Protein AF-A0A519KTY3-F1 (afdb_monomer)

Foldseek 3Di:
DLQADDCVVVVDDKDKDKDKDAAPAAVAFAEEEEAEDDADPLAPCLVFPVLSVVLLVVLVVVLVVVPGFHHMYMYMHFGCQVNPLVRLCVCCVDPPSVVRHQEYEAEGEQAQDDAKAQQEWAALCPQVCVLLQVQQLQADVFHFYFLVSHVLVVPDPDDGSVVSVSVVQRTYTYIYDLPRNLNGSHNCSDNVSHDPSRSSRSSRSSNSSNRSQRHPPDHDGRRHDWGWGDASRNGIDIDRLVCLVVLLVLLVVLLVLLQVLLCVAVVDDPLLLQLLLLLLLLLLLLLQLQLLLLLLVQDLAQEDCPDPVSVSSLSSSLVVSLVSSVVVLVVSLCCLLVQVLVDDLCVQLVVLLVSLVVSCVSNVHDDPSSNVSSVSSSVSSNCSVSHNPDLSSNLSNLLVNLSVVLVVCSVPPSNCSCLSSVLSSLSSNLSSQLSVPPSPLPDPVSCVSLVVSLVSVVVVLVVVLVVVCSSCCSPRVSVVSVSSSSSSSSCSSVRDD

Nearest PDB structures (foldseek):
  8acg-assembly5_B  TM=7.356E-01  e=1.856E-04  Pseudomonas aeruginosa
  4z3p-assembly1_A  TM=2.933E-01  e=1.903E+00  Escherichia coli
  4kjr-assembly2_B  TM=2.280E-01  e=2.174E+00  Bacillus subtilis subsp. subtilis str. 168

Solvent-accessible surface area (backbone atoms only — not comparable to full-atom values): 24641 Å² total; per-residue (Å²): 129,87,82,54,76,64,48,83,82,69,74,62,81,73,68,62,48,77,47,77,50,83,19,81,39,72,86,48,60,20,36,33,44,36,20,36,70,46,62,54,86,73,21,71,18,29,35,40,16,46,38,27,44,52,25,50,55,50,28,53,54,52,46,60,74,73,43,90,37,45,22,21,41,34,37,39,36,28,14,38,48,95,58,74,27,47,20,37,49,51,43,69,66,70,42,79,65,50,84,42,46,44,33,39,41,33,38,48,43,50,12,29,18,49,75,33,23,48,36,42,63,24,73,18,30,39,48,47,52,51,54,40,42,68,23,22,50,73,14,56,88,35,31,42,44,35,26,46,47,33,55,53,50,73,70,43,97,70,81,57,58,59,50,58,48,34,77,71,70,33,28,40,43,30,34,33,20,48,30,55,33,52,24,39,83,19,68,64,14,34,72,88,63,39,37,65,68,21,50,51,24,42,25,28,39,49,36,34,38,50,52,48,57,30,60,40,96,66,73,51,58,74,64,51,60,44,24,37,36,44,52,93,24,57,47,58,52,71,47,55,51,75,53,52,60,54,52,46,52,52,23,52,50,31,39,52,50,18,52,53,41,25,29,78,65,53,68,54,52,77,66,29,29,54,11,6,28,45,45,46,52,35,50,41,20,43,25,38,30,53,24,44,38,46,51,37,74,64,46,100,44,42,65,74,82,83,45,71,68,57,46,50,53,46,35,55,40,41,69,61,44,50,53,50,36,52,51,52,40,48,51,51,44,49,39,56,52,72,37,57,66,77,48,61,37,67,58,54,17,50,49,40,43,51,46,36,54,48,38,35,64,36,38,73,43,88,54,68,67,49,48,52,24,19,53,48,24,21,53,53,33,68,40,45,90,47,44,44,86,44,54,66,19,29,28,54,6,26,40,53,46,41,49,50,52,20,50,51,29,48,72,77,42,39,42,47,15,60,75,33,42,55,60,33,32,54,48,18,49,43,41,32,52,24,30,72,76,35,43,79,70,77,53,71,77,48,45,45,64,42,51,51,48,29,51,56,53,38,52,53,49,53,68,47,46,56,60,50,38,68,72,43,26,90,86,43,44,34,59,56,25,56,55,42,50,58,45,41,42,43,47,38,75,74,43,75,133

Structure (mmCIF, N/CA/C/O backbone):
data_AF-A0A519KTY3-F1
#
_entry.id   AF-A0A519KTY3-F1
#
loop_
_atom_site.group_PDB
_atom_site.id
_atom_site.type_symbol
_atom_site.label_atom_id
_atom_site.label_alt_id
_atom_site.label_comp_id
_atom_site.label_asym_id
_atom_site.label_entity_id
_atom_site.label_seq_id
_atom_site.pdbx_PDB_ins_code
_atom_site.Cartn_x
_atom_site.Cartn_y
_atom_site.Cartn_z
_atom_site.occupancy
_atom_site.B_iso_or_equiv
_atom_site.auth_seq_id
_atom_site.auth_comp_id
_atom_site.auth_asym_id
_atom_site.auth_atom_id
_atom_site.pdbx_PDB_model_num
ATOM 1 N N . THR A 1 1 ? 5.328 -22.840 12.704 1.00 29.16 1 THR A N 1
ATOM 2 C CA . THR A 1 1 ? 5.026 -23.672 13.890 1.00 29.16 1 THR A CA 1
ATOM 3 C C . THR A 1 1 ? 3.842 -23.039 14.592 1.00 29.16 1 THR A C 1
ATOM 5 O O . THR A 1 1 ? 3.764 -21.822 14.596 1.00 29.16 1 THR A O 1
ATOM 8 N N . ARG A 1 2 ? 2.864 -23.815 15.084 1.00 28.02 2 ARG A N 1
ATOM 9 C CA . ARG A 1 2 ? 1.867 -23.273 16.022 1.00 28.02 2 ARG A CA 1
ATOM 10 C C . ARG A 1 2 ? 2.601 -23.091 17.343 1.00 28.02 2 ARG A C 1
ATOM 12 O O . ARG A 1 2 ? 2.722 -24.054 18.095 1.00 28.02 2 ARG A O 1
ATOM 19 N N . GLU A 1 3 ? 3.192 -21.925 17.558 1.00 33.50 3 GLU A N 1
ATOM 20 C CA . GLU A 1 3 ? 3.782 -21.576 18.851 1.00 33.50 3 GLU A CA 1
ATOM 21 C C . GLU A 1 3 ? 2.673 -21.111 19.789 1.00 33.50 3 GLU A C 1
ATOM 23 O O . GLU A 1 3 ? 2.571 -19.955 20.154 1.00 33.50 3 GLU A O 1
ATOM 28 N N . GLY A 1 4 ? 1.805 -22.054 20.134 1.00 41.19 4 GLY A N 1
ATOM 29 C CA . GLY A 1 4 ? 0.869 -21.943 21.236 1.00 41.19 4 GLY A CA 1
ATOM 30 C C . GLY A 1 4 ? 1.016 -23.230 22.025 1.00 41.19 4 GLY A C 1
ATOM 31 O O . GLY A 1 4 ? 0.541 -24.287 21.600 1.00 41.19 4 GLY A O 1
ATOM 32 N N . GLY A 1 5 ? 1.765 -23.184 23.128 1.00 46.47 5 GLY A N 1
ATOM 33 C CA . GLY A 1 5 ? 1.743 -24.273 24.100 1.00 46.47 5 GLY A CA 1
ATOM 34 C C . GLY A 1 5 ? 0.306 -24.492 24.576 1.00 46.47 5 GLY A C 1
ATOM 35 O O . GLY A 1 5 ? -0.495 -23.565 24.565 1.00 46.47 5 GLY A O 1
ATOM 36 N N . ALA A 1 6 ? -0.054 -25.712 24.982 1.00 47.16 6 ALA A N 1
ATOM 37 C CA . ALA A 1 6 ? -1.385 -25.959 25.533 1.00 47.16 6 ALA A CA 1
ATOM 38 C C . ALA A 1 6 ? -1.608 -25.030 26.751 1.00 47.16 6 ALA A C 1
ATOM 40 O O . ALA A 1 6 ? -0.907 -25.212 27.749 1.00 47.16 6 ALA A O 1
ATOM 41 N N . PRO A 1 7 ? -2.568 -24.083 26.732 1.00 48.97 7 PRO A N 1
ATOM 42 C CA . PRO A 1 7 ? -2.744 -23.105 27.816 1.00 48.97 7 PRO A CA 1
ATOM 43 C C . PRO A 1 7 ? -2.979 -23.774 29.179 1.00 48.97 7 PRO A C 1
ATOM 45 O O . PRO A 1 7 ? -2.496 -23.317 30.215 1.00 48.97 7 PRO A O 1
ATOM 48 N N . ALA A 1 8 ? -3.629 -24.944 29.159 1.00 52.34 8 ALA A N 1
ATOM 49 C CA . ALA A 1 8 ? -3.848 -25.799 30.324 1.00 52.34 8 ALA A CA 1
ATOM 50 C C . ALA A 1 8 ? -2.552 -26.373 30.934 1.00 52.34 8 ALA A C 1
ATOM 52 O O . ALA A 1 8 ? -2.520 -26.656 32.127 1.00 52.34 8 ALA A O 1
ATOM 53 N N . ALA A 1 9 ? -1.486 -26.539 30.145 1.00 50.41 9 ALA A N 1
ATOM 54 C CA . ALA A 1 9 ? -0.180 -26.991 30.629 1.00 50.41 9 ALA A CA 1
ATOM 55 C C . ALA A 1 9 ? 0.637 -25.857 31.279 1.00 50.41 9 ALA A C 1
ATOM 57 O O . ALA A 1 9 ? 1.538 -26.142 32.064 1.00 50.41 9 ALA A O 1
ATOM 58 N N . ALA A 1 10 ? 0.313 -24.592 30.980 1.00 55.00 10 ALA A N 1
ATOM 59 C CA . ALA A 1 10 ? 0.990 -23.404 31.508 1.00 55.00 10 ALA A CA 1
ATOM 60 C C . ALA A 1 10 ? 0.197 -22.668 32.608 1.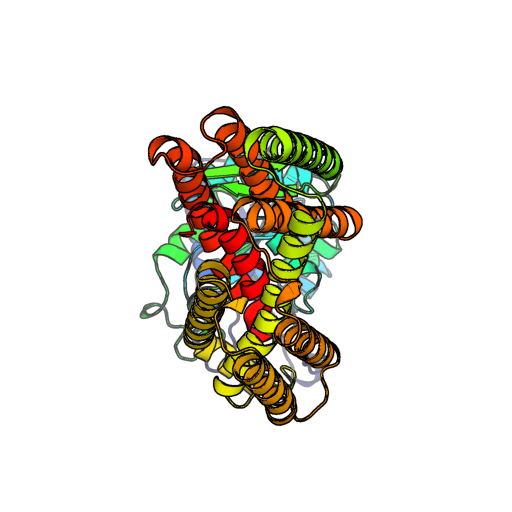00 55.00 10 ALA A C 1
ATOM 62 O O . ALA A 1 10 ? 0.696 -21.695 33.166 1.00 55.00 10 ALA A O 1
ATOM 63 N N . ASN A 1 11 ? -1.022 -23.124 32.933 1.00 61.09 11 ASN A N 1
ATOM 64 C CA . ASN A 1 11 ? -1.945 -22.439 33.850 1.00 61.09 11 ASN A CA 1
ATOM 65 C C . ASN A 1 11 ? -2.225 -20.977 33.429 1.00 61.09 11 ASN A C 1
ATOM 67 O O . ASN A 1 11 ? -2.399 -20.093 34.268 1.00 61.09 11 ASN A O 1
ATOM 71 N N . PHE A 1 12 ? -2.224 -20.728 32.116 1.00 67.31 12 PHE A N 1
ATOM 72 C CA . PHE A 1 12 ? -2.426 -19.412 31.519 1.00 67.31 12 PHE A CA 1
ATOM 73 C C . PHE A 1 12 ? -3.916 -19.031 31.550 1.00 67.31 12 PHE A C 1
ATOM 75 O O . PHE A 1 12 ? -4.776 -19.860 31.247 1.00 67.31 12 PHE A O 1
ATOM 82 N N . SER A 1 13 ? -4.228 -17.787 31.924 1.00 78.06 13 SER A N 1
ATOM 83 C CA . SER A 1 13 ? -5.593 -17.248 31.974 1.00 78.06 13 SER A CA 1
ATOM 84 C C . SER A 1 13 ? -5.614 -15.860 31.345 1.00 78.06 13 SER A C 1
ATOM 86 O O . SER A 1 13 ? -5.057 -14.935 31.926 1.00 78.06 13 SER A O 1
ATOM 88 N N . ALA A 1 14 ? -6.304 -15.715 30.214 1.00 83.75 14 ALA A N 1
ATOM 89 C CA . ALA A 1 14 ? -6.537 -14.429 29.561 1.00 83.75 14 ALA A CA 1
ATOM 90 C C . ALA A 1 14 ? -7.758 -13.716 30.171 1.00 83.75 14 ALA A C 1
ATOM 92 O O . ALA A 1 14 ? -8.807 -14.338 30.378 1.00 83.75 14 ALA A O 1
ATOM 93 N N . THR A 1 15 ? -7.648 -12.414 30.442 1.00 93.12 15 THR A N 1
ATOM 94 C CA . THR A 1 15 ? -8.738 -11.586 30.985 1.00 93.12 15 THR A CA 1
ATOM 95 C C . THR A 1 15 ? -9.033 -10.400 30.077 1.00 93.12 15 THR A C 1
ATOM 97 O O . THR A 1 15 ? -8.370 -9.372 30.150 1.00 93.12 15 THR A O 1
ATOM 100 N N . ASN A 1 16 ? -10.089 -10.503 29.272 1.00 96.62 16 ASN A N 1
ATOM 101 C CA . ASN A 1 16 ? -10.550 -9.376 28.462 1.00 96.62 16 ASN A CA 1
ATOM 102 C C . ASN A 1 16 ? -11.262 -8.321 29.322 1.00 96.62 16 ASN A C 1
ATOM 104 O O . ASN A 1 16 ? -12.070 -8.658 30.194 1.00 96.62 16 ASN A O 1
ATOM 108 N N . LEU A 1 17 ? -11.043 -7.042 29.018 1.00 98.31 17 LEU A N 1
ATOM 109 C CA . LEU A 1 17 ? -11.736 -5.915 29.640 1.00 98.31 17 LEU A CA 1
ATOM 110 C C . LEU A 1 17 ? -12.809 -5.387 28.690 1.00 98.31 17 LEU A C 1
ATOM 112 O O . LEU A 1 17 ? -12.535 -5.058 27.538 1.00 98.31 17 LEU A O 1
ATOM 116 N N . ILE A 1 18 ? -14.047 -5.295 29.174 1.00 98.50 18 ILE A N 1
ATOM 117 C CA . ILE A 1 18 ? -15.193 -4.907 28.348 1.00 98.50 18 ILE A CA 1
ATOM 118 C C . ILE A 1 18 ? -15.877 -3.689 28.963 1.00 98.50 18 ILE A C 1
ATOM 120 O O . ILE A 1 18 ? -16.378 -3.739 30.086 1.00 98.50 18 ILE A O 1
ATOM 124 N N . GLY A 1 19 ? -15.938 -2.604 28.197 1.00 98.06 19 GLY A N 1
ATOM 125 C CA . GLY A 1 19 ? -16.724 -1.413 28.500 1.00 98.06 19 GLY A CA 1
ATOM 126 C C . GLY A 1 19 ? -17.949 -1.323 27.594 1.00 98.06 19 GLY A C 1
ATOM 127 O O . GLY A 1 19 ? -17.893 -1.674 26.419 1.00 98.06 19 GLY A O 1
ATOM 128 N N . VAL A 1 20 ? -19.070 -0.823 28.113 1.00 98.19 20 VAL A N 1
ATOM 129 C CA . VAL A 1 20 ? -20.279 -0.588 27.311 1.00 98.19 20 VAL A CA 1
ATOM 130 C C . VAL A 1 20 ? -20.747 0.842 27.524 1.00 98.19 20 VAL A C 1
ATOM 132 O O . VAL A 1 20 ? -21.075 1.233 28.643 1.00 98.19 20 VAL A O 1
ATOM 135 N N . LEU A 1 21 ? -20.807 1.613 26.440 1.00 97.31 21 LEU A N 1
ATOM 136 C CA . LEU A 1 21 ? -21.422 2.935 26.402 1.00 97.31 21 LEU A CA 1
ATOM 137 C C . LEU A 1 21 ? -22.761 2.821 25.650 1.00 97.31 21 LEU A C 1
ATOM 139 O O . LEU A 1 21 ? -22.756 2.667 24.424 1.00 97.31 21 LEU A O 1
ATOM 143 N N . PRO A 1 22 ? -23.909 2.851 26.356 1.00 96.62 22 PRO A N 1
ATOM 144 C CA . PRO A 1 22 ? -25.219 2.688 25.734 1.00 96.62 22 PRO A CA 1
ATOM 145 C C . PRO A 1 22 ? -25.521 3.779 24.703 1.00 96.62 22 PRO A C 1
ATOM 147 O O . PRO A 1 22 ? -25.303 4.962 24.965 1.00 96.62 22 PRO A O 1
ATOM 150 N N . GLY A 1 23 ? -26.060 3.371 23.554 1.00 96.75 23 GLY A N 1
ATOM 151 C CA . GLY A 1 23 ? -26.639 4.289 22.574 1.00 96.75 23 GLY A CA 1
ATOM 152 C C . GLY A 1 23 ? -28.076 4.674 22.922 1.00 96.75 23 GLY A C 1
ATOM 153 O O . GLY A 1 23 ? -28.702 4.071 23.796 1.00 96.75 23 GLY A O 1
ATOM 154 N N . ALA A 1 24 ? -28.622 5.649 22.197 1.00 97.06 24 ALA A N 1
ATOM 155 C CA . ALA A 1 24 ? -30.015 6.078 22.325 1.00 97.06 24 ALA A CA 1
ATOM 156 C C . ALA A 1 24 ? -31.014 4.956 21.985 1.00 97.06 24 ALA A C 1
ATOM 158 O O . ALA A 1 24 ? -32.099 4.901 22.565 1.00 97.06 24 ALA A O 1
ATOM 159 N N . ASN A 1 25 ? -30.638 4.031 21.095 1.00 96.69 25 ASN A N 1
ATOM 160 C CA . ASN A 1 25 ? -31.424 2.849 20.766 1.00 96.69 25 ASN A CA 1
ATOM 161 C C . ASN A 1 25 ? -30.597 1.561 20.951 1.00 96.69 25 ASN A C 1
ATOM 163 O O . ASN A 1 25 ? -29.999 1.046 19.998 1.00 96.69 25 ASN A O 1
ATOM 167 N N . PRO A 1 26 ? -30.609 0.976 22.165 1.00 91.88 26 PRO A N 1
ATOM 168 C CA . PRO A 1 26 ? -29.882 -0.253 22.467 1.00 91.88 26 PRO A CA 1
ATOM 169 C C . PRO A 1 26 ? -30.373 -1.497 21.721 1.00 91.88 26 PRO A C 1
ATOM 171 O O . PRO A 1 26 ? -29.776 -2.550 21.916 1.00 91.88 26 PRO A O 1
ATOM 174 N N . ALA A 1 27 ? -31.449 -1.436 20.924 1.00 95.81 27 ALA A N 1
ATOM 175 C CA . ALA A 1 27 ? -31.897 -2.558 20.094 1.00 95.81 27 ALA A CA 1
ATOM 176 C C . ALA A 1 27 ? -31.104 -2.674 18.781 1.00 95.81 27 ALA A C 1
ATOM 178 O O . ALA A 1 27 ? -31.076 -3.744 18.173 1.00 95.81 27 ALA A O 1
ATOM 179 N N . LEU A 1 28 ? -30.439 -1.598 18.350 1.00 98.12 28 LEU A N 1
ATOM 180 C CA . LEU A 1 28 ? -29.609 -1.607 17.147 1.00 98.12 28 LEU A CA 1
ATOM 181 C C . LEU A 1 28 ? -28.334 -2.445 17.370 1.00 98.12 28 LEU A C 1
ATOM 183 O O . LEU A 1 28 ? -27.888 -2.603 18.515 1.00 98.12 28 LEU A O 1
ATOM 187 N N . PRO A 1 29 ? -27.732 -2.998 16.300 1.00 98.25 29 PRO A N 1
ATOM 188 C CA . PRO A 1 29 ? -26.432 -3.649 16.399 1.00 98.25 29 PRO A CA 1
ATOM 189 C C . PRO A 1 29 ? -25.377 -2.680 16.942 1.00 98.25 29 PRO A C 1
ATOM 191 O O . PRO A 1 29 ? -25.314 -1.519 16.528 1.00 98.25 29 PRO A O 1
ATOM 194 N N . ALA A 1 30 ? -24.562 -3.160 17.875 1.00 98.56 30 ALA A N 1
ATOM 195 C CA . ALA A 1 30 ? -23.491 -2.397 18.491 1.00 98.56 30 ALA A CA 1
ATOM 196 C C . ALA A 1 30 ? -22.286 -2.259 17.549 1.00 98.56 30 ALA A C 1
ATOM 198 O O . ALA A 1 30 ? -22.092 -3.066 16.636 1.00 98.56 30 ALA A O 1
ATOM 199 N N . VAL A 1 31 ? -21.460 -1.252 17.812 1.00 98.75 31 VAL A N 1
ATOM 200 C CA . VAL A 1 31 ? -20.134 -1.097 17.202 1.00 98.75 31 VAL A CA 1
ATOM 201 C C . VAL A 1 31 ? -19.100 -1.441 18.263 1.00 98.75 31 VAL A C 1
ATOM 203 O O . VAL A 1 31 ? -19.214 -0.954 19.387 1.00 98.75 31 VAL A O 1
ATOM 206 N N . ALA A 1 32 ? -18.120 -2.275 17.930 1.00 98.75 32 ALA A N 1
ATOM 207 C CA . ALA A 1 32 ? -16.990 -2.547 18.804 1.00 98.75 32 ALA A CA 1
ATOM 208 C C . ALA A 1 32 ? -15.789 -1.671 18.435 1.00 98.75 32 ALA A C 1
ATOM 210 O O . ALA A 1 32 ? -15.487 -1.502 17.255 1.00 98.75 32 ALA A O 1
ATOM 211 N N . LEU A 1 33 ? -15.113 -1.142 19.447 1.00 98.81 33 LEU A N 1
ATOM 212 C CA . LEU A 1 33 ? -13.820 -0.482 19.342 1.00 98.81 33 LEU A CA 1
ATOM 213 C C . LEU A 1 33 ? -12.809 -1.308 20.144 1.00 98.81 33 LEU A C 1
ATOM 215 O O . LEU A 1 33 ? -13.024 -1.547 21.336 1.00 98.81 33 LEU A O 1
ATOM 219 N N . MET A 1 34 ? -11.779 -1.793 19.459 1.00 98.56 34 MET A N 1
ATOM 220 C CA . MET A 1 34 ? -10.882 -2.855 19.910 1.00 98.56 34 MET A CA 1
ATOM 221 C C . MET A 1 34 ? -9.411 -2.434 19.839 1.00 98.56 34 MET A C 1
ATOM 223 O O . MET A 1 34 ? -9.035 -1.656 18.961 1.00 98.56 34 MET A O 1
ATOM 227 N N . ALA A 1 35 ? -8.638 -2.953 20.786 1.00 98.75 35 ALA A N 1
ATOM 228 C CA . ALA A 1 35 ? -7.183 -2.876 20.926 1.00 98.75 35 ALA A CA 1
ATOM 229 C C . ALA A 1 35 ? -6.767 -3.996 21.896 1.00 98.75 35 ALA A C 1
ATOM 231 O O . ALA A 1 35 ? -7.586 -4.367 22.749 1.00 98.75 35 ALA A O 1
ATOM 232 N N . HIS A 1 36 ? -5.541 -4.498 21.829 1.00 98.50 36 HIS A N 1
ATOM 233 C CA . HIS A 1 36 ? -5.046 -5.456 22.823 1.00 98.50 36 HIS A CA 1
ATOM 234 C C . HIS A 1 36 ? -4.217 -4.744 23.902 1.00 98.50 36 HIS A C 1
ATOM 236 O O . HIS A 1 36 ? -3.684 -3.660 23.676 1.00 98.50 36 HIS A O 1
ATOM 242 N N . TYR A 1 37 ? -4.195 -5.273 25.131 1.00 97.31 37 TYR A N 1
ATOM 243 C CA . TYR A 1 37 ? -3.476 -4.634 26.250 1.00 97.31 37 TYR A CA 1
ATOM 244 C C . TYR A 1 37 ? -2.320 -5.469 26.805 1.00 97.31 37 TYR A C 1
ATOM 246 O O . TYR A 1 37 ? -1.595 -4.993 27.686 1.00 97.31 37 TYR A O 1
ATOM 254 N N . ASP A 1 38 ? -2.160 -6.704 26.334 1.00 95.88 38 ASP A N 1
ATOM 255 C CA . ASP A 1 38 ? -0.976 -7.504 26.612 1.00 95.88 38 ASP A CA 1
ATOM 256 C C . ASP A 1 38 ? 0.257 -6.962 25.871 1.00 95.88 38 ASP A C 1
ATOM 258 O O . ASP A 1 38 ? 0.174 -6.056 25.048 1.00 95.88 38 ASP A O 1
ATOM 262 N N . THR A 1 39 ? 1.430 -7.480 26.227 1.00 93.81 39 THR A N 1
ATOM 263 C CA . THR A 1 39 ? 2.710 -7.119 25.607 1.00 93.81 39 THR A CA 1
ATOM 264 C C . THR A 1 39 ? 3.598 -8.351 25.516 1.00 93.81 39 THR A C 1
ATOM 266 O O . THR A 1 39 ? 3.439 -9.316 26.274 1.00 93.81 39 THR A O 1
ATOM 269 N N . THR A 1 40 ? 4.605 -8.293 24.652 1.00 90.19 40 THR A N 1
ATOM 270 C CA . THR A 1 40 ? 5.611 -9.346 24.524 1.00 90.19 40 THR A CA 1
ATOM 271 C C . THR A 1 40 ? 6.725 -9.244 25.574 1.00 90.19 40 THR A C 1
ATOM 273 O O . THR A 1 40 ? 7.059 -8.157 26.067 1.00 90.19 40 THR A O 1
ATOM 276 N N . PRO A 1 41 ? 7.371 -10.373 25.933 1.00 86.94 41 PRO A N 1
ATOM 277 C CA . PRO A 1 41 ? 8.529 -10.356 26.818 1.00 86.94 41 PRO A CA 1
ATOM 278 C C . PRO A 1 41 ? 9.636 -9.429 26.303 1.00 86.94 41 PRO A C 1
ATOM 280 O O . PRO A 1 41 ? 10.028 -9.491 25.142 1.00 86.94 41 PRO A O 1
ATOM 283 N N . ASN A 1 42 ? 10.210 -8.629 27.204 1.00 86.56 42 ASN A N 1
ATOM 284 C CA . ASN A 1 42 ? 11.280 -7.663 26.915 1.00 86.56 42 ASN A CA 1
ATOM 285 C C . ASN A 1 42 ? 10.876 -6.465 26.036 1.00 86.56 42 ASN A C 1
ATOM 287 O O . ASN A 1 42 ? 11.757 -5.689 25.660 1.00 86.56 42 ASN A O 1
ATOM 291 N N . SER A 1 43 ? 9.584 -6.263 25.762 1.00 93.31 43 SER A N 1
ATOM 292 C CA . SER A 1 43 ? 9.073 -5.024 25.176 1.00 93.31 43 SER A CA 1
ATOM 293 C C . SER A 1 43 ? 8.202 -4.261 26.181 1.00 93.31 43 SER A C 1
ATOM 295 O O . SER A 1 43 ? 7.333 -4.862 26.816 1.00 93.31 43 SER A O 1
ATOM 297 N N . PRO A 1 44 ? 8.389 -2.936 26.340 1.00 94.50 44 PRO A N 1
ATOM 298 C CA . PRO A 1 44 ? 7.457 -2.112 27.105 1.00 94.50 44 PRO A CA 1
ATOM 299 C C . PRO A 1 44 ? 6.085 -1.934 26.429 1.00 94.50 44 PRO A C 1
ATOM 301 O O . PRO A 1 44 ? 5.190 -1.396 27.074 1.00 94.50 44 PRO A O 1
ATOM 304 N N . GLY A 1 45 ? 5.920 -2.344 25.162 1.00 95.25 45 GLY A N 1
ATOM 305 C CA . GLY A 1 45 ? 4.622 -2.363 24.473 1.00 95.25 45 GLY A CA 1
ATOM 306 C C . GLY A 1 45 ? 4.007 -0.982 24.221 1.00 95.25 45 GLY A C 1
ATOM 307 O O . GLY A 1 45 ? 2.788 -0.852 24.129 1.00 95.25 45 GLY A O 1
ATOM 308 N N . ALA A 1 46 ? 4.817 0.087 24.162 1.00 97.31 46 ALA A N 1
ATOM 309 C CA . ALA A 1 46 ? 4.280 1.445 24.049 1.00 97.31 46 ALA A CA 1
ATOM 310 C C . ALA A 1 46 ? 3.553 1.680 22.721 1.00 97.31 46 ALA A C 1
ATOM 312 O O . ALA A 1 46 ? 2.515 2.339 22.699 1.00 97.31 46 ALA A O 1
ATOM 313 N N . ALA A 1 47 ? 4.115 1.165 21.627 1.00 96.44 47 ALA A N 1
ATOM 314 C CA . ALA A 1 47 ? 3.471 1.200 20.322 1.00 96.44 47 ALA A CA 1
ATOM 315 C C . ALA A 1 47 ? 2.394 0.120 20.182 1.00 96.44 47 ALA A C 1
ATOM 317 O O . ALA A 1 47 ? 1.316 0.432 19.695 1.00 96.44 47 ALA A O 1
ATOM 318 N N . ASP A 1 48 ? 2.705 -1.098 20.626 1.00 96.75 48 ASP A N 1
ATOM 319 C CA . ASP A 1 48 ? 1.951 -2.323 20.369 1.00 96.75 48 ASP A CA 1
ATOM 320 C C . ASP A 1 48 ? 1.557 -2.988 21.699 1.00 96.75 48 ASP A C 1
ATOM 322 O O . ASP A 1 48 ? 2.413 -3.549 22.385 1.00 96.75 48 ASP A O 1
ATOM 326 N N . ASP A 1 49 ? 0.331 -2.804 22.188 1.00 97.69 49 ASP A N 1
ATOM 327 C CA . ASP A 1 49 ? -0.690 -1.870 21.668 1.00 97.69 49 ASP A CA 1
ATOM 328 C C . ASP A 1 49 ? -1.196 -0.887 22.736 1.00 97.69 49 ASP A C 1
ATOM 330 O O . ASP A 1 49 ? -2.343 -0.431 22.759 1.00 97.69 49 ASP A O 1
ATOM 334 N N . SER A 1 50 ? -0.291 -0.438 23.618 1.00 97.94 50 SER A N 1
ATOM 335 C CA . SER A 1 50 ? -0.609 0.650 24.560 1.00 97.94 50 SER A CA 1
ATOM 336 C C . SER A 1 50 ? -1.076 1.924 23.838 1.00 97.94 50 SER A C 1
ATOM 338 O O . SER A 1 50 ? -1.897 2.678 24.375 1.00 97.94 50 SER A O 1
ATOM 340 N N . ALA A 1 51 ? -0.580 2.176 22.619 1.00 98.31 51 ALA A N 1
ATOM 341 C CA . ALA A 1 51 ? -1.023 3.282 21.777 1.00 98.31 51 ALA A CA 1
ATOM 342 C C . ALA A 1 51 ? -2.482 3.111 21.324 1.00 98.31 51 ALA A C 1
ATOM 344 O O . ALA A 1 51 ? -3.248 4.079 21.412 1.00 98.31 51 ALA A O 1
ATOM 345 N N . GLY A 1 52 ? -2.886 1.913 20.888 1.00 98.44 52 GLY A N 1
ATOM 346 C CA . GLY A 1 52 ? -4.272 1.583 20.571 1.00 98.44 52 GLY A CA 1
ATOM 347 C C . GLY A 1 52 ? -5.175 1.716 21.788 1.00 98.44 52 GLY A C 1
ATOM 348 O O . GLY A 1 52 ? -6.173 2.436 21.723 1.00 98.44 52 GLY A O 1
ATOM 349 N N . VAL A 1 53 ? -4.791 1.166 22.945 1.00 98.75 53 VAL A N 1
ATOM 350 C CA . VAL A 1 53 ? -5.551 1.321 24.203 1.00 98.75 53 VAL A CA 1
ATOM 351 C C . VAL A 1 53 ? -5.764 2.799 24.549 1.00 98.75 53 VAL A C 1
ATOM 353 O O . VAL A 1 53 ? -6.895 3.225 24.816 1.00 98.75 53 VAL A O 1
ATOM 356 N N . ALA A 1 54 ? -4.708 3.617 24.496 1.00 98.50 54 ALA A N 1
ATOM 357 C CA . ALA A 1 54 ? -4.805 5.055 24.745 1.00 98.50 54 ALA A CA 1
ATOM 358 C C . ALA A 1 54 ? -5.722 5.760 23.727 1.00 98.50 54 ALA A C 1
ATOM 360 O O . ALA A 1 54 ? -6.569 6.575 24.110 1.00 98.50 54 ALA A O 1
ATOM 361 N N . ALA A 1 55 ? -5.601 5.416 22.442 1.00 98.62 55 ALA A N 1
ATOM 362 C CA . ALA A 1 55 ? -6.435 5.948 21.368 1.00 98.62 55 ALA A CA 1
ATOM 363 C C . ALA A 1 55 ? -7.917 5.568 21.528 1.00 98.62 55 ALA A C 1
ATOM 365 O O . ALA A 1 55 ? -8.795 6.403 21.285 1.00 98.62 55 ALA A O 1
ATOM 366 N N . VAL A 1 56 ? -8.217 4.349 21.982 1.00 98.88 56 VAL A N 1
ATOM 367 C CA . VAL A 1 56 ? -9.582 3.899 22.286 1.00 98.88 56 VAL A CA 1
ATOM 368 C C . VAL A 1 56 ? -10.174 4.696 23.445 1.00 98.88 56 VAL A C 1
ATOM 370 O O . VAL A 1 56 ? -11.289 5.211 23.326 1.00 98.88 56 VAL A O 1
ATOM 373 N N . LEU A 1 57 ? -9.440 4.853 24.551 1.00 98.75 57 LEU A N 1
ATOM 374 C CA . LEU A 1 57 ? -9.909 5.621 25.712 1.00 98.75 57 LEU A CA 1
ATOM 375 C C . LEU A 1 57 ? -10.188 7.088 25.352 1.00 98.75 57 LEU A C 1
ATOM 377 O O . LEU A 1 57 ? -11.233 7.636 25.722 1.00 98.75 57 LEU A O 1
ATOM 381 N N . GLU A 1 58 ? -9.296 7.710 24.582 1.00 98.69 58 GLU A N 1
ATOM 382 C CA . GLU A 1 58 ? -9.480 9.079 24.097 1.00 98.69 58 GLU A CA 1
ATOM 383 C C . GLU A 1 58 ? -10.656 9.186 23.115 1.00 98.69 58 GLU A C 1
ATOM 385 O O . GLU A 1 58 ? -11.465 10.113 23.209 1.00 98.69 58 GLU A O 1
ATOM 390 N N . THR A 1 59 ? -10.826 8.199 22.232 1.00 98.62 59 THR A N 1
ATOM 391 C CA . THR A 1 59 ? -11.980 8.116 21.327 1.00 98.62 59 THR A CA 1
ATOM 392 C C . THR A 1 59 ? -13.290 8.068 22.110 1.00 98.62 59 THR A C 1
ATOM 394 O O . THR A 1 59 ? -14.213 8.825 21.810 1.00 98.62 59 THR A O 1
ATOM 397 N N . VAL A 1 60 ? -13.376 7.253 23.166 1.00 98.56 60 VAL A N 1
ATOM 398 C CA . VAL A 1 60 ? -14.561 7.190 24.039 1.00 98.56 60 VAL A CA 1
ATOM 399 C C . VAL A 1 60 ? -14.839 8.549 24.687 1.00 98.56 60 VAL A C 1
ATOM 401 O O . VAL A 1 60 ? -15.987 9.006 24.694 1.00 98.56 60 VAL A O 1
ATOM 404 N N . ARG A 1 61 ? -13.808 9.231 25.205 1.00 98.56 61 ARG A N 1
ATOM 405 C CA . ARG A 1 61 ? -13.945 10.576 25.790 1.00 98.56 61 ARG A CA 1
ATOM 406 C C . ARG A 1 61 ? -14.472 11.582 24.762 1.00 98.56 61 ARG A C 1
ATOM 408 O O . ARG A 1 61 ? -15.410 12.325 25.065 1.00 98.56 61 ARG A O 1
ATOM 415 N N . ALA A 1 62 ? -13.904 11.590 23.557 1.00 98.38 62 ALA A N 1
ATOM 416 C CA . ALA A 1 62 ? -14.287 12.490 22.473 1.00 98.38 62 ALA A CA 1
ATOM 417 C C . ALA A 1 62 ? -15.709 12.216 21.955 1.00 98.38 62 ALA A C 1
ATOM 419 O O . ALA A 1 62 ? -16.483 13.157 21.781 1.00 98.38 62 ALA A O 1
ATOM 420 N N . LEU A 1 63 ? -16.100 10.948 21.788 1.00 98.25 63 LEU A N 1
ATOM 421 C CA . LEU A 1 63 ? -17.464 10.558 21.412 1.00 98.25 63 LEU A CA 1
ATOM 422 C C . LEU A 1 63 ? -18.490 11.025 22.448 1.00 98.25 63 LEU A C 1
ATOM 424 O O . LEU A 1 63 ? -19.508 11.609 22.083 1.00 98.25 63 LEU A O 1
ATOM 428 N N . ARG A 1 64 ? -18.203 10.856 23.747 1.00 97.38 64 ARG A N 1
ATOM 429 C CA . ARG A 1 64 ? -19.077 11.374 24.814 1.00 97.38 64 ARG A CA 1
ATOM 430 C C . ARG A 1 64 ? -19.217 12.894 24.755 1.00 97.38 64 ARG A C 1
ATOM 432 O O . ARG A 1 64 ? -20.310 13.404 24.986 1.00 97.38 64 ARG A O 1
ATOM 439 N N . ALA A 1 65 ? -18.142 13.608 24.419 1.00 98.06 65 ALA A N 1
ATOM 440 C CA . ALA A 1 65 ? -18.175 15.059 24.245 1.00 98.06 65 ALA A CA 1
ATOM 441 C C . ALA A 1 65 ? -18.985 15.502 23.009 1.00 98.06 65 ALA A C 1
ATOM 443 O O . ALA A 1 65 ? -19.589 16.572 23.043 1.00 98.06 65 ALA A O 1
ATOM 444 N N . ARG A 1 66 ? -19.060 14.679 21.949 1.00 97.19 66 ARG A N 1
ATOM 445 C CA . ARG A 1 66 ? -19.930 14.908 20.773 1.00 97.19 66 ARG A CA 1
ATOM 446 C C . ARG A 1 66 ? -21.423 14.689 21.062 1.00 97.19 66 ARG A C 1
ATOM 448 O O . ARG A 1 66 ? -22.257 15.015 20.221 1.00 97.19 66 ARG A O 1
ATOM 455 N N . GLY A 1 67 ? -21.770 14.157 22.233 1.00 95.44 67 GLY A N 1
ATOM 456 C CA . GLY A 1 67 ? -23.144 13.834 22.612 1.00 95.44 67 GLY A CA 1
ATOM 457 C C . GLY A 1 67 ? -23.571 12.424 22.184 1.00 95.44 67 GLY A C 1
ATOM 458 O O . GLY A 1 67 ? -22.808 11.710 21.530 1.00 95.44 67 GLY A O 1
ATOM 459 N N . PRO A 1 68 ? -24.788 11.995 22.564 1.00 92.00 68 PRO A N 1
ATOM 460 C CA . PRO A 1 68 ? -25.235 10.617 22.390 1.00 92.00 68 PRO A CA 1
ATOM 461 C C . P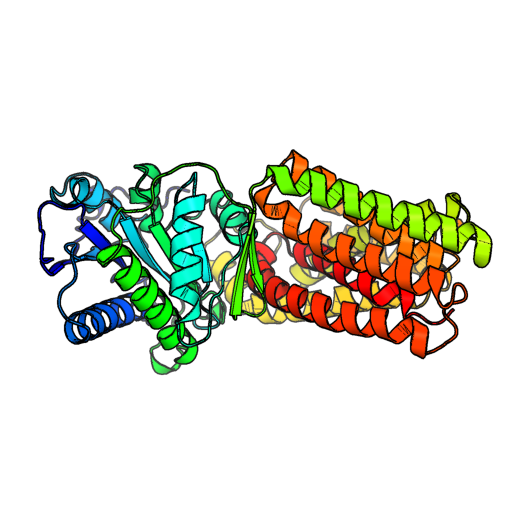RO A 1 68 ? -25.210 10.171 20.920 1.00 92.00 68 PRO A C 1
ATOM 463 O O . PRO A 1 68 ? -25.473 10.955 20.001 1.00 92.00 68 PRO A O 1
ATOM 466 N N . SER A 1 69 ? -24.889 8.895 20.716 1.00 95.50 69 SER A N 1
ATOM 467 C CA . SER A 1 69 ? -24.991 8.181 19.444 1.00 95.50 69 SER A CA 1
ATOM 468 C C . SER A 1 69 ? -26.216 7.267 19.422 1.00 95.50 69 SER A C 1
ATOM 470 O O . SER A 1 69 ? -26.745 6.895 20.468 1.00 95.50 69 SER A O 1
ATOM 472 N N . GLU A 1 70 ? -26.647 6.855 18.230 1.00 96.81 70 GLU A N 1
ATOM 473 C CA . GLU A 1 70 ? -27.788 5.943 18.072 1.00 96.81 70 GLU A CA 1
ATOM 474 C C . GLU A 1 70 ? -27.475 4.541 18.604 1.00 96.81 70 GLU A C 1
ATOM 476 O O . GLU A 1 70 ? -28.268 3.950 19.339 1.00 96.81 70 GLU A O 1
ATOM 481 N N . ARG A 1 71 ? -26.301 4.009 18.247 1.00 98.38 71 ARG A N 1
ATOM 482 C CA . ARG A 1 71 ? -25.869 2.647 18.592 1.00 98.38 71 ARG A CA 1
ATOM 483 C C . ARG A 1 71 ? -25.043 2.625 19.864 1.00 98.38 71 ARG A C 1
ATOM 485 O O . ARG A 1 71 ? -24.361 3.594 20.196 1.00 98.38 71 ARG A O 1
ATOM 492 N N . THR A 1 72 ? -25.089 1.481 20.536 1.00 98.62 72 THR A N 1
ATOM 493 C CA . THR A 1 72 ? -24.200 1.158 21.652 1.00 98.62 72 THR A CA 1
ATOM 494 C C . THR A 1 72 ? -22.772 0.970 21.148 1.00 98.62 72 THR A C 1
ATOM 496 O O . THR A 1 72 ? -22.550 0.253 20.170 1.00 98.62 72 THR A O 1
ATOM 499 N N . LEU A 1 73 ? -21.816 1.580 21.846 1.00 98.69 73 LEU A N 1
ATOM 500 C CA . LEU A 1 73 ? -20.390 1.321 21.680 1.00 98.69 73 LEU A CA 1
ATOM 501 C C . LEU A 1 73 ? -19.957 0.258 22.695 1.00 98.69 73 LEU A C 1
ATOM 503 O O . LEU A 1 73 ? -20.166 0.419 23.900 1.00 98.69 73 LEU A O 1
ATOM 507 N N . VAL A 1 74 ? -19.346 -0.815 22.204 1.00 98.81 74 VAL A N 1
ATOM 508 C CA . VAL A 1 74 ? -18.645 -1.813 23.014 1.00 98.81 74 VAL A CA 1
ATOM 509 C C . VAL A 1 74 ? -17.154 -1.524 22.905 1.00 98.81 74 VAL A C 1
ATOM 511 O O . VAL A 1 74 ? -16.601 -1.521 21.815 1.00 98.81 74 VAL A O 1
ATOM 514 N N . VAL A 1 75 ? -16.505 -1.266 24.028 1.00 98.81 75 VAL A N 1
ATOM 515 C CA . VAL A 1 75 ? -15.047 -1.195 24.115 1.00 98.81 75 VAL A CA 1
ATOM 516 C C . VAL A 1 75 ? -14.563 -2.568 24.540 1.00 98.81 75 VAL A C 1
ATOM 518 O O . VAL A 1 75 ? -15.056 -3.094 25.538 1.00 98.81 75 VAL A 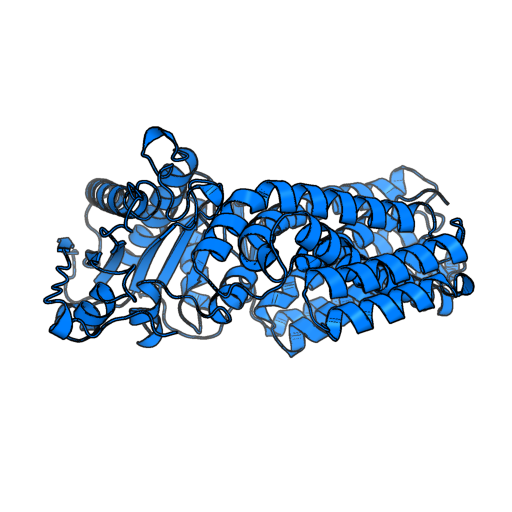O 1
ATOM 521 N N . LEU A 1 76 ? -13.640 -3.150 23.789 1.00 98.69 76 LEU A N 1
ATOM 522 C CA . LEU A 1 76 ? -13.074 -4.457 24.093 1.00 98.69 76 LEU A CA 1
ATOM 523 C C . LEU A 1 76 ? -11.552 -4.344 24.071 1.00 98.69 76 LEU A C 1
ATOM 525 O O . LEU A 1 76 ? -10.975 -4.156 23.007 1.00 98.69 76 LEU A O 1
ATOM 529 N N . PHE A 1 77 ? -10.940 -4.478 25.246 1.00 98.75 77 PHE A N 1
ATOM 530 C CA . PHE A 1 77 ? -9.509 -4.710 25.369 1.00 98.75 77 PHE A CA 1
ATOM 531 C C . PHE A 1 77 ? -9.254 -6.193 25.573 1.00 98.75 77 PHE A C 1
ATOM 533 O O . PHE A 1 77 ? -9.760 -6.799 26.523 1.00 98.75 77 PHE A O 1
ATOM 540 N N . THR A 1 78 ? -8.522 -6.778 24.647 1.00 98.12 78 THR A N 1
ATOM 541 C CA . THR A 1 78 ? -8.186 -8.201 24.590 1.00 98.12 78 THR A CA 1
ATOM 542 C C . THR A 1 78 ? -6.864 -8.479 25.292 1.00 98.12 78 THR A C 1
ATOM 544 O O . THR A 1 78 ? -5.982 -7.627 25.339 1.00 98.12 78 THR A O 1
ATOM 547 N N . ASP A 1 79 ? -6.769 -9.665 25.887 1.00 96.06 79 ASP A N 1
ATOM 548 C CA . ASP A 1 79 ? -5.554 -10.187 26.521 1.00 96.06 79 ASP A CA 1
ATOM 549 C C . ASP A 1 79 ? -5.009 -11.369 25.711 1.00 96.06 79 ASP A C 1
ATOM 551 O O . ASP A 1 79 ? -5.792 -12.167 25.192 1.00 96.06 79 ASP A O 1
ATOM 555 N N . GLY A 1 80 ? -3.693 -11.531 25.650 1.00 93.38 80 GLY A N 1
ATOM 556 C CA . GLY A 1 80 ? -3.039 -12.616 24.918 1.00 93.38 80 GLY A CA 1
ATOM 557 C C . GLY A 1 80 ? -3.237 -12.567 23.400 1.00 93.38 80 GLY A C 1
ATOM 558 O O . GLY A 1 80 ? -3.407 -13.628 22.791 1.00 93.38 80 GLY A O 1
ATOM 559 N N . GLU A 1 81 ? -3.249 -11.380 22.790 1.00 95.25 81 GLU A N 1
ATOM 560 C CA . GLU A 1 81 ? -3.155 -11.239 21.327 1.00 95.25 81 GLU A CA 1
ATOM 561 C C . GLU A 1 81 ? -1.858 -11.893 20.832 1.00 95.25 81 GLU A C 1
ATOM 563 O O . GLU A 1 81 ? -1.880 -12.805 19.996 1.00 95.25 81 GLU A O 1
ATOM 568 N N . GLU A 1 82 ? -0.760 -11.578 21.518 1.00 91.94 82 GLU A N 1
ATOM 569 C CA . GLU A 1 82 ? 0.607 -11.970 21.162 1.00 91.94 82 GLU A CA 1
ATOM 570 C C . GLU A 1 82 ? 0.871 -13.475 21.318 1.00 91.94 82 GLU A C 1
ATOM 572 O O . GLU A 1 82 ? 1.907 -14.012 20.916 1.00 91.94 82 GLU A O 1
ATOM 577 N N . LEU A 1 83 ? -0.074 -14.178 21.946 1.00 85.62 83 LEU A N 1
ATOM 578 C CA . LEU A 1 83 ? -0.039 -15.611 22.225 1.00 85.62 83 LEU A CA 1
ATOM 579 C C . LEU A 1 83 ? -0.938 -16.424 21.286 1.00 85.62 83 LEU A C 1
ATOM 581 O O . LEU A 1 83 ? -1.228 -17.575 21.606 1.00 85.62 83 LEU A O 1
ATOM 585 N N . ASP A 1 84 ? -1.318 -15.856 20.132 1.00 87.62 84 ASP A N 1
ATOM 586 C CA . ASP A 1 84 ? -2.234 -16.406 19.113 1.00 87.62 84 ASP A CA 1
ATOM 587 C C . ASP A 1 84 ? -3.697 -15.945 19.267 1.00 87.62 84 ASP A C 1
ATOM 589 O O . ASP A 1 84 ? -4.626 -16.730 19.056 1.00 87.62 84 ASP A O 1
ATOM 593 N N . LEU A 1 85 ? -3.935 -14.656 19.536 1.00 93.69 85 LEU A N 1
ATOM 594 C CA . LEU A 1 85 ? -5.262 -14.011 19.515 1.00 93.69 85 LEU A CA 1
ATOM 595 C C . LEU A 1 85 ? -6.240 -14.585 20.552 1.00 93.69 85 LEU A C 1
ATOM 597 O O . LEU A 1 85 ? -7.458 -14.655 20.321 1.00 93.69 85 LEU A O 1
ATOM 601 N N . ASP A 1 86 ? -5.719 -15.087 21.671 1.00 92.12 86 ASP A N 1
ATOM 602 C CA . ASP A 1 86 ? -6.476 -15.907 22.619 1.00 92.12 86 ASP A CA 1
ATOM 603 C C . ASP A 1 86 ? -7.638 -15.123 23.240 1.00 92.12 86 ASP A C 1
ATOM 605 O O . ASP A 1 86 ? -8.767 -15.627 23.312 1.00 92.12 86 ASP A O 1
ATOM 609 N N . GLY A 1 87 ? -7.419 -13.855 23.591 1.00 94.19 87 GLY A N 1
ATOM 610 C CA . GLY A 1 87 ? -8.450 -12.955 24.104 1.00 94.19 87 GLY A CA 1
ATOM 611 C C . GLY A 1 87 ? -9.615 -12.791 23.138 1.00 94.19 87 GLY A C 1
ATOM 612 O O . GLY A 1 87 ? -10.775 -13.027 23.513 1.00 94.19 87 GLY A O 1
ATOM 613 N N . ALA A 1 88 ? -9.343 -12.469 21.870 1.00 96.12 88 ALA A N 1
ATOM 614 C CA . ALA A 1 88 ? -10.392 -12.383 20.861 1.00 96.12 88 ALA A CA 1
ATOM 615 C C . ALA A 1 88 ? -11.087 -13.733 20.639 1.00 96.12 88 ALA A C 1
ATOM 617 O O . ALA A 1 88 ? -12.322 -13.778 20.552 1.00 96.12 88 ALA A O 1
ATOM 618 N N . ARG A 1 89 ? -10.353 -14.855 20.590 1.00 95.19 89 ARG A N 1
ATOM 619 C CA . ARG A 1 89 ? -10.963 -16.192 20.456 1.00 95.19 89 ARG A CA 1
ATOM 620 C C . ARG A 1 89 ? -11.921 -16.493 21.599 1.00 95.19 89 ARG A C 1
ATOM 622 O O . ARG A 1 89 ? -13.011 -16.999 21.328 1.00 95.19 89 ARG A O 1
ATOM 629 N N . VAL A 1 90 ? -11.565 -16.155 22.837 1.00 93.38 90 VAL A N 1
ATOM 630 C CA . VAL A 1 90 ? -12.424 -16.348 24.015 1.00 93.38 90 VAL A CA 1
ATOM 631 C C . VAL A 1 90 ? -13.668 -15.462 23.937 1.00 93.38 90 VAL A C 1
ATOM 633 O O . VAL A 1 90 ? -14.789 -15.973 24.041 1.00 93.38 90 VAL A O 1
ATOM 636 N N . PHE A 1 91 ? -13.512 -14.156 23.685 1.00 96.12 91 PHE A N 1
ATOM 637 C CA . PHE A 1 91 ? -14.648 -13.228 23.607 1.00 96.12 91 PHE A CA 1
ATOM 638 C C . PHE A 1 91 ? -15.625 -13.641 22.504 1.00 96.12 91 PHE A C 1
ATOM 640 O O . PHE A 1 91 ? -16.803 -13.911 22.754 1.00 96.12 91 PHE A O 1
ATOM 647 N N . TRP A 1 92 ? -15.131 -13.771 21.276 1.00 96.19 92 TRP A N 1
ATOM 648 C CA . TRP A 1 92 ? -15.973 -14.132 20.145 1.00 96.19 92 TRP A CA 1
ATOM 649 C C . TRP A 1 92 ? -16.395 -15.609 20.189 1.00 96.19 92 TRP A C 1
ATOM 651 O O . TRP A 1 92 ? -17.345 -16.006 19.514 1.00 96.19 92 TRP A O 1
ATOM 661 N N . GLY A 1 93 ? -15.728 -16.453 20.974 1.00 93.38 93 GLY A N 1
ATOM 662 C CA . GLY A 1 93 ? -16.038 -17.872 21.168 1.00 93.38 93 GLY A CA 1
ATOM 663 C C . GLY A 1 93 ? -17.256 -18.133 22.050 1.00 93.38 93 GLY A C 1
ATOM 664 O O . GLY A 1 93 ? -17.985 -19.091 21.781 1.00 93.38 93 GLY A O 1
ATOM 665 N N . GLY A 1 94 ? -17.549 -17.257 23.019 1.00 87.88 94 GLY A N 1
ATOM 666 C CA . GLY A 1 94 ? -18.643 -17.510 23.965 1.00 87.88 94 GLY A CA 1
ATOM 667 C C . GLY A 1 94 ? -19.273 -16.308 24.669 1.00 87.88 94 GLY A C 1
ATOM 668 O O . GLY A 1 94 ? -20.274 -16.498 25.356 1.00 87.88 94 GLY A O 1
ATOM 669 N N . HIS A 1 95 ? -18.758 -15.084 24.520 1.00 95.62 95 HIS A N 1
ATOM 670 C CA . HIS A 1 95 ? -19.311 -13.938 25.243 1.00 95.62 95 HIS A CA 1
ATOM 671 C C . HIS A 1 95 ? -20.643 -13.457 24.624 1.00 95.62 95 HIS A C 1
ATOM 673 O O . HIS A 1 95 ? -20.672 -13.186 23.425 1.00 95.62 95 HIS A O 1
ATOM 679 N N . PRO A 1 96 ? -21.732 -13.242 25.394 1.00 95.44 96 PRO A N 1
ATOM 680 C CA . PRO A 1 96 ? -23.046 -12.878 24.840 1.00 95.44 96 PRO A CA 1
ATOM 681 C C . PRO A 1 96 ? -23.082 -11.587 24.006 1.00 95.44 96 PRO A C 1
ATOM 683 O O . PRO A 1 96 ? -23.892 -11.459 23.091 1.00 95.44 96 PRO A O 1
ATOM 686 N N . LEU A 1 97 ? -22.207 -10.614 24.296 1.00 95.94 97 LEU A N 1
ATOM 687 C CA . LEU A 1 97 ? -22.131 -9.374 23.505 1.00 95.94 97 LEU A CA 1
ATOM 688 C C . LEU A 1 97 ? -21.629 -9.593 22.075 1.00 95.94 97 LEU A C 1
ATOM 690 O O . LEU A 1 97 ? -21.899 -8.747 21.225 1.00 95.94 97 LEU A O 1
ATOM 694 N N . ARG A 1 98 ? -20.947 -10.707 21.786 1.00 96.00 98 ARG A N 1
ATOM 695 C CA . ARG A 1 98 ? -20.422 -10.990 20.444 1.00 96.00 98 ARG A CA 1
ATOM 696 C C . ARG A 1 98 ? -21.521 -10.950 19.376 1.00 96.00 98 ARG A C 1
ATOM 698 O O . ARG A 1 98 ? -21.306 -10.419 18.297 1.00 96.00 98 ARG A O 1
ATOM 705 N N . ASP A 1 99 ? -22.714 -11.447 19.713 1.00 96.25 99 ASP A N 1
ATOM 706 C CA . ASP A 1 99 ? -23.842 -11.599 18.784 1.00 96.25 99 ASP A CA 1
ATOM 707 C C . ASP A 1 99 ? -24.610 -10.277 18.606 1.00 96.25 99 ASP A C 1
ATOM 709 O O . ASP A 1 99 ? -25.520 -10.163 17.786 1.00 96.25 99 ASP A O 1
ATOM 713 N N . ARG A 1 100 ? -24.248 -9.252 19.389 1.00 97.38 100 ARG A N 1
ATOM 714 C CA . ARG A 1 100 ? -24.796 -7.896 19.299 1.00 97.38 100 ARG A CA 1
ATOM 715 C C . ARG A 1 100 ? -23.941 -6.977 18.437 1.00 97.38 100 ARG A C 1
ATOM 717 O O . ARG A 1 100 ? -24.454 -5.942 18.018 1.00 97.38 100 ARG A O 1
ATOM 724 N N . ILE A 1 101 ? -22.672 -7.309 18.206 1.00 98.44 101 ILE A N 1
ATOM 725 C CA . ILE A 1 101 ? -21.733 -6.455 17.475 1.00 98.44 101 ILE A CA 1
ATOM 726 C C . ILE A 1 101 ? -21.941 -6.647 15.972 1.00 98.44 101 ILE A C 1
ATOM 728 O O . ILE A 1 101 ? -21.785 -7.745 15.446 1.00 98.44 101 ILE A O 1
ATOM 732 N N . GLY A 1 102 ? -22.288 -5.561 15.281 1.00 97.94 102 GLY A N 1
ATOM 733 C CA . GLY A 1 102 ? -22.480 -5.545 13.829 1.00 97.94 102 GLY A CA 1
ATOM 734 C C . GLY A 1 102 ? -21.333 -4.904 13.046 1.00 97.94 102 GLY A C 1
ATOM 735 O O . GLY A 1 102 ? -21.274 -5.075 11.832 1.00 97.94 102 GLY A O 1
ATOM 736 N N . ALA A 1 103 ? -20.436 -4.166 13.710 1.00 98.56 103 ALA A N 1
ATOM 737 C CA . ALA A 1 103 ? -19.236 -3.607 13.093 1.00 98.56 103 ALA A CA 1
ATOM 738 C C . ALA A 1 103 ? -18.086 -3.468 14.099 1.00 98.56 103 ALA A C 1
ATOM 740 O O . ALA A 1 103 ? -18.342 -3.269 15.287 1.00 98.56 103 ALA A O 1
ATOM 741 N N . VAL A 1 104 ? -16.841 -3.526 13.624 1.00 98.75 104 VAL A N 1
ATOM 742 C CA . VAL A 1 104 ? -15.627 -3.395 14.452 1.00 98.75 104 VAL A CA 1
ATOM 743 C C . VAL A 1 104 ? -14.701 -2.301 13.911 1.00 98.75 104 VAL A C 1
ATOM 745 O O . VAL A 1 104 ? -14.528 -2.158 12.700 1.00 98.75 104 VAL A O 1
ATOM 748 N N . VAL A 1 105 ? -14.086 -1.554 14.819 1.00 98.88 105 VAL A N 1
ATOM 749 C CA . VAL A 1 105 ? -12.895 -0.733 14.588 1.00 98.88 105 V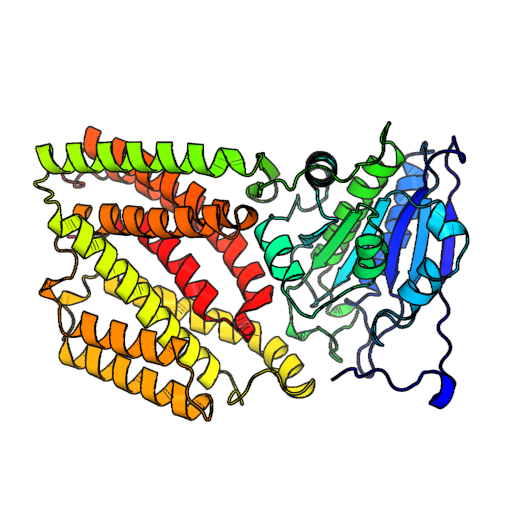AL A CA 1
ATOM 750 C C . VAL A 1 105 ? -11.791 -1.299 15.471 1.00 98.88 105 VAL A C 1
ATOM 752 O O . VAL A 1 105 ? -11.953 -1.311 16.687 1.00 98.88 105 VAL A O 1
ATOM 755 N N . ASN A 1 106 ? -10.711 -1.785 14.874 1.00 98.88 106 ASN A N 1
ATOM 756 C CA . ASN A 1 106 ? -9.586 -2.398 15.578 1.00 98.88 106 ASN A CA 1
ATOM 757 C C . ASN A 1 106 ? -8.306 -1.592 15.342 1.00 98.88 106 ASN A C 1
ATOM 759 O O . ASN A 1 106 ? -8.116 -1.078 14.232 1.00 98.88 106 ASN A O 1
ATOM 763 N N . LEU A 1 107 ? -7.485 -1.445 16.378 1.00 98.81 107 LEU A N 1
ATOM 764 C CA . LEU A 1 107 ? -6.217 -0.715 16.358 1.00 98.81 107 LEU A CA 1
ATOM 765 C C . LEU A 1 107 ? -5.082 -1.684 16.693 1.00 98.81 107 LEU A C 1
ATOM 767 O O . LEU A 1 107 ? -5.293 -2.593 17.482 1.00 98.81 107 LEU A O 1
ATOM 771 N N . GLU A 1 108 ? -3.944 -1.499 16.032 1.00 97.62 108 GLU A N 1
ATOM 772 C CA . GLU A 1 108 ? -2.758 -2.360 16.088 1.00 97.62 108 GLU A CA 1
ATOM 773 C C . GLU A 1 108 ? -1.504 -1.519 15.799 1.00 97.62 108 GLU A C 1
ATOM 775 O O . GLU A 1 108 ? -1.595 -0.402 15.254 1.00 97.62 108 GLU A O 1
ATOM 780 N N . ALA A 1 109 ? -0.316 -2.078 16.028 1.00 96.75 109 ALA A N 1
ATOM 781 C CA . ALA A 1 109 ? 0.930 -1.512 15.526 1.00 96.75 109 ALA A CA 1
ATOM 782 C C . ALA A 1 109 ? 1.888 -2.587 14.991 1.00 96.75 109 ALA A C 1
ATOM 784 O O . ALA A 1 109 ? 1.828 -3.760 15.316 1.00 96.75 109 ALA A O 1
ATOM 785 N N . ARG A 1 110 ? 2.809 -2.187 14.106 1.00 93.75 110 ARG A N 1
ATOM 786 C CA . ARG A 1 110 ? 3.934 -3.049 13.683 1.00 93.75 110 ARG A CA 1
ATOM 787 C C . ARG A 1 110 ? 5.245 -2.275 13.594 1.00 93.75 110 ARG A C 1
ATOM 789 O O . ARG A 1 110 ? 6.025 -2.416 12.652 1.00 93.75 110 ARG A O 1
ATOM 796 N N . GLY A 1 111 ? 5.437 -1.360 14.532 1.00 94.38 111 GLY A N 1
ATOM 797 C CA . GLY A 1 111 ? 6.541 -0.410 14.560 1.00 94.38 111 GLY A CA 1
ATOM 798 C C . GLY A 1 111 ? 6.227 0.751 15.495 1.00 94.38 111 GLY A C 1
ATOM 799 O O . GLY A 1 111 ? 5.201 0.753 16.157 1.00 94.38 111 GLY A O 1
ATOM 800 N N . GLY A 1 112 ? 7.113 1.739 15.560 1.00 96.19 112 GLY A N 1
ATOM 801 C CA . GLY A 1 112 ? 7.005 2.881 16.475 1.00 96.19 112 GLY A CA 1
ATOM 802 C C . GLY A 1 112 ? 6.559 4.198 15.844 1.00 96.19 112 GLY A C 1
ATOM 803 O O . GLY A 1 112 ? 6.656 5.248 16.488 1.00 96.19 112 GLY A O 1
ATOM 804 N N . GLY A 1 113 ? 6.161 4.204 14.568 1.00 96.00 113 GLY A N 1
ATOM 805 C CA . GLY A 1 113 ? 5.668 5.428 13.949 1.00 96.00 113 GLY A CA 1
ATOM 806 C C . GLY A 1 113 ? 5.162 5.330 12.511 1.00 96.00 113 GLY A C 1
ATOM 807 O O . GLY A 1 113 ? 4.877 4.257 11.988 1.00 96.00 113 GLY A O 1
ATOM 808 N N . GLY A 1 114 ? 5.080 6.483 11.845 1.00 94.25 114 GLY A N 1
ATOM 809 C CA . GLY A 1 114 ? 4.525 6.608 10.500 1.00 94.25 114 GLY A CA 1
ATOM 810 C C . GLY A 1 114 ? 3.001 6.766 10.474 1.00 94.25 114 GLY A C 1
ATOM 811 O O . GLY A 1 114 ? 2.295 6.765 11.476 1.00 94.25 114 GLY A O 1
ATOM 812 N N . ARG A 1 115 ? 2.443 6.942 9.279 1.00 94.19 115 ARG A N 1
ATOM 813 C CA . ARG A 1 115 ? 0.998 7.142 9.147 1.00 94.19 115 ARG A CA 1
ATOM 814 C C . ARG A 1 115 ? 0.257 5.827 9.392 1.00 94.19 115 ARG A C 1
ATOM 816 O O . ARG A 1 115 ? 0.497 4.861 8.676 1.00 94.19 115 ARG A O 1
ATOM 823 N N . ALA A 1 116 ? -0.687 5.829 10.331 1.00 96.00 116 ALA A N 1
ATOM 824 C CA . ALA A 1 116 ? -1.644 4.743 10.495 1.00 96.00 116 ALA A CA 1
ATOM 825 C C . ALA A 1 116 ? -2.464 4.509 9.216 1.00 96.00 116 ALA A C 1
ATOM 827 O O . ALA A 1 116 ? -3.115 5.419 8.696 1.00 96.00 116 ALA A O 1
ATOM 828 N N . MET A 1 117 ? -2.426 3.280 8.719 1.00 95.75 117 MET A N 1
ATOM 829 C CA . MET A 1 117 ? -3.108 2.829 7.517 1.00 95.75 117 MET A CA 1
ATOM 830 C C . MET A 1 117 ? -4.239 1.880 7.900 1.00 95.75 117 MET A C 1
ATOM 832 O O . MET A 1 117 ? -4.040 0.994 8.726 1.00 95.75 117 MET A O 1
ATOM 836 N N . MET A 1 118 ? -5.408 2.020 7.269 1.00 97.75 118 MET A N 1
ATOM 837 C CA . MET A 1 118 ? -6.390 0.932 7.289 1.00 97.75 118 MET A CA 1
ATOM 838 C C . MET A 1 118 ? -5.884 -0.166 6.356 1.00 97.75 118 MET A C 1
ATOM 840 O O . MET A 1 118 ? -5.859 0.037 5.137 1.00 97.75 118 MET A O 1
ATOM 844 N N . PHE A 1 119 ? -5.414 -1.274 6.920 1.00 96.94 119 PHE A N 1
ATOM 845 C CA . PHE A 1 119 ? -4.737 -2.339 6.174 1.00 96.94 119 PHE A CA 1
ATOM 846 C C . PHE A 1 119 ? -5.584 -3.607 6.053 1.00 96.94 119 PHE A C 1
ATOM 848 O O . PHE A 1 119 ? -5.290 -4.451 5.214 1.00 96.94 119 PHE A O 1
ATOM 855 N N . GLU A 1 120 ? -6.654 -3.733 6.838 1.00 97.75 120 GLU A N 1
ATOM 856 C CA . GLU A 1 120 ? -7.554 -4.879 6.782 1.00 97.75 120 GLU A CA 1
ATOM 857 C C . GLU A 1 120 ? -9.023 -4.467 6.991 1.00 97.75 120 GLU A C 1
ATOM 859 O O . GLU A 1 120 ? -9.362 -3.575 7.767 1.00 97.75 120 GLU A O 1
ATOM 864 N N . THR A 1 121 ? -9.922 -5.140 6.267 1.00 97.81 121 THR A N 1
ATOM 865 C CA . THR A 1 121 ? -11.378 -4.980 6.365 1.00 97.81 121 THR A CA 1
ATOM 866 C C . THR A 1 121 ? -12.085 -6.307 6.038 1.00 97.81 121 THR A C 1
ATOM 868 O O . THR A 1 121 ? -11.459 -7.252 5.554 1.00 97.81 121 THR A O 1
ATOM 871 N N . GLY A 1 122 ? -13.389 -6.410 6.312 1.00 95.88 122 GLY A N 1
ATOM 872 C CA . GLY A 1 122 ? -14.189 -7.603 6.002 1.00 95.88 122 GLY A CA 1
ATOM 873 C C . GLY A 1 122 ? -14.461 -7.767 4.502 1.00 95.88 122 GLY A C 1
ATOM 874 O O . GLY A 1 122 ? -14.643 -6.774 3.807 1.00 95.88 122 GLY A O 1
ATOM 875 N N . ARG A 1 123 ? -14.532 -9.005 3.992 1.00 93.88 123 ARG A N 1
ATOM 876 C CA . ARG A 1 123 ? -14.798 -9.297 2.563 1.00 93.88 123 ARG A CA 1
ATOM 877 C C . ARG A 1 123 ? -16.121 -8.688 2.082 1.00 93.88 123 ARG A C 1
ATOM 879 O O . ARG A 1 123 ? -17.065 -8.548 2.845 1.00 93.88 123 ARG A O 1
ATOM 886 N N . GLY A 1 124 ? -16.222 -8.356 0.796 1.00 96.44 124 GLY A N 1
ATOM 887 C CA . GLY A 1 124 ? -17.385 -7.636 0.272 1.00 96.44 124 GLY A CA 1
ATOM 888 C C . GLY A 1 124 ? -17.410 -6.170 0.727 1.00 96.44 124 GLY A C 1
ATOM 889 O O . GLY A 1 124 ? -18.478 -5.614 0.984 1.00 96.44 124 GLY A O 1
ATOM 890 N N . ASN A 1 125 ? -16.230 -5.561 0.856 1.00 97.50 125 ASN A N 1
ATOM 891 C CA . ASN A 1 125 ? -15.985 -4.325 1.606 1.00 97.50 125 ASN A CA 1
ATOM 892 C C . ASN A 1 125 ? -16.539 -3.021 1.004 1.00 97.50 125 ASN A C 1
ATOM 894 O O . ASN A 1 125 ? -16.354 -1.973 1.616 1.00 97.50 125 ASN A O 1
ATOM 898 N N . SER A 1 126 ? -17.213 -3.024 -0.152 1.00 98.12 126 SER A N 1
ATOM 899 C CA . SER A 1 126 ? -17.598 -1.784 -0.853 1.00 98.12 126 SER A CA 1
ATOM 900 C C . SER A 1 126 ? -18.359 -0.781 0.030 1.00 98.12 126 SER A C 1
ATOM 902 O O . SER A 1 126 ? -18.054 0.413 0.005 1.00 98.12 126 SER A O 1
ATOM 904 N N . GLN A 1 127 ? -19.304 -1.249 0.855 1.00 98.19 127 GLN A N 1
ATOM 905 C CA . GLN A 1 127 ? -20.034 -0.378 1.787 1.00 98.19 127 GLN A CA 1
ATOM 906 C C . GLN A 1 127 ? -19.158 0.105 2.952 1.00 98.19 127 GLN A C 1
ATOM 908 O O . GLN A 1 127 ? -19.253 1.266 3.347 1.00 98.19 127 GLN A O 1
ATOM 913 N N . THR A 1 128 ? -18.284 -0.755 3.485 1.00 98.44 128 THR A N 1
ATOM 914 C CA . THR A 1 128 ? -17.354 -0.396 4.567 1.00 98.44 128 THR A CA 1
ATOM 915 C C . THR A 1 128 ? -16.355 0.661 4.100 1.00 98.44 128 THR A C 1
ATOM 917 O O . THR A 1 128 ? -16.176 1.665 4.782 1.00 98.44 128 THR A O 1
ATOM 920 N N . ILE A 1 129 ? -15.774 0.494 2.907 1.00 98.44 129 ILE A N 1
ATOM 921 C CA . ILE A 1 129 ? -14.845 1.460 2.304 1.00 98.44 129 ILE A CA 1
ATOM 922 C C . ILE A 1 129 ? -15.544 2.776 1.956 1.00 98.44 129 ILE A C 1
ATOM 924 O O . ILE A 1 129 ? -14.930 3.831 2.081 1.00 98.44 129 ILE A O 1
ATOM 928 N N . ALA A 1 130 ? -16.815 2.743 1.542 1.00 98.06 130 ALA A N 1
ATOM 929 C CA . ALA A 1 130 ? -17.587 3.961 1.304 1.00 98.06 130 ALA A CA 1
ATOM 930 C C . ALA A 1 130 ? -17.709 4.808 2.580 1.00 98.06 130 ALA A C 1
ATOM 932 O O . ALA A 1 130 ? -17.322 5.973 2.575 1.00 98.06 130 ALA A O 1
ATOM 933 N N . LEU A 1 131 ? -18.170 4.195 3.675 1.00 98.31 131 LEU A N 1
ATOM 934 C CA . LEU A 1 131 ? -18.322 4.872 4.963 1.00 98.31 131 LEU A CA 1
ATOM 935 C C . LEU A 1 131 ? -16.969 5.329 5.521 1.00 98.31 131 LEU A C 1
ATOM 937 O O . LEU A 1 131 ? -16.836 6.475 5.945 1.00 98.31 131 LEU A O 1
ATOM 941 N N . PHE A 1 132 ? -15.954 4.460 5.485 1.00 98.25 132 PHE A N 1
ATOM 942 C CA . PHE A 1 132 ? -14.600 4.798 5.924 1.00 98.25 132 PHE A CA 1
ATOM 943 C C . PHE A 1 132 ? -14.026 5.973 5.125 1.00 98.25 132 PHE A C 1
ATOM 945 O O . PHE A 1 132 ? -13.521 6.919 5.718 1.00 98.25 132 PHE A O 1
ATOM 952 N N . GLY A 1 133 ? -14.154 5.959 3.796 1.00 97.00 133 GLY A N 1
ATOM 953 C CA . GLY A 1 133 ? -13.661 7.032 2.936 1.00 97.00 133 GLY A CA 1
ATOM 954 C C . GLY A 1 133 ? -14.330 8.381 3.195 1.00 97.00 133 GLY A C 1
ATOM 955 O O . GLY A 1 133 ? -13.669 9.401 3.066 1.00 97.00 133 GLY A O 1
ATOM 956 N N . GLU A 1 134 ? -15.599 8.408 3.605 1.00 96.19 134 GLU A N 1
ATOM 957 C CA . GLU A 1 134 ? -16.301 9.642 3.997 1.00 96.19 134 GLU A CA 1
ATOM 958 C C . GLU A 1 134 ? -15.945 10.113 5.415 1.00 96.19 134 GLU A C 1
ATOM 960 O O . GLU A 1 134 ? -15.969 11.310 5.706 1.00 96.19 134 GLU A O 1
ATOM 965 N N . ALA A 1 135 ? -15.623 9.185 6.317 1.00 96.75 135 ALA A N 1
ATOM 966 C CA . ALA A 1 135 ? -15.232 9.496 7.687 1.00 96.75 135 ALA A CA 1
ATOM 967 C C . ALA A 1 135 ? -13.776 9.977 7.779 1.00 96.75 135 ALA A C 1
ATOM 969 O O . ALA A 1 135 ? -13.492 11.018 8.371 1.00 96.75 135 ALA A O 1
ATOM 970 N N . ALA A 1 136 ? -12.863 9.246 7.144 1.00 94.00 136 ALA A N 1
ATOM 971 C CA . ALA A 1 136 ? -11.419 9.395 7.287 1.00 94.00 136 ALA A CA 1
ATOM 972 C C . ALA A 1 136 ? -10.862 10.721 6.753 1.00 94.00 136 ALA A C 1
ATOM 974 O O . ALA A 1 136 ? -9.809 11.163 7.202 1.00 94.00 136 ALA A O 1
ATOM 975 N N . VAL A 1 137 ? -11.567 11.406 5.845 1.00 94.69 137 VAL A N 1
ATOM 976 C CA . VAL A 1 137 ? -11.159 12.749 5.380 1.00 94.69 137 VAL A CA 1
ATOM 977 C C . VAL A 1 137 ? -11.171 13.796 6.494 1.00 94.69 137 VAL A C 1
ATOM 979 O O . VAL A 1 137 ? -10.504 14.820 6.375 1.00 94.69 137 VAL A O 1
ATOM 982 N N . ARG A 1 138 ? -11.923 13.556 7.578 1.00 95.88 138 ARG A N 1
ATOM 983 C CA . ARG A 1 138 ? -11.942 14.427 8.762 1.00 95.88 138 ARG A CA 1
ATOM 984 C C . ARG A 1 138 ? -10.820 14.113 9.748 1.00 95.88 138 ARG A C 1
ATOM 986 O O . ARG A 1 138 ? -10.619 14.886 10.680 1.00 95.88 138 ARG A O 1
ATOM 993 N N . ALA A 1 139 ? -10.112 12.997 9.573 1.00 96.44 139 ALA A N 1
ATOM 994 C CA . ALA A 1 139 ? -9.073 12.598 10.503 1.00 96.44 139 ALA A CA 1
ATOM 995 C C . ALA A 1 139 ? -7.872 13.551 10.422 1.00 96.44 139 ALA A C 1
ATOM 997 O O . ALA A 1 139 ? -7.393 13.892 9.338 1.00 96.44 139 ALA A O 1
ATOM 998 N N . THR A 1 140 ? -7.343 13.952 11.576 1.00 95.81 140 THR A N 1
ATOM 999 C CA . THR A 1 140 ? -6.083 14.690 11.672 1.00 95.81 140 THR A CA 1
ATOM 1000 C C . THR A 1 140 ? -4.968 13.860 11.054 1.00 95.81 140 THR A C 1
ATOM 1002 O O . THR A 1 140 ? -4.737 12.722 11.453 1.00 95.81 140 THR A O 1
ATOM 1005 N N . GLY A 1 141 ? -4.269 14.438 10.080 1.00 91.94 141 GLY A N 1
ATOM 1006 C CA . GLY A 1 141 ? -3.284 13.729 9.269 1.00 91.94 141 GLY A CA 1
ATOM 1007 C C . GLY A 1 141 ? -3.838 13.253 7.926 1.00 91.94 141 GLY A C 1
ATOM 1008 O O . GLY A 1 141 ? -3.041 13.086 7.012 1.00 91.94 141 GLY A O 1
ATOM 1009 N N . GLY A 1 142 ? -5.153 13.143 7.735 1.00 93.88 142 GLY A N 1
ATOM 1010 C CA . GLY A 1 142 ? -5.790 12.708 6.485 1.00 93.88 142 GLY A CA 1
ATOM 1011 C C . GLY A 1 142 ? -5.876 11.186 6.338 1.00 93.88 142 GLY A C 1
ATOM 1012 O O . GLY A 1 142 ? -5.267 10.445 7.093 1.00 93.88 142 GLY A O 1
ATOM 1013 N N . VAL A 1 143 ? -6.607 10.694 5.342 1.00 94.50 143 VAL A N 1
ATOM 1014 C CA . VAL A 1 143 ? -6.837 9.253 5.147 1.00 94.50 143 VAL A CA 1
ATOM 1015 C C . VAL A 1 143 ? -5.574 8.523 4.667 1.00 94.50 143 VAL A C 1
ATOM 1017 O O . VAL A 1 143 ? -4.735 9.101 3.989 1.00 94.50 143 VAL A O 1
ATOM 1020 N N . THR A 1 144 ? -5.396 7.250 5.022 1.00 94.62 144 THR A N 1
ATOM 1021 C CA . THR A 1 144 ? -4.320 6.400 4.473 1.00 94.62 144 THR A CA 1
ATOM 1022 C C . THR A 1 144 ? -4.842 4.976 4.326 1.00 94.62 144 THR A C 1
ATOM 1024 O O . THR A 1 144 ? -5.131 4.326 5.333 1.00 94.62 144 THR A O 1
ATOM 1027 N N . SER A 1 145 ? -5.030 4.501 3.093 1.00 96.12 145 SER A N 1
ATOM 1028 C CA . SER A 1 145 ? -5.435 3.118 2.794 1.00 96.12 145 SER A CA 1
ATOM 1029 C C . SER A 1 145 ? -5.506 2.875 1.287 1.00 96.12 145 SER A C 1
ATOM 1031 O O . SER A 1 145 ? -5.792 3.774 0.496 1.00 96.12 145 SER A O 1
ATOM 1033 N N . ASN A 1 146 ? -5.327 1.624 0.883 1.00 97.25 146 ASN A N 1
ATOM 1034 C CA . ASN A 1 146 ? -5.554 1.172 -0.482 1.00 97.25 146 ASN A CA 1
ATOM 1035 C C . ASN A 1 146 ? -5.902 -0.323 -0.504 1.00 97.25 146 ASN A C 1
ATOM 1037 O O . ASN A 1 146 ? -5.585 -1.061 0.429 1.00 97.25 146 ASN A O 1
ATOM 1041 N N . SER A 1 147 ? -6.530 -0.783 -1.586 1.00 97.62 147 SER A N 1
ATOM 1042 C CA . SER A 1 147 ? -6.939 -2.183 -1.738 1.00 97.62 147 SER A CA 1
ATOM 1043 C C . SER A 1 147 ? -5.764 -3.151 -1.920 1.00 97.62 147 SER A C 1
ATOM 1045 O O . SER A 1 147 ? -5.940 -4.347 -1.704 1.00 97.62 147 SER A O 1
ATOM 1047 N N . LEU A 1 148 ? -4.563 -2.658 -2.260 1.00 96.38 148 LEU A N 1
ATOM 1048 C CA . LEU A 1 148 ? -3.347 -3.476 -2.304 1.00 96.38 148 LEU A CA 1
ATOM 1049 C C . LEU A 1 148 ? -2.925 -3.904 -0.892 1.00 96.38 148 LEU A C 1
ATOM 1051 O O . LEU A 1 148 ? -2.583 -5.066 -0.714 1.00 96.38 148 LEU A O 1
ATOM 1055 N N . ALA A 1 149 ? -2.989 -3.013 0.102 1.00 95.38 149 ALA A N 1
ATOM 1056 C CA . ALA A 1 149 ? -2.667 -3.340 1.492 1.00 95.38 149 ALA A CA 1
ATOM 1057 C C . ALA A 1 149 ? -3.571 -4.461 2.027 1.00 95.38 149 ALA A C 1
ATOM 1059 O O . ALA A 1 149 ? -3.064 -5.450 2.550 1.00 95.38 149 ALA A O 1
ATOM 1060 N N . VAL A 1 150 ? -4.884 -4.357 1.783 1.00 96.25 150 VAL A N 1
ATOM 1061 C CA . VAL A 1 150 ? -5.862 -5.393 2.158 1.00 96.25 150 VAL A CA 1
ATOM 1062 C C . VAL A 1 150 ? -5.570 -6.712 1.452 1.00 96.25 150 VAL A C 1
ATOM 1064 O O . VAL A 1 150 ? -5.514 -7.749 2.104 1.00 96.25 150 VAL A O 1
ATOM 1067 N N . PHE A 1 151 ? -5.343 -6.685 0.135 1.00 95.19 151 PHE A N 1
ATOM 1068 C CA . PHE A 1 151 ? -5.028 -7.891 -0.634 1.00 95.19 151 PHE A CA 1
ATOM 1069 C C . PHE A 1 151 ? -3.758 -8.582 -0.123 1.00 95.19 151 PHE A C 1
ATOM 1071 O O . PHE A 1 151 ? -3.747 -9.792 0.083 1.00 95.19 151 PHE A O 1
ATOM 1078 N N . VAL A 1 152 ? -2.691 -7.811 0.095 1.00 92.56 152 VAL A N 1
ATOM 1079 C CA . VAL A 1 152 ? -1.410 -8.328 0.580 1.00 92.56 152 VAL A CA 1
ATOM 1080 C C . VAL A 1 152 ? -1.576 -8.932 1.971 1.00 92.56 152 VAL A C 1
ATOM 1082 O O . VAL A 1 152 ? -1.182 -10.081 2.166 1.00 92.56 152 VAL A O 1
ATOM 1085 N N . TYR A 1 153 ? -2.211 -8.214 2.901 1.00 93.69 153 TYR A N 1
ATOM 1086 C CA . TYR A 1 153 ? -2.421 -8.704 4.261 1.00 93.69 153 TYR A CA 1
ATOM 1087 C C . TYR A 1 153 ? -3.262 -9.988 4.291 1.00 93.69 153 TYR A C 1
ATOM 1089 O O . TYR A 1 153 ? -2.907 -10.935 4.981 1.00 93.69 153 TYR A O 1
ATOM 1097 N N . GLU A 1 154 ? -4.310 -10.096 3.466 1.00 91.88 154 GLU A N 1
ATOM 1098 C CA . GLU A 1 154 ? -5.117 -11.325 3.370 1.00 91.88 154 GLU A CA 1
ATOM 1099 C C . GLU A 1 154 ? -4.343 -12.560 2.888 1.00 91.88 154 GLU A C 1
ATOM 1101 O O . GLU A 1 154 ? -4.783 -13.687 3.121 1.00 91.88 154 GLU A O 1
ATOM 1106 N N . THR A 1 155 ? -3.218 -12.366 2.198 1.00 87.06 155 THR A N 1
ATOM 1107 C CA . THR A 1 155 ? -2.353 -13.459 1.724 1.00 87.06 155 THR A CA 1
ATOM 1108 C C . THR A 1 155 ? -1.208 -13.791 2.678 1.00 87.06 155 THR A C 1
ATOM 1110 O O . THR A 1 155 ? -0.506 -14.783 2.466 1.00 87.06 155 THR A O 1
ATOM 1113 N N . MET A 1 156 ? -1.011 -12.983 3.720 1.00 87.00 156 MET A N 1
ATOM 1114 C CA . MET A 1 156 ? -0.000 -13.217 4.743 1.00 87.00 156 MET A CA 1
ATOM 1115 C C . MET A 1 156 ? -0.484 -14.259 5.764 1.00 87.00 156 MET A C 1
ATOM 1117 O O . MET A 1 156 ? -1.683 -14.396 5.995 1.00 87.00 156 MET A O 1
ATOM 1121 N N . PRO A 1 157 ? 0.433 -14.998 6.414 1.00 82.81 157 PRO A N 1
ATOM 1122 C CA . PRO A 1 157 ? 0.089 -15.923 7.496 1.00 82.81 157 PRO A CA 1
ATOM 1123 C C . PRO A 1 157 ? -0.207 -15.212 8.831 1.00 82.81 157 PRO A C 1
ATOM 1125 O O . PRO A 1 157 ? -0.387 -15.882 9.844 1.00 82.81 157 PRO A O 1
ATOM 1128 N N . ASN A 1 158 ? -0.201 -13.879 8.838 1.00 85.62 158 ASN A N 1
ATOM 1129 C CA . ASN A 1 158 ? -0.434 -13.032 9.999 1.00 85.62 158 ASN A CA 1
ATOM 1130 C C . ASN A 1 158 ? -1.930 -12.946 10.335 1.00 85.62 158 ASN A C 1
ATOM 1132 O O . ASN A 1 158 ? -2.791 -13.152 9.478 1.00 85.62 158 ASN A O 1
ATOM 1136 N N . GLY A 1 159 ? -2.230 -12.595 11.579 1.00 90.06 159 GLY A N 1
ATOM 1137 C CA . GLY A 1 159 ? -3.564 -12.214 12.017 1.00 90.06 159 GLY A CA 1
ATOM 1138 C C . GLY A 1 159 ? -3.450 -11.209 13.151 1.00 90.06 159 GLY A C 1
ATOM 1139 O O . GLY A 1 159 ? -2.410 -11.153 13.793 1.00 90.06 159 GLY A O 1
ATOM 1140 N N . THR A 1 160 ? -4.505 -10.429 13.351 1.00 95.44 160 THR A N 1
ATOM 1141 C CA . THR A 1 160 ? -4.718 -9.645 14.574 1.00 95.44 160 THR A CA 1
ATOM 1142 C C . THR A 1 160 ? -6.078 -9.979 15.178 1.00 95.44 160 THR A C 1
ATOM 1144 O O . THR A 1 160 ? -6.840 -10.769 14.594 1.00 95.44 160 THR A O 1
ATOM 1147 N N . ASP A 1 161 ? -6.452 -9.366 16.296 1.00 96.94 161 ASP A N 1
ATOM 1148 C CA . ASP A 1 161 ? -7.749 -9.603 16.929 1.00 96.94 161 ASP A CA 1
ATOM 1149 C C . ASP A 1 161 ? -8.957 -9.361 16.015 1.00 96.94 161 ASP A C 1
ATOM 1151 O O . ASP A 1 161 ? -9.995 -10.013 16.186 1.00 96.94 161 ASP A O 1
ATOM 1155 N N . PHE A 1 162 ? -8.834 -8.515 14.983 1.00 98.00 162 PHE A N 1
ATOM 1156 C CA . PHE A 1 162 ? -9.885 -8.325 13.975 1.00 98.00 162 PHE A CA 1
ATOM 1157 C C . PHE A 1 162 ? -10.104 -9.549 13.065 1.00 98.00 162 PHE A C 1
ATOM 1159 O O . PHE A 1 162 ? -11.207 -9.746 12.539 1.00 98.00 162 PHE A O 1
ATOM 1166 N N . THR A 1 163 ? -9.117 -10.440 12.940 1.00 96.44 163 THR A N 1
ATOM 1167 C CA . THR A 1 163 ? -9.219 -11.700 12.174 1.00 96.44 163 THR A CA 1
ATOM 1168 C C . THR A 1 163 ? -10.397 -12.549 12.650 1.00 96.44 163 THR A C 1
ATOM 1170 O O . THR A 1 163 ? -11.118 -13.163 11.856 1.00 96.44 163 THR A O 1
ATOM 1173 N N . ILE A 1 164 ? -10.625 -12.571 13.964 1.00 96.75 164 ILE A N 1
ATOM 1174 C CA . ILE A 1 164 ? -11.615 -13.416 14.631 1.00 96.75 164 ILE A CA 1
ATOM 1175 C C . ILE A 1 164 ? -13.074 -12.996 14.330 1.00 96.75 164 ILE A C 1
ATOM 1177 O O . ILE A 1 164 ? -13.879 -13.872 13.979 1.00 96.75 164 ILE A O 1
ATOM 1181 N N . PRO A 1 165 ? -13.472 -11.712 14.434 1.00 96.38 165 PRO A N 1
ATOM 1182 C CA . PRO A 1 165 ? -14.775 -11.241 13.966 1.00 96.38 165 PRO A CA 1
ATOM 1183 C C . PRO A 1 165 ? -14.900 -11.213 12.441 1.00 96.38 165 PRO A C 1
ATOM 1185 O O . PRO A 1 165 ? -15.962 -11.565 11.919 1.00 96.38 165 PRO A O 1
ATOM 1188 N N . LYS A 1 166 ? -13.829 -10.892 11.704 1.00 96.31 166 LYS A N 1
ATOM 1189 C CA . LYS A 1 166 ? -13.825 -10.955 10.234 1.00 96.31 166 LYS A CA 1
ATOM 1190 C C . LYS A 1 166 ? -14.177 -12.355 9.727 1.00 96.31 166 LYS A C 1
ATOM 1192 O O . LYS A 1 166 ? -15.007 -12.494 8.828 1.00 96.31 166 LYS A O 1
ATOM 1197 N N . ALA A 1 167 ? -13.620 -13.405 10.337 1.00 95.00 167 ALA A N 1
ATOM 1198 C CA . ALA A 1 167 ? -13.941 -14.799 10.013 1.00 95.00 167 ALA A CA 1
ATOM 1199 C C . ALA A 1 167 ? -15.410 -15.174 10.299 1.00 95.00 167 ALA A C 1
ATOM 1201 O O . ALA A 1 167 ? -15.930 -16.118 9.704 1.00 95.00 167 ALA A O 1
ATOM 1202 N N . ARG A 1 168 ? -16.095 -14.421 11.171 1.00 94.25 168 ARG A N 1
ATOM 1203 C CA . ARG A 1 168 ? -17.538 -14.544 11.445 1.00 94.25 168 ARG A CA 1
ATOM 1204 C C . ARG A 1 168 ? -18.413 -13.700 10.509 1.00 94.25 168 ARG A C 1
ATOM 1206 O O . ARG A 1 168 ? -19.630 -13.711 10.657 1.00 94.25 168 ARG A O 1
ATOM 1213 N N . GLY A 1 169 ? -17.820 -12.981 9.556 1.00 95.00 169 GLY A N 1
ATOM 1214 C CA . GLY A 1 169 ? -18.539 -12.110 8.623 1.00 95.00 169 GLY A CA 1
ATOM 1215 C C . GLY A 1 169 ? -18.907 -10.740 9.196 1.00 95.00 169 GLY A C 1
ATOM 1216 O O . GLY A 1 169 ? -19.709 -10.031 8.592 1.00 95.00 169 GLY A O 1
ATOM 1217 N N . VAL A 1 170 ? -18.339 -10.351 10.344 1.00 97.12 170 VAL A N 1
ATOM 1218 C CA . VAL A 1 170 ? -18.526 -9.003 10.893 1.00 97.12 170 VAL A CA 1
ATOM 1219 C C . VAL A 1 170 ? -17.703 -8.019 10.060 1.00 97.12 170 VAL A C 1
ATOM 1221 O O . VAL A 1 170 ? -16.500 -8.203 9.869 1.00 97.12 170 VAL A O 1
ATOM 1224 N N . GLN A 1 171 ? -18.353 -6.970 9.550 1.00 98.00 171 GLN A N 1
ATOM 1225 C CA . GLN A 1 171 ? -17.668 -5.906 8.818 1.00 98.00 171 GLN A CA 1
ATOM 1226 C C . GLN A 1 171 ? -16.892 -4.994 9.771 1.00 98.00 171 GLN A C 1
ATOM 1228 O O . GLN A 1 171 ? -17.236 -4.837 10.938 1.00 98.00 171 GLN A O 1
ATOM 1233 N N . GLY A 1 172 ? -15.854 -4.335 9.272 1.00 97.88 172 GLY A N 1
ATOM 1234 C CA . GLY A 1 172 ? -15.058 -3.446 10.105 1.00 97.88 172 GLY A CA 1
ATOM 1235 C C . GLY A 1 172 ? -13.800 -2.958 9.420 1.00 97.88 172 GLY A C 1
ATOM 1236 O O . GLY A 1 172 ? -13.570 -3.259 8.245 1.00 97.88 172 GLY A O 1
ATOM 1237 N N . VAL A 1 173 ? -13.011 -2.198 10.161 1.00 98.62 173 VAL A N 1
ATOM 1238 C CA . VAL A 1 173 ? -11.709 -1.686 9.736 1.00 98.62 173 VAL A CA 1
ATOM 1239 C C . VAL A 1 173 ? -10.667 -2.006 10.797 1.00 98.62 173 VAL A C 1
ATOM 1241 O O . VAL A 1 173 ? -10.958 -1.935 11.991 1.00 98.62 173 VAL A O 1
ATOM 1244 N N . ASN A 1 174 ? -9.466 -2.334 10.342 1.00 98.69 174 ASN A N 1
ATOM 1245 C CA . ASN A 1 174 ? -8.297 -2.568 11.171 1.00 98.69 174 ASN A CA 1
ATOM 1246 C C . ASN A 1 174 ? -7.198 -1.579 10.775 1.00 98.69 174 ASN A C 1
ATOM 1248 O O . ASN A 1 174 ? -6.876 -1.451 9.584 1.00 98.69 174 ASN A O 1
ATOM 1252 N N . PHE A 1 175 ? -6.668 -0.852 11.752 1.00 98.56 175 PHE A N 1
ATOM 1253 C CA . PHE A 1 175 ? -5.682 0.203 11.553 1.00 98.56 175 PHE A CA 1
ATOM 1254 C C . PHE A 1 175 ? -4.349 -0.169 12.183 1.00 98.56 175 PHE A C 1
ATOM 1256 O O . PHE A 1 175 ? -4.326 -0.594 13.326 1.00 98.56 175 PHE A O 1
ATOM 1263 N N . ALA A 1 176 ? -3.250 0.081 11.472 1.00 97.75 176 ALA A N 1
ATOM 1264 C CA . ALA A 1 176 ? -1.908 -0.015 12.035 1.00 97.75 176 ALA A CA 1
ATOM 1265 C C . ALA A 1 176 ? -0.987 1.059 11.475 1.00 97.75 176 ALA A C 1
ATOM 1267 O O . ALA A 1 176 ? -1.064 1.412 10.294 1.00 97.75 176 ALA A O 1
ATOM 1268 N N . PHE A 1 177 ? -0.069 1.550 12.301 1.00 97.31 177 PHE A N 1
ATOM 1269 C CA . PHE A 1 177 ? 1.142 2.208 11.817 1.00 97.31 177 PHE A CA 1
ATOM 1270 C C . PHE A 1 177 ? 2.310 1.215 11.867 1.00 97.31 177 PHE A C 1
ATOM 1272 O O . PHE A 1 177 ? 2.442 0.425 12.797 1.00 97.31 177 PHE A O 1
ATOM 1279 N N . ILE A 1 178 ? 3.133 1.224 10.818 1.00 95.56 178 ILE A N 1
ATOM 1280 C CA . ILE A 1 178 ? 4.154 0.188 10.570 1.00 95.56 178 ILE A CA 1
ATOM 1281 C C . ILE A 1 178 ? 5.562 0.763 10.345 1.00 95.56 178 ILE A C 1
ATOM 1283 O O . ILE A 1 178 ? 6.497 0.036 10.022 1.00 95.56 178 ILE A O 1
ATOM 1287 N N . GLY A 1 179 ? 5.716 2.085 10.447 1.00 95.31 179 GLY A N 1
ATOM 1288 C CA . GLY A 1 179 ? 7.009 2.761 10.364 1.00 95.31 179 GLY A CA 1
ATOM 1289 C C . GLY A 1 179 ? 7.802 2.616 11.659 1.00 95.31 179 GLY A C 1
ATOM 1290 O O . GLY A 1 179 ? 7.257 2.244 12.694 1.00 95.31 179 GLY A O 1
ATOM 1291 N N . ARG A 1 180 ? 9.103 2.927 11.608 1.00 95.44 180 ARG A N 1
ATOM 1292 C CA . ARG A 1 180 ? 10.065 2.585 12.678 1.00 95.44 180 ARG A CA 1
ATOM 1293 C C . ARG A 1 180 ? 9.972 1.095 13.066 1.00 95.44 180 ARG A C 1
ATOM 1295 O O . ARG A 1 180 ? 9.703 0.784 14.232 1.00 95.44 180 ARG A O 1
ATOM 1302 N N . PRO A 1 181 ? 10.109 0.176 12.089 1.00 94.12 181 PRO A N 1
ATOM 1303 C CA . PRO A 1 181 ? 9.939 -1.266 12.295 1.00 94.12 181 PRO A CA 1
ATOM 1304 C C . PRO A 1 181 ? 10.891 -1.840 13.355 1.00 94.12 181 PRO A C 1
ATOM 1306 O O . PRO A 1 181 ? 10.571 -2.839 13.990 1.00 94.12 181 PRO A O 1
ATOM 1309 N N . GLU A 1 182 ? 12.027 -1.188 13.607 1.00 92.38 182 GLU A N 1
ATOM 1310 C CA . GLU A 1 182 ? 12.981 -1.537 14.661 1.00 92.38 182 GLU A CA 1
ATOM 1311 C C . GLU A 1 182 ? 12.408 -1.490 16.087 1.00 92.38 182 GLU A C 1
ATOM 1313 O O . GLU A 1 182 ? 13.035 -2.017 17.004 1.00 92.38 182 GLU A O 1
ATOM 1318 N N . GLN A 1 183 ? 11.249 -0.853 16.290 1.00 94.50 183 GLN A N 1
ATOM 1319 C CA . GLN A 1 183 ? 10.578 -0.788 17.592 1.00 94.50 183 GLN A CA 1
ATOM 1320 C C . GLN A 1 183 ? 9.567 -1.926 17.814 1.00 94.50 183 GLN A C 1
ATOM 1322 O O . GLN A 1 183 ? 9.096 -2.093 18.936 1.00 94.50 183 GLN A O 1
ATOM 1327 N N . TYR A 1 184 ? 9.239 -2.721 16.792 1.00 94.62 184 TYR A N 1
ATOM 1328 C CA . TYR A 1 184 ? 8.289 -3.828 16.927 1.00 94.62 184 TYR A CA 1
ATOM 1329 C C . TYR A 1 184 ? 8.860 -4.938 17.822 1.00 94.62 184 TYR A C 1
ATOM 1331 O O . TYR A 1 184 ? 9.957 -5.433 17.558 1.00 94.62 184 TYR A O 1
ATOM 1339 N N . HIS A 1 185 ? 8.142 -5.285 18.895 1.00 93.75 185 HIS A N 1
ATOM 1340 C CA . HIS A 1 185 ? 8.549 -6.252 19.933 1.00 93.75 185 HIS A CA 1
ATOM 1341 C C . HIS A 1 185 ? 9.978 -6.031 20.455 1.00 93.75 185 HIS A C 1
ATOM 1343 O O . HIS A 1 185 ? 10.733 -6.968 20.723 1.00 93.75 185 HIS A O 1
ATOM 1349 N N . ALA A 1 186 ? 10.373 -4.763 20.581 1.00 92.19 186 ALA A N 1
ATOM 1350 C CA . ALA A 1 186 ? 11.722 -4.385 20.971 1.00 92.19 186 ALA A CA 1
ATOM 1351 C C . ALA A 1 186 ? 11.750 -3.710 22.353 1.00 92.19 186 ALA A C 1
ATOM 1353 O O . ALA A 1 186 ? 10.785 -3.031 22.726 1.00 92.19 186 ALA A O 1
ATOM 1354 N N . PRO A 1 187 ? 12.889 -3.766 23.076 1.00 93.44 187 PRO A N 1
ATOM 1355 C CA . PRO A 1 187 ? 13.097 -2.996 24.307 1.00 93.44 187 PRO A CA 1
ATOM 1356 C C . PRO A 1 187 ? 12.974 -1.481 24.108 1.00 93.44 187 PRO A C 1
ATOM 1358 O O . PRO A 1 187 ? 12.690 -0.747 25.050 1.00 93.44 187 PRO A O 1
ATOM 1361 N N . GLY A 1 188 ? 13.197 -1.012 22.876 1.00 93.25 188 GLY A N 1
ATOM 1362 C CA . GLY A 1 188 ? 13.066 0.390 22.487 1.00 93.25 188 GLY A CA 1
ATOM 1363 C C . GLY A 1 188 ? 11.627 0.860 22.255 1.00 93.25 188 GLY A C 1
ATOM 1364 O O . GLY A 1 188 ? 11.450 2.039 21.964 1.00 93.25 188 GLY A O 1
ATOM 1365 N N . SER A 1 189 ? 10.617 -0.012 22.378 1.00 95.75 189 SER A N 1
ATOM 1366 C CA . SER A 1 189 ? 9.192 0.349 22.285 1.00 95.75 189 SER A CA 1
ATOM 1367 C C . SER A 1 189 ? 8.726 1.062 23.561 1.00 95.75 189 SER A C 1
ATOM 1369 O O . SER A 1 189 ? 7.892 0.554 24.309 1.00 95.75 189 SER A O 1
ATOM 1371 N N . THR A 1 190 ? 9.329 2.214 23.867 1.00 97.00 190 THR A N 1
ATOM 1372 C CA . THR A 1 190 ? 8.998 3.037 25.038 1.00 97.00 190 THR A CA 1
ATOM 1373 C C . THR A 1 190 ? 8.100 4.216 24.644 1.00 97.00 190 THR A C 1
ATOM 1375 O O . THR A 1 190 ? 8.133 4.654 23.487 1.00 97.00 190 THR A O 1
ATOM 1378 N N . PRO A 1 191 ? 7.323 4.789 25.582 1.00 96.25 191 PRO A N 1
ATOM 1379 C CA . PRO A 1 191 ? 6.488 5.958 25.296 1.00 96.25 191 PRO A CA 1
ATOM 1380 C C . PRO A 1 191 ? 7.273 7.159 24.747 1.00 96.25 191 PRO A C 1
ATOM 1382 O O . PRO A 1 191 ? 6.753 7.921 23.936 1.00 96.25 191 PRO A O 1
ATOM 1385 N N . GLU A 1 192 ? 8.535 7.320 25.152 1.00 96.50 192 GLU A N 1
ATOM 1386 C CA . GLU A 1 192 ? 9.414 8.409 24.709 1.00 96.50 192 GLU A CA 1
ATOM 1387 C C . GLU A 1 192 ? 9.889 8.235 23.258 1.00 96.50 192 GLU A C 1
ATOM 1389 O O . GLU A 1 192 ? 10.161 9.224 22.576 1.00 96.50 192 GLU A O 1
ATOM 1394 N N . ALA A 1 193 ? 10.004 6.990 22.783 1.00 95.88 193 ALA A N 1
ATOM 1395 C CA . ALA A 1 193 ? 10.445 6.662 21.426 1.00 95.88 193 ALA A CA 1
ATOM 1396 C C . ALA A 1 193 ? 9.294 6.635 20.403 1.00 95.88 193 ALA A C 1
ATOM 1398 O O . ALA A 1 193 ? 9.544 6.679 19.188 1.00 95.88 193 ALA A O 1
ATOM 1399 N N . LEU A 1 194 ? 8.051 6.585 20.892 1.00 96.25 194 LEU A N 1
ATOM 1400 C CA . LEU A 1 194 ? 6.832 6.522 20.097 1.00 96.25 194 LEU A CA 1
ATOM 1401 C C . LEU A 1 194 ? 6.564 7.845 19.369 1.00 96.25 194 LEU A C 1
ATOM 1403 O O . LEU A 1 194 ? 6.549 8.929 19.963 1.00 96.25 194 LEU A O 1
ATOM 1407 N N . ASP A 1 195 ? 6.316 7.764 18.063 1.00 97.50 195 ASP A N 1
ATOM 1408 C CA . ASP A 1 195 ? 5.951 8.934 17.270 1.00 97.50 195 ASP A CA 1
ATOM 1409 C C . ASP A 1 195 ? 4.547 9.445 17.626 1.00 97.50 195 ASP A C 1
ATOM 1411 O O . ASP A 1 195 ? 3.529 8.851 17.272 1.00 97.50 195 ASP A O 1
ATOM 1415 N N . GLN A 1 196 ? 4.484 10.610 18.269 1.00 96.81 196 GLN A N 1
ATOM 1416 C CA . GLN A 1 196 ? 3.223 11.228 18.694 1.00 96.81 196 GLN A CA 1
ATOM 1417 C C . GLN A 1 196 ? 2.288 11.542 17.515 1.00 96.81 196 GLN A C 1
ATOM 1419 O O . GLN A 1 196 ? 1.066 11.498 17.663 1.00 96.81 196 GLN A O 1
ATOM 1424 N N . GLY A 1 197 ? 2.843 11.813 16.325 1.00 97.38 197 GLY A N 1
ATOM 1425 C CA . GLY A 1 197 ? 2.050 11.996 15.109 1.00 97.38 197 GLY A CA 1
ATOM 1426 C C . GLY A 1 197 ? 1.279 10.733 14.718 1.00 97.38 197 GLY A C 1
ATOM 1427 O O . GLY A 1 197 ? 0.134 10.821 14.276 1.00 97.38 197 GLY A O 1
ATOM 1428 N N . SER A 1 198 ? 1.873 9.563 14.948 1.00 97.62 198 SER A N 1
ATOM 1429 C CA . SER A 1 198 ? 1.263 8.257 14.682 1.00 97.62 198 SER A CA 1
ATOM 1430 C C . SER A 1 198 ? 0.108 7.975 15.635 1.00 97.62 198 SER A C 1
ATOM 1432 O O . SER A 1 198 ? -0.980 7.627 15.177 1.00 97.62 198 SER A O 1
ATOM 1434 N N . VAL A 1 199 ? 0.303 8.240 16.933 1.00 97.94 199 VAL A N 1
ATOM 1435 C CA . VAL A 1 199 ? -0.737 8.110 17.973 1.00 97.94 199 VAL A CA 1
ATOM 1436 C C . VAL A 1 199 ? -1.921 9.035 17.685 1.00 97.94 199 VAL A C 1
ATOM 1438 O O . VAL A 1 199 ? -3.078 8.613 17.690 1.00 97.94 199 VAL A O 1
ATOM 1441 N N . GLN A 1 200 ? -1.642 10.301 17.358 1.00 98.12 200 GLN A N 1
ATOM 1442 C CA . GLN A 1 200 ? -2.685 11.263 17.007 1.00 98.12 200 GLN A CA 1
ATOM 1443 C C . GLN A 1 200 ? -3.452 10.840 15.748 1.00 98.12 200 GLN A C 1
ATOM 1445 O O . GLN A 1 200 ? -4.673 11.008 15.682 1.00 98.12 200 GLN A O 1
ATOM 1450 N N . HIS A 1 201 ? -2.751 10.310 14.745 1.00 98.12 201 HIS A N 1
ATOM 1451 C CA . HIS A 1 201 ? -3.352 9.913 13.480 1.00 98.12 201 HIS A CA 1
ATOM 1452 C C . HIS A 1 201 ? -4.212 8.647 13.619 1.00 98.12 201 HIS A C 1
ATOM 1454 O O . HIS A 1 201 ? -5.362 8.666 13.175 1.00 98.12 201 HIS A O 1
ATOM 1460 N N . ILE A 1 202 ? -3.721 7.588 14.283 1.00 98.44 202 ILE A N 1
ATOM 1461 C CA . ILE A 1 202 ? -4.508 6.360 14.510 1.00 98.44 202 ILE A CA 1
ATOM 1462 C C . ILE A 1 202 ? -5.748 6.647 15.361 1.00 98.44 202 ILE A C 1
ATOM 1464 O O . ILE A 1 202 ? -6.849 6.245 14.987 1.00 98.44 202 ILE A O 1
ATOM 1468 N N . GLY A 1 203 ? -5.612 7.441 16.431 1.00 98.38 203 GLY A N 1
ATOM 1469 C CA . GLY A 1 203 ? -6.743 7.835 17.270 1.00 98.38 203 GLY A CA 1
ATOM 1470 C C . GLY A 1 203 ? -7.760 8.698 16.527 1.00 98.38 203 GLY A C 1
ATOM 1471 O O . GLY A 1 203 ? -8.964 8.509 16.684 1.00 98.38 203 GLY A O 1
ATOM 1472 N N . SER A 1 204 ? -7.308 9.600 15.650 1.00 98.31 204 SER A N 1
ATOM 1473 C CA . SER A 1 204 ? -8.232 10.398 14.840 1.00 98.31 204 SER A CA 1
ATOM 1474 C C . SER A 1 204 ? -8.973 9.560 13.794 1.00 98.31 204 SER A C 1
ATOM 1476 O O . SER A 1 204 ? -10.160 9.797 13.577 1.00 98.31 204 SER A O 1
ATOM 1478 N N . GLN A 1 205 ? -8.308 8.586 13.163 1.00 98.12 205 GLN A N 1
ATOM 1479 C CA . GLN A 1 205 ? -8.942 7.643 12.233 1.00 98.12 205 GLN A CA 1
ATOM 1480 C C . GLN A 1 205 ? -9.974 6.762 12.953 1.00 98.12 205 GLN A C 1
ATOM 1482 O O . GLN A 1 205 ? -11.093 6.589 12.456 1.00 98.12 205 GLN A O 1
ATOM 1487 N N . ALA A 1 206 ? -9.625 6.265 14.144 1.00 98.38 206 ALA A N 1
ATOM 1488 C CA . ALA A 1 206 ? -10.510 5.480 14.997 1.00 98.38 206 ALA A CA 1
ATOM 1489 C C . ALA A 1 206 ? -11.755 6.278 15.401 1.00 98.38 206 ALA A C 1
ATOM 1491 O O . ALA A 1 206 ? -12.874 5.808 15.196 1.00 98.38 206 ALA A O 1
ATOM 1492 N N . LEU A 1 207 ? -11.572 7.508 15.897 1.00 98.75 207 LEU A N 1
ATOM 1493 C CA . LEU A 1 207 ? -12.658 8.395 16.312 1.00 98.75 207 LEU A CA 1
ATOM 1494 C C . LEU A 1 207 ? -13.631 8.685 15.173 1.00 98.75 207 LEU A C 1
ATOM 1496 O O . LEU A 1 207 ? -14.835 8.493 15.338 1.00 98.75 207 LEU A O 1
ATOM 1500 N N . GLU A 1 208 ? -13.132 9.140 14.022 1.00 98.56 208 GLU A N 1
ATOM 1501 C CA . GLU A 1 208 ? -14.012 9.508 12.910 1.00 98.56 208 GLU A CA 1
ATOM 1502 C C . GLU A 1 208 ? -14.766 8.301 12.351 1.00 98.56 208 GLU A C 1
ATOM 1504 O O . GLU A 1 208 ? -15.954 8.409 12.035 1.00 98.56 208 GLU A O 1
ATOM 1509 N N . THR A 1 209 ? -14.106 7.143 12.270 1.00 98.56 209 THR A N 1
ATOM 1510 C CA . THR A 1 209 ? -14.733 5.914 11.768 1.00 98.56 209 THR A CA 1
ATOM 1511 C C . THR A 1 209 ? -15.752 5.357 12.764 1.00 98.56 209 THR A C 1
ATOM 1513 O O . THR A 1 209 ? -16.865 5.005 12.369 1.00 98.56 209 THR A O 1
ATOM 1516 N N . ALA A 1 210 ? -15.419 5.320 14.058 1.00 98.69 210 ALA A N 1
ATOM 1517 C CA . ALA A 1 210 ? -16.329 4.867 15.105 1.00 98.69 210 ALA A CA 1
ATOM 1518 C C . ALA A 1 210 ? -17.564 5.775 15.210 1.00 98.69 210 ALA A C 1
ATOM 1520 O O . ALA A 1 210 ? -18.683 5.266 15.241 1.00 98.69 210 ALA A O 1
ATOM 1521 N N . ASP A 1 211 ? -17.391 7.102 15.190 1.00 98.69 211 ASP A N 1
ATOM 1522 C CA . ASP A 1 211 ? -18.504 8.063 15.215 1.00 98.69 211 ASP A CA 1
ATOM 1523 C C . ASP A 1 211 ? -19.435 7.871 14.008 1.00 98.69 211 ASP A C 1
ATOM 1525 O O . ASP A 1 211 ? -20.658 7.809 14.162 1.00 98.69 211 ASP A O 1
ATOM 1529 N N . ALA A 1 212 ? -18.863 7.687 12.811 1.00 98.44 212 ALA A N 1
ATOM 1530 C CA . ALA A 1 212 ? -19.632 7.423 11.598 1.00 98.44 212 ALA A CA 1
ATOM 1531 C C . ALA A 1 212 ? -20.438 6.117 11.694 1.00 98.44 212 ALA A C 1
ATOM 1533 O O . ALA A 1 212 ? -21.625 6.112 11.370 1.00 98.44 212 ALA A O 1
ATOM 1534 N N . LEU A 1 213 ? -19.842 5.025 12.184 1.00 98.69 213 LEU A N 1
ATOM 1535 C CA . LEU A 1 213 ? -20.539 3.746 12.374 1.00 98.69 213 LEU A CA 1
ATOM 1536 C C . LEU A 1 213 ? -21.640 3.836 13.441 1.00 98.69 213 LEU A C 1
ATOM 1538 O O . LEU A 1 213 ? -22.738 3.315 13.244 1.00 98.69 213 LEU A O 1
ATOM 1542 N N . LEU A 1 214 ? -21.371 4.512 14.560 1.00 98.62 214 LEU A N 1
ATOM 1543 C CA . LEU A 1 214 ? -22.311 4.654 15.677 1.00 98.62 214 LEU A CA 1
ATOM 1544 C C . LEU A 1 214 ? -23.553 5.479 15.312 1.00 98.62 214 LEU A C 1
ATOM 1546 O O . LEU A 1 214 ? -24.624 5.267 15.893 1.00 98.62 214 LEU A O 1
ATOM 1550 N N . ARG A 1 215 ? -23.412 6.409 14.361 1.00 97.88 215 ARG A N 1
ATOM 1551 C CA . ARG A 1 215 ? -24.483 7.290 13.864 1.00 97.88 215 ARG A CA 1
ATOM 1552 C C . ARG A 1 215 ? -25.078 6.841 12.528 1.00 97.88 215 ARG A C 1
ATOM 1554 O O . ARG A 1 215 ? -26.050 7.439 12.071 1.00 97.88 215 ARG A O 1
ATOM 1561 N N . ALA A 1 216 ? -24.528 5.805 11.897 1.00 97.31 216 ALA A N 1
ATOM 1562 C CA . ALA A 1 216 ? -25.009 5.331 10.608 1.00 97.31 216 ALA A CA 1
ATOM 1563 C C . ALA A 1 216 ? -26.459 4.813 10.713 1.00 97.31 216 ALA A C 1
ATOM 1565 O O . ALA A 1 216 ? -26.767 4.027 11.618 1.00 97.31 216 ALA A O 1
ATOM 1566 N N . PRO A 1 217 ? -27.352 5.163 9.766 1.00 95.50 217 PRO A N 1
ATOM 1567 C CA . PRO A 1 217 ? -28.710 4.617 9.732 1.00 95.50 217 PRO A CA 1
ATOM 1568 C C . PRO A 1 217 ? -28.717 3.081 9.677 1.00 95.50 217 PRO A C 1
ATOM 1570 O O . PRO A 1 217 ? -29.458 2.424 10.410 1.00 95.50 217 PRO A O 1
ATOM 1573 N N . ALA A 1 218 ? -27.815 2.505 8.880 1.00 96.81 218 ALA A N 1
ATOM 1574 C CA . ALA A 1 218 ? -27.554 1.073 8.772 1.00 96.81 218 ALA A CA 1
ATOM 1575 C C . ALA A 1 218 ? -26.041 0.818 8.822 1.00 96.81 218 ALA A C 1
ATOM 1577 O O . ALA A 1 218 ? -25.266 1.631 8.323 1.00 96.81 218 ALA A O 1
ATOM 1578 N N . LEU A 1 219 ? -25.623 -0.299 9.428 1.00 98.06 219 LEU A N 1
ATOM 1579 C CA . LEU A 1 219 ? -24.211 -0.691 9.394 1.00 98.06 219 LEU A CA 1
ATOM 1580 C C . LEU A 1 219 ? -23.860 -1.289 8.023 1.00 98.06 219 LEU A C 1
ATOM 1582 O O . LEU A 1 219 ? -24.731 -1.915 7.410 1.00 98.06 219 LEU A O 1
ATOM 1586 N N . PRO A 1 220 ? -22.609 -1.129 7.551 1.00 97.38 220 PRO A N 1
ATOM 1587 C CA . PRO A 1 220 ? -22.155 -1.754 6.316 1.00 97.38 220 PRO A CA 1
ATOM 1588 C C . PRO A 1 220 ? -22.329 -3.273 6.344 1.00 97.38 220 PRO A C 1
ATOM 1590 O O . PRO A 1 220 ? -21.967 -3.921 7.325 1.00 97.38 220 PRO A O 1
ATOM 1593 N N . VAL A 1 221 ? -22.818 -3.839 5.243 1.00 96.00 221 VAL A N 1
ATOM 1594 C CA . VAL A 1 221 ? -22.900 -5.292 5.041 1.00 96.00 221 VAL A CA 1
ATOM 1595 C C . VAL A 1 221 ? -21.976 -5.742 3.914 1.00 96.00 221 VAL A C 1
ATOM 1597 O O . VAL A 1 221 ? -21.652 -4.967 3.007 1.00 96.00 221 VAL A O 1
ATOM 1600 N N . ALA A 1 222 ? -21.570 -7.010 3.961 1.00 96.69 222 ALA A N 1
ATOM 1601 C CA . ALA A 1 222 ? -20.782 -7.629 2.906 1.00 96.69 222 ALA A CA 1
ATOM 1602 C C . ALA A 1 222 ? -21.553 -7.605 1.574 1.00 96.69 222 ALA A C 1
ATOM 1604 O O . ALA A 1 222 ? -22.675 -8.101 1.471 1.00 96.69 222 ALA A O 1
ATOM 1605 N N . THR A 1 223 ? -20.939 -7.023 0.547 1.00 95.12 223 THR A N 1
ATOM 1606 C CA . THR A 1 223 ? -21.457 -6.996 -0.828 1.00 95.12 223 THR A CA 1
ATOM 1607 C C . THR A 1 223 ? -20.365 -7.451 -1.797 1.00 95.12 223 THR A C 1
ATOM 1609 O O . THR A 1 223 ? -19.968 -8.612 -1.777 1.00 95.12 223 THR A O 1
ATOM 1612 N N . THR A 1 224 ? -19.838 -6.554 -2.626 1.00 95.25 224 THR A N 1
ATOM 1613 C CA . THR A 1 224 ? -18.684 -6.808 -3.493 1.00 95.25 224 THR A CA 1
ATOM 1614 C C . THR A 1 224 ? -17.448 -6.132 -2.919 1.00 95.25 224 THR A C 1
ATOM 1616 O O . THR A 1 224 ? -17.555 -5.103 -2.250 1.00 95.25 224 THR A O 1
ATOM 1619 N N . ASN A 1 225 ? -16.263 -6.664 -3.209 1.00 96.69 225 ASN A N 1
ATOM 1620 C CA . ASN A 1 225 ? -15.036 -5.908 -2.980 1.00 96.69 225 ASN A CA 1
ATOM 1621 C C . ASN A 1 225 ? -14.997 -4.689 -3.908 1.00 96.69 225 ASN A C 1
ATOM 1623 O O . ASN A 1 225 ? -15.501 -4.737 -5.035 1.00 96.69 225 ASN A O 1
ATOM 1627 N N . THR A 1 226 ? -14.403 -3.597 -3.435 1.00 97.75 226 THR A N 1
ATOM 1628 C CA . THR A 1 226 ? -14.112 -2.418 -4.255 1.00 97.75 226 THR A CA 1
ATOM 1629 C C . THR A 1 226 ? -12.609 -2.278 -4.447 1.00 97.75 226 THR A C 1
ATOM 1631 O O . THR A 1 226 ? -11.826 -2.566 -3.544 1.00 97.75 226 THR A O 1
ATOM 1634 N N . VAL A 1 227 ? -12.204 -1.786 -5.615 1.00 98.50 227 VAL A N 1
ATOM 1635 C CA . VAL A 1 227 ? -10.837 -1.305 -5.827 1.00 98.50 227 VAL A CA 1
ATOM 1636 C C . VAL A 1 227 ? -10.776 0.117 -5.296 1.00 98.50 227 VAL A C 1
ATOM 1638 O O . VAL A 1 227 ? -11.702 0.894 -5.559 1.00 98.50 227 VAL A O 1
ATOM 1641 N N . TYR A 1 228 ? -9.738 0.458 -4.534 1.00 98.00 228 TYR A N 1
ATOM 1642 C CA . TYR A 1 228 ? -9.598 1.806 -3.997 1.00 98.00 228 TYR A CA 1
ATOM 1643 C C . TYR A 1 228 ? -8.155 2.164 -3.630 1.00 98.00 228 TYR A C 1
ATOM 1645 O O . TYR A 1 228 ? -7.337 1.297 -3.332 1.00 98.00 228 TYR A O 1
ATOM 1653 N N . ALA A 1 229 ? -7.857 3.458 -3.616 1.00 97.25 229 ALA A N 1
ATOM 1654 C CA . ALA A 1 229 ? -6.614 4.001 -3.084 1.00 97.25 229 ALA A CA 1
ATOM 1655 C C . ALA A 1 229 ? -6.828 5.438 -2.612 1.00 97.25 229 ALA A C 1
ATOM 1657 O O . ALA A 1 229 ? -7.621 6.180 -3.205 1.00 97.25 229 ALA A O 1
ATOM 1658 N N . ASP A 1 230 ? -6.120 5.834 -1.559 1.00 95.50 230 ASP A N 1
ATOM 1659 C CA . ASP A 1 230 ? -6.044 7.237 -1.190 1.00 95.50 230 ASP A CA 1
ATOM 1660 C C . ASP A 1 230 ? -5.208 8.047 -2.194 1.00 95.50 230 ASP A C 1
ATOM 1662 O O . ASP A 1 230 ? -4.296 7.547 -2.865 1.00 95.50 230 ASP A O 1
ATOM 1666 N N . VAL A 1 231 ? -5.563 9.324 -2.314 1.00 95.00 231 VAL A N 1
ATOM 1667 C CA . VAL A 1 231 ? -4.864 10.308 -3.138 1.00 95.00 231 VAL A CA 1
ATOM 1668 C C . VAL A 1 231 ? -4.290 11.371 -2.213 1.00 95.00 231 VAL A C 1
ATOM 1670 O O . VAL A 1 231 ? -5.015 12.243 -1.729 1.00 95.00 231 VAL A O 1
ATOM 1673 N N . PHE A 1 232 ? -2.983 11.267 -1.950 1.00 93.56 232 PHE A N 1
ATOM 1674 C CA . PHE A 1 232 ? -2.215 12.162 -1.070 1.00 93.56 232 PHE A CA 1
ATOM 1675 C C . PHE A 1 232 ? -2.839 12.331 0.326 1.00 93.56 232 PHE A C 1
ATOM 1677 O O . PHE A 1 232 ? -2.782 13.408 0.925 1.00 93.56 232 PHE A O 1
ATOM 1684 N N . GLY A 1 233 ? -3.495 11.275 0.811 1.00 92.94 233 GLY A N 1
ATOM 1685 C CA . GLY A 1 233 ? -4.253 11.263 2.054 1.00 92.94 233 GLY A CA 1
ATOM 1686 C C . GLY A 1 233 ? -5.393 12.276 2.172 1.00 92.94 233 GLY A C 1
ATOM 1687 O O . GLY A 1 233 ? -5.820 12.583 3.282 1.00 92.94 233 GLY A O 1
ATOM 1688 N N . GLN A 1 234 ? -5.897 12.802 1.054 1.00 93.88 234 GLN A N 1
ATOM 1689 C CA . GLN A 1 234 ? -7.008 13.761 1.051 1.00 93.88 234 GLN A CA 1
ATOM 1690 C C . GLN A 1 234 ? -8.360 13.085 0.837 1.00 93.88 234 GLN A C 1
ATOM 1692 O O . GLN A 1 234 ? -9.338 13.434 1.485 1.00 93.88 234 GLN A O 1
ATOM 1697 N N . VAL A 1 235 ? -8.425 12.133 -0.093 1.00 95.25 235 VAL A N 1
ATOM 1698 C CA . VAL A 1 235 ? -9.660 11.449 -0.496 1.00 95.25 235 VAL A CA 1
ATOM 1699 C C . VAL A 1 235 ? -9.360 10.003 -0.871 1.00 95.25 235 VAL A C 1
ATOM 1701 O O . VAL A 1 235 ? -8.251 9.701 -1.309 1.00 95.25 235 VAL A O 1
ATOM 1704 N N . ILE A 1 236 ? -10.357 9.123 -0.756 1.00 96.50 236 ILE A N 1
ATOM 1705 C CA . ILE A 1 236 ? -10.306 7.770 -1.321 1.00 96.50 236 ILE A CA 1
ATOM 1706 C C . ILE A 1 236 ? -11.020 7.763 -2.670 1.00 96.50 236 ILE A C 1
ATOM 1708 O O . ILE A 1 236 ? -12.227 8.001 -2.749 1.00 96.50 236 ILE A O 1
ATOM 1712 N N . LEU A 1 237 ? -10.288 7.423 -3.732 1.00 96.31 237 LEU A N 1
ATOM 1713 C CA . LEU A 1 237 ? -10.898 7.050 -5.004 1.00 96.31 237 LEU A CA 1
ATOM 1714 C C . LEU A 1 237 ? -11.254 5.569 -4.956 1.00 96.31 237 LEU A C 1
ATOM 1716 O O . LEU A 1 237 ? -10.398 4.741 -4.656 1.00 96.31 237 LEU A O 1
ATOM 1720 N N . ARG A 1 238 ? -12.509 5.233 -5.270 1.00 97.06 238 ARG A N 1
ATOM 1721 C CA . ARG A 1 238 ? -13.006 3.851 -5.286 1.00 97.06 238 ARG A CA 1
ATOM 1722 C C . ARG A 1 238 ? -13.857 3.565 -6.517 1.00 97.06 238 ARG A C 1
ATOM 1724 O O . ARG A 1 238 ? -14.589 4.437 -6.980 1.00 97.06 238 ARG A O 1
ATOM 1731 N N . TYR A 1 239 ? -13.785 2.341 -7.026 1.00 97.94 239 TYR A N 1
ATOM 1732 C CA . TYR A 1 239 ? -14.593 1.870 -8.152 1.00 97.94 239 TYR A CA 1
ATOM 1733 C C . TYR A 1 239 ? -14.769 0.343 -8.117 1.00 97.94 239 TYR A C 1
ATOM 1735 O O . TYR A 1 239 ? -13.932 -0.370 -7.552 1.00 97.94 239 TYR A O 1
ATOM 1743 N N . PRO A 1 240 ? -15.844 -0.193 -8.728 1.00 97.31 240 PRO A N 1
ATOM 1744 C CA . PRO A 1 240 ? -16.048 -1.635 -8.797 1.00 97.31 240 PRO A CA 1
ATOM 1745 C C . PRO A 1 240 ? -14.960 -2.307 -9.655 1.00 97.31 240 PRO A C 1
ATOM 1747 O O . PRO A 1 240 ? -14.573 -1.738 -10.679 1.00 97.31 240 PRO A O 1
ATOM 1750 N N . PRO A 1 241 ? -14.527 -3.541 -9.328 1.00 96.94 241 PRO A N 1
ATOM 1751 C CA . PRO A 1 241 ? -13.477 -4.256 -10.058 1.00 96.94 241 PRO A CA 1
ATOM 1752 C C . PRO A 1 241 ? -13.658 -4.289 -11.579 1.00 96.94 241 PRO A C 1
ATOM 1754 O O . PRO A 1 241 ? -12.694 -4.091 -12.312 1.00 96.94 241 PRO A O 1
ATOM 1757 N N . ALA A 1 242 ? -14.890 -4.452 -12.071 1.00 96.50 242 ALA A N 1
ATOM 1758 C CA . ALA A 1 242 ? -15.190 -4.496 -13.505 1.00 96.50 242 ALA A CA 1
ATOM 1759 C C . ALA A 1 242 ? -14.753 -3.233 -14.276 1.00 96.50 242 ALA A C 1
ATOM 1761 O O . ALA A 1 242 ? -14.394 -3.323 -15.450 1.00 96.50 242 ALA A O 1
ATOM 1762 N N . MET A 1 243 ? -14.721 -2.068 -13.616 1.00 97.75 243 MET A N 1
ATOM 1763 C CA . MET A 1 243 ? -14.259 -0.811 -14.213 1.00 97.75 243 MET A CA 1
ATOM 1764 C C . MET A 1 243 ? -12.781 -0.880 -14.633 1.00 97.75 243 MET A C 1
ATOM 1766 O O . MET A 1 243 ? -12.377 -0.187 -15.563 1.00 97.75 243 MET A O 1
ATOM 1770 N N . GLY A 1 244 ? -11.977 -1.751 -14.013 1.00 97.88 244 GLY A N 1
ATOM 1771 C CA . GLY A 1 244 ? -10.571 -1.930 -14.373 1.00 97.88 244 GLY A CA 1
ATOM 1772 C C . GLY A 1 244 ? -10.363 -2.363 -15.829 1.00 97.88 244 GLY A C 1
ATOM 1773 O O . GLY A 1 244 ? -9.449 -1.864 -16.482 1.00 97.88 244 GLY A O 1
ATOM 1774 N N . TRP A 1 245 ? -11.258 -3.185 -16.394 1.00 98.44 245 TRP A N 1
ATOM 1775 C CA . TRP A 1 245 ? -11.206 -3.545 -17.819 1.00 98.44 245 TRP A CA 1
ATOM 1776 C C . TRP A 1 245 ? -11.551 -2.375 -18.744 1.00 98.44 245 TRP A C 1
ATOM 1778 O O . TRP A 1 245 ? -10.950 -2.247 -19.812 1.00 98.44 245 TRP A O 1
ATOM 1788 N N . LEU A 1 246 ? -12.466 -1.490 -18.329 1.00 98.44 246 LEU A N 1
ATOM 1789 C CA . LEU A 1 246 ? -12.742 -0.257 -19.069 1.00 98.44 246 LEU A CA 1
ATOM 1790 C C . LEU A 1 246 ? -11.515 0.662 -19.058 1.00 98.44 246 LEU A C 1
ATOM 1792 O O . LEU A 1 246 ? -11.094 1.121 -20.118 1.00 98.44 246 LEU A O 1
ATOM 1796 N N . LEU A 1 247 ? -10.913 0.888 -17.884 1.00 98.44 247 LEU A N 1
ATOM 1797 C CA . LEU A 1 247 ? -9.699 1.703 -17.743 1.00 98.44 247 LEU A CA 1
ATOM 1798 C C . LEU A 1 247 ? -8.543 1.137 -18.578 1.00 98.44 247 LEU A C 1
ATOM 1800 O O . LEU A 1 247 ? -7.857 1.894 -19.265 1.00 98.44 247 LEU A O 1
ATOM 1804 N N . TRP A 1 248 ? -8.374 -0.188 -18.578 1.00 98.69 248 TRP A N 1
ATOM 1805 C CA . TRP A 1 248 ? -7.391 -0.871 -19.416 1.00 98.69 248 TRP A CA 1
ATOM 1806 C C . TRP A 1 248 ? -7.643 -0.627 -20.907 1.00 98.69 248 TRP A C 1
ATOM 1808 O O . TRP A 1 248 ? -6.727 -0.236 -21.630 1.00 98.69 248 TRP A O 1
ATOM 1818 N N . GLY A 1 249 ? -8.890 -0.798 -21.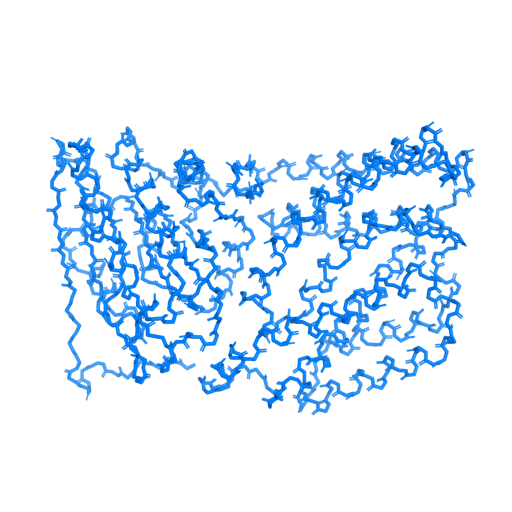364 1.00 98.75 249 GLY A N 1
ATOM 1819 C CA . GLY A 1 249 ? -9.271 -0.576 -22.759 1.00 98.75 249 GLY A CA 1
ATOM 1820 C C . GLY A 1 249 ? -9.025 0.865 -23.208 1.00 98.75 249 GLY A C 1
ATOM 1821 O O . GLY A 1 249 ? -8.465 1.091 -24.280 1.00 98.75 249 GLY A O 1
ATOM 1822 N N . VAL A 1 250 ? -9.362 1.846 -22.365 1.00 98.75 250 VAL A N 1
ATOM 1823 C CA . VAL A 1 250 ? -9.086 3.267 -22.632 1.00 98.75 250 VAL A CA 1
ATOM 1824 C C . VAL A 1 250 ? -7.581 3.530 -22.712 1.00 98.75 250 VAL A C 1
ATOM 1826 O O . VAL A 1 250 ? -7.126 4.161 -23.666 1.00 98.75 250 VAL A O 1
ATOM 1829 N N . ALA A 1 251 ? -6.789 3.018 -21.767 1.00 98.69 251 ALA A N 1
ATOM 1830 C CA . ALA A 1 251 ? -5.337 3.187 -21.780 1.00 98.69 251 ALA A CA 1
ATOM 1831 C C . ALA A 1 251 ? -4.686 2.539 -23.018 1.00 98.69 251 ALA A C 1
ATOM 1833 O O . ALA A 1 251 ? -3.808 3.140 -23.639 1.00 98.69 251 ALA A O 1
ATOM 1834 N N . ALA A 1 252 ? -5.157 1.358 -23.432 1.00 98.75 252 ALA A N 1
ATOM 1835 C CA . ALA A 1 252 ? -4.698 0.679 -24.642 1.00 98.75 252 ALA A CA 1
ATOM 1836 C C . ALA A 1 252 ? -5.041 1.466 -25.920 1.00 98.75 252 ALA A C 1
ATOM 1838 O O . ALA A 1 252 ? -4.197 1.591 -26.812 1.00 98.75 252 ALA A O 1
ATOM 1839 N N . LEU A 1 253 ? -6.244 2.049 -26.001 1.00 98.75 253 LEU A N 1
ATOM 1840 C CA . LEU A 1 253 ? -6.644 2.917 -27.115 1.00 98.75 253 LEU A CA 1
ATOM 1841 C C . LEU A 1 253 ? -5.789 4.189 -27.184 1.00 98.75 253 LEU A C 1
ATOM 1843 O O . LEU A 1 253 ? -5.331 4.560 -28.267 1.00 98.75 253 LEU A O 1
ATOM 1847 N N . LEU A 1 254 ? -5.528 4.829 -26.041 1.00 98.69 254 LEU A N 1
ATOM 1848 C CA . LEU A 1 254 ? -4.652 6.001 -25.958 1.00 98.69 254 LEU A CA 1
ATOM 1849 C C . LEU A 1 254 ? -3.220 5.660 -26.386 1.00 98.69 254 LEU A C 1
ATOM 1851 O O . LEU A 1 254 ? -2.647 6.371 -27.212 1.00 98.69 254 LEU A O 1
ATOM 1855 N N . LEU A 1 255 ? -2.667 4.539 -25.912 1.00 98.25 255 LEU A N 1
ATOM 1856 C CA . LEU A 1 255 ? -1.351 4.062 -26.340 1.00 98.25 255 LEU A CA 1
ATOM 1857 C C . LEU A 1 255 ? -1.311 3.808 -27.854 1.00 98.25 255 LEU A C 1
ATOM 1859 O O . LEU A 1 255 ? -0.368 4.230 -28.523 1.00 98.25 255 LEU A O 1
ATOM 1863 N N . GLY A 1 256 ? -2.341 3.161 -28.407 1.00 97.38 256 GLY A N 1
ATOM 1864 C CA . GLY A 1 256 ? -2.467 2.937 -29.847 1.00 97.38 256 GLY A CA 1
ATOM 1865 C C . GLY A 1 256 ? -2.487 4.246 -30.642 1.00 97.38 256 GLY A C 1
ATOM 1866 O O . GLY A 1 256 ? -1.787 4.369 -31.650 1.00 97.38 256 GLY A O 1
ATOM 1867 N N . GLY A 1 257 ? -3.223 5.250 -30.157 1.00 96.62 257 GLY A N 1
ATOM 1868 C CA . GLY A 1 257 ? -3.250 6.598 -30.726 1.00 96.62 257 GLY A CA 1
ATOM 1869 C C . GLY A 1 257 ? -1.884 7.289 -30.684 1.00 96.62 257 GLY A C 1
ATOM 1870 O O . GLY A 1 257 ? -1.416 7.785 -31.711 1.00 96.62 257 GLY A O 1
ATOM 1871 N N . ALA A 1 258 ? -1.208 7.263 -29.532 1.00 95.25 258 ALA A N 1
ATOM 1872 C CA . ALA A 1 258 ? 0.129 7.833 -29.364 1.00 95.25 258 ALA A CA 1
ATOM 1873 C C . ALA A 1 258 ? 1.148 7.164 -30.299 1.00 95.25 258 ALA A C 1
ATOM 1875 O O . ALA A 1 258 ? 1.871 7.851 -31.022 1.00 95.25 258 ALA A O 1
ATOM 1876 N N . ALA A 1 259 ? 1.154 5.829 -30.362 1.00 95.00 259 ALA A N 1
ATOM 1877 C CA . ALA A 1 259 ? 2.043 5.068 -31.235 1.00 95.00 259 ALA A CA 1
ATOM 1878 C C . ALA A 1 259 ? 1.768 5.339 -32.725 1.00 95.00 259 ALA A C 1
ATOM 1880 O O . ALA A 1 259 ? 2.706 5.471 -33.511 1.00 95.00 259 ALA A O 1
ATOM 1881 N N . ALA A 1 260 ? 0.501 5.476 -33.132 1.00 94.56 260 ALA A N 1
ATOM 1882 C CA . ALA A 1 260 ? 0.140 5.812 -34.509 1.00 94.56 260 ALA A CA 1
ATOM 1883 C C . ALA A 1 260 ? 0.597 7.228 -34.904 1.00 94.56 260 ALA A C 1
ATOM 1885 O O . ALA A 1 260 ? 1.104 7.428 -36.013 1.00 94.56 260 ALA A O 1
ATOM 1886 N N . LEU A 1 261 ? 0.451 8.205 -34.005 1.00 93.44 261 LEU A N 1
ATOM 1887 C CA . LEU A 1 261 ? 0.917 9.578 -34.215 1.00 93.44 261 LEU A CA 1
ATOM 1888 C C . LEU A 1 261 ? 2.448 9.647 -34.271 1.00 93.44 261 LEU A C 1
ATOM 1890 O O . LEU A 1 261 ? 2.995 10.207 -35.225 1.00 93.44 261 LEU A O 1
ATOM 1894 N N . ALA A 1 262 ? 3.134 9.012 -33.318 1.00 91.69 262 ALA A N 1
ATOM 1895 C CA . ALA A 1 262 ? 4.593 8.918 -33.289 1.00 91.69 262 ALA A CA 1
ATOM 1896 C C . ALA A 1 262 ? 5.141 8.175 -34.517 1.00 91.69 262 ALA A C 1
ATOM 1898 O O . ALA A 1 262 ? 6.148 8.578 -35.091 1.00 91.69 262 ALA A O 1
ATOM 1899 N N . ARG A 1 263 ? 4.449 7.145 -35.014 1.00 92.56 263 ARG A N 1
ATOM 1900 C CA . ARG A 1 263 ? 4.821 6.472 -36.268 1.00 92.56 263 ARG A CA 1
ATOM 1901 C C . ARG A 1 263 ? 4.756 7.410 -37.467 1.00 92.56 263 ARG A C 1
ATOM 1903 O O . ARG A 1 263 ? 5.678 7.431 -38.276 1.00 92.56 263 ARG A O 1
ATOM 1910 N N . ARG A 1 264 ? 3.671 8.177 -37.594 1.00 90.00 264 ARG A N 1
ATOM 1911 C CA . ARG A 1 264 ? 3.472 9.095 -38.728 1.00 90.00 264 ARG A CA 1
ATOM 1912 C C . ARG A 1 264 ? 4.428 10.283 -38.703 1.00 90.00 264 ARG A C 1
ATOM 1914 O O . ARG A 1 264 ? 4.775 10.781 -39.766 1.00 90.00 264 ARG A O 1
ATOM 1921 N N . ARG A 1 265 ? 4.797 10.760 -37.512 1.00 85.50 265 ARG A N 1
ATOM 1922 C CA . ARG A 1 265 ? 5.482 12.050 -37.345 1.00 85.50 265 ARG A CA 1
ATOM 1923 C C . ARG A 1 265 ? 6.915 11.962 -36.807 1.00 85.50 265 ARG A C 1
ATOM 1925 O O . ARG A 1 265 ? 7.647 12.929 -36.951 1.00 85.50 265 ARG A O 1
ATOM 1932 N N . ALA A 1 266 ? 7.308 10.832 -36.221 1.00 83.88 266 ALA A N 1
ATOM 1933 C CA . ALA A 1 266 ? 8.624 10.601 -35.614 1.00 83.88 266 ALA A CA 1
ATOM 1934 C C . ALA A 1 266 ? 9.265 9.258 -36.034 1.00 83.88 266 ALA A C 1
ATOM 1936 O O . ALA A 1 266 ? 10.275 8.846 -35.474 1.00 83.88 266 ALA A O 1
ATOM 1937 N N . GLY A 1 267 ? 8.687 8.548 -37.013 1.00 85.12 267 GLY A N 1
ATOM 1938 C CA . GLY A 1 267 ? 9.293 7.345 -37.600 1.00 85.12 267 GLY A CA 1
ATOM 1939 C C . GLY A 1 267 ? 9.274 6.088 -36.719 1.00 85.12 267 GLY A C 1
ATOM 1940 O O . GLY A 1 267 ? 9.983 5.131 -37.026 1.00 85.12 267 GLY A O 1
ATOM 1941 N N . LEU A 1 268 ? 8.464 6.056 -35.652 1.00 89.50 268 LEU A N 1
ATOM 1942 C CA . LEU A 1 268 ? 8.333 4.889 -34.770 1.00 89.50 268 LEU A CA 1
ATOM 1943 C C . LEU A 1 268 ? 7.900 3.634 -35.550 1.00 89.50 268 LEU A C 1
ATOM 1945 O O . LEU A 1 268 ? 6.865 3.637 -36.225 1.00 89.50 268 LEU A O 1
ATOM 1949 N N . ASN A 1 269 ? 8.646 2.535 -35.417 1.00 89.12 269 ASN A N 1
ATOM 1950 C CA . ASN A 1 269 ? 8.259 1.237 -35.975 1.00 89.12 269 ASN A CA 1
ATOM 1951 C C . ASN A 1 269 ? 7.724 0.284 -34.882 1.00 89.12 269 ASN A C 1
ATOM 1953 O O . ASN A 1 269 ? 7.954 0.478 -33.691 1.00 89.12 269 ASN A O 1
ATOM 1957 N N . PHE A 1 270 ? 7.011 -0.777 -35.279 1.00 85.62 270 PHE A N 1
ATOM 1958 C CA . PHE A 1 270 ? 6.473 -1.759 -34.322 1.00 85.62 270 PHE A CA 1
ATOM 1959 C C . PHE A 1 270 ? 7.562 -2.528 -33.557 1.00 85.62 270 PHE A C 1
ATOM 1961 O O . PHE A 1 270 ? 7.343 -2.916 -32.411 1.00 85.62 270 PHE A O 1
ATOM 1968 N N . ALA A 1 271 ? 8.736 -2.736 -34.159 1.00 90.81 271 ALA A N 1
ATOM 1969 C CA . ALA A 1 271 ? 9.849 -3.392 -33.481 1.00 90.81 271 ALA A CA 1
ATOM 1970 C C . ALA A 1 271 ? 10.414 -2.529 -32.337 1.00 90.81 271 ALA A C 1
ATOM 1972 O O . ALA A 1 271 ? 10.889 -3.077 -31.348 1.00 90.81 271 ALA A O 1
ATOM 1973 N N . ASP A 1 272 ? 10.328 -1.201 -32.426 1.00 89.81 272 ASP A N 1
ATOM 1974 C CA . ASP A 1 272 ? 10.796 -0.276 -31.394 1.00 89.81 272 ASP A CA 1
ATOM 1975 C C . ASP A 1 272 ? 9.937 -0.341 -30.130 1.00 89.81 272 ASP A C 1
ATOM 1977 O O . ASP A 1 272 ? 10.484 -0.254 -29.033 1.00 89.81 272 ASP A O 1
ATOM 1981 N N . LEU A 1 273 ? 8.627 -0.584 -30.270 1.00 91.62 273 LEU A N 1
ATOM 1982 C CA . LEU A 1 273 ? 7.743 -0.859 -29.132 1.00 91.62 273 LEU A CA 1
ATOM 1983 C C . LEU A 1 273 ? 8.175 -2.146 -28.417 1.00 91.62 273 LEU A C 1
ATOM 1985 O O . LEU A 1 273 ? 8.361 -2.149 -27.201 1.00 91.62 273 LEU A O 1
ATOM 1989 N N . GLY A 1 274 ? 8.409 -3.224 -29.174 1.00 95.12 274 GLY A N 1
ATOM 1990 C CA . GLY A 1 274 ? 8.904 -4.486 -28.616 1.00 95.12 274 GLY A CA 1
ATOM 1991 C C . GLY A 1 274 ? 10.253 -4.325 -27.907 1.00 95.12 274 GLY A C 1
ATOM 1992 O O . GLY A 1 274 ? 10.450 -4.866 -26.822 1.00 95.12 274 GLY A O 1
ATOM 1993 N N . ARG A 1 275 ? 11.159 -3.513 -28.462 1.00 94.81 275 ARG A N 1
ATOM 1994 C CA . ARG A 1 275 ? 12.442 -3.178 -27.824 1.00 94.81 275 ARG A CA 1
ATOM 1995 C C . ARG A 1 275 ? 12.269 -2.428 -26.498 1.00 94.81 275 ARG A C 1
ATOM 1997 O O . ARG A 1 275 ? 12.978 -2.723 -25.542 1.00 94.81 275 ARG A O 1
ATOM 2004 N N . GLY A 1 276 ? 11.309 -1.507 -26.405 1.00 95.31 276 GLY A N 1
ATOM 2005 C CA . GLY A 1 276 ? 10.986 -0.838 -25.140 1.00 95.31 276 GLY A CA 1
ATOM 2006 C C . GLY A 1 276 ? 10.423 -1.790 -24.081 1.00 95.31 276 GLY A C 1
ATOM 2007 O O . GLY A 1 276 ? 10.805 -1.701 -22.915 1.00 95.31 276 GLY A O 1
ATOM 2008 N N . MET A 1 277 ? 9.588 -2.758 -24.479 1.00 97.44 277 MET A N 1
ATOM 2009 C CA . MET A 1 277 ? 9.146 -3.827 -23.570 1.00 97.44 277 MET A CA 1
ATOM 2010 C C . MET A 1 277 ? 10.334 -4.666 -23.081 1.00 97.44 277 MET A C 1
ATOM 2012 O O . MET A 1 277 ? 10.410 -4.988 -21.898 1.00 97.44 277 MET A O 1
ATOM 2016 N N . VAL A 1 278 ? 11.286 -4.985 -23.965 1.00 96.88 278 VAL A N 1
ATOM 2017 C CA . VAL A 1 278 ? 12.513 -5.711 -23.599 1.00 96.88 278 VAL A CA 1
ATOM 2018 C C . VAL A 1 278 ? 13.355 -4.928 -22.588 1.00 96.88 278 VAL A C 1
ATOM 2020 O O . VAL A 1 278 ? 13.881 -5.536 -21.659 1.00 96.88 278 VAL A O 1
ATOM 2023 N N . ASP A 1 279 ? 13.460 -3.604 -22.714 1.00 95.56 279 ASP A N 1
ATOM 2024 C CA . ASP A 1 279 ? 14.157 -2.779 -21.718 1.00 95.56 279 ASP A CA 1
ATOM 2025 C C . ASP A 1 279 ? 13.460 -2.805 -20.355 1.00 95.56 279 ASP A C 1
ATOM 2027 O O . ASP A 1 279 ? 14.133 -2.923 -19.332 1.00 95.56 279 ASP A O 1
ATOM 2031 N N . GLY A 1 280 ? 12.124 -2.779 -20.330 1.00 97.44 280 GLY A N 1
ATOM 2032 C CA . GLY A 1 280 ? 11.354 -2.956 -19.098 1.00 97.44 280 GLY A CA 1
ATOM 2033 C C . GLY A 1 280 ? 11.530 -4.343 -18.468 1.00 97.44 280 GLY A C 1
ATOM 2034 O O . GLY A 1 280 ? 11.692 -4.454 -17.254 1.00 97.44 280 GLY A O 1
ATOM 2035 N N . LEU A 1 281 ? 11.572 -5.404 -19.280 1.00 97.88 281 LEU A N 1
ATOM 2036 C CA . LEU A 1 281 ? 11.841 -6.768 -18.808 1.00 97.88 281 LEU A CA 1
ATOM 2037 C C . LEU A 1 281 ? 13.270 -6.922 -18.278 1.00 97.88 281 LEU A C 1
ATOM 2039 O O . LEU A 1 281 ? 13.470 -7.533 -17.228 1.00 97.88 281 LEU A O 1
ATOM 2043 N N . TRP A 1 282 ? 14.261 -6.353 -18.971 1.00 97.50 282 TRP A N 1
ATOM 2044 C CA . TRP A 1 282 ? 15.640 -6.298 -18.487 1.00 97.50 282 TRP A CA 1
ATOM 2045 C C . TRP A 1 282 ? 15.714 -5.556 -17.151 1.00 97.50 282 TRP A C 1
ATOM 2047 O O . TRP A 1 282 ? 16.312 -6.067 -16.211 1.00 97.50 282 TRP A O 1
ATOM 2057 N N . PHE A 1 283 ? 15.053 -4.401 -17.040 1.00 97.94 283 PHE A N 1
ATOM 2058 C CA . PHE A 1 283 ? 15.014 -3.607 -15.816 1.00 97.94 283 PHE A CA 1
ATOM 2059 C C . PHE A 1 283 ? 14.423 -4.392 -14.640 1.00 97.94 283 PHE A C 1
ATOM 2061 O O . PHE A 1 283 ? 15.034 -4.441 -13.577 1.00 97.94 283 PHE A O 1
ATOM 2068 N N . LEU A 1 284 ? 13.277 -5.054 -14.832 1.00 97.88 284 LEU A N 1
ATOM 2069 C CA . LEU A 1 284 ? 12.657 -5.859 -13.778 1.00 97.88 284 LEU A CA 1
ATOM 2070 C C . LEU A 1 284 ? 13.531 -7.039 -13.365 1.00 97.88 284 LEU A C 1
ATOM 2072 O O . LEU A 1 284 ? 13.734 -7.268 -12.179 1.00 97.88 284 LEU A O 1
ATOM 2076 N N . THR A 1 285 ? 14.050 -7.789 -14.333 1.00 98.06 285 THR A N 1
ATOM 2077 C CA . THR A 1 285 ? 14.832 -9.001 -14.053 1.00 98.06 285 THR A CA 1
ATOM 2078 C C . THR A 1 285 ? 16.188 -8.685 -13.424 1.00 98.06 285 THR A C 1
ATOM 2080 O O . THR A 1 285 ? 16.569 -9.336 -12.454 1.00 98.06 285 THR A O 1
ATOM 2083 N N . ALA A 1 286 ? 16.876 -7.637 -13.889 1.00 97.50 286 ALA A N 1
ATOM 2084 C CA . ALA A 1 286 ? 18.062 -7.104 -13.222 1.00 97.50 286 ALA A CA 1
ATOM 2085 C C . ALA A 1 286 ? 17.716 -6.555 -11.830 1.00 97.50 286 ALA A C 1
ATOM 2087 O O . ALA A 1 286 ? 18.449 -6.806 -10.878 1.00 97.50 286 ALA A O 1
ATOM 2088 N N . GLY A 1 287 ? 16.578 -5.867 -11.702 1.00 97.62 287 GLY A N 1
ATOM 2089 C CA . GLY A 1 287 ? 16.034 -5.376 -10.439 1.00 97.62 287 GLY A CA 1
ATOM 2090 C C . GLY A 1 287 ? 15.900 -6.484 -9.408 1.00 97.62 287 GLY A C 1
ATOM 2091 O O . GLY A 1 287 ? 16.520 -6.387 -8.358 1.00 97.62 287 GLY A O 1
ATOM 2092 N N . LEU A 1 288 ? 15.195 -7.570 -9.739 1.00 96.75 288 LEU A N 1
ATOM 2093 C CA . LEU A 1 288 ? 15.031 -8.732 -8.857 1.00 96.75 288 LEU A CA 1
ATOM 2094 C C . LEU A 1 288 ? 16.378 -9.249 -8.332 1.00 96.75 288 LEU A C 1
ATOM 2096 O O . LEU A 1 288 ? 16.534 -9.422 -7.124 1.00 96.75 288 LEU A O 1
ATOM 2100 N N . VAL A 1 289 ? 17.365 -9.428 -9.217 1.00 96.81 289 VAL A N 1
ATOM 2101 C CA . VAL A 1 289 ? 18.709 -9.898 -8.839 1.00 96.81 289 VAL A CA 1
ATOM 2102 C C . VAL A 1 289 ? 19.409 -8.903 -7.919 1.00 96.81 289 VAL A C 1
ATOM 2104 O O . VAL A 1 289 ? 19.863 -9.279 -6.841 1.00 96.81 289 VAL A O 1
ATOM 2107 N N . VAL A 1 290 ? 19.499 -7.631 -8.315 1.00 96.75 290 VAL A N 1
ATOM 2108 C CA . VAL A 1 290 ? 20.255 -6.630 -7.550 1.00 96.75 290 VAL A CA 1
ATOM 2109 C C . VAL A 1 290 ? 19.598 -6.381 -6.195 1.00 96.75 290 VAL A C 1
ATOM 2111 O O . VAL A 1 290 ? 20.299 -6.355 -5.188 1.00 96.75 290 VAL A O 1
ATOM 2114 N N . THR A 1 291 ? 18.268 -6.271 -6.125 1.00 94.94 291 THR A N 1
ATOM 2115 C CA . THR A 1 291 ? 17.568 -6.103 -4.841 1.00 94.94 291 THR A CA 1
ATOM 2116 C C . THR A 1 291 ? 17.767 -7.299 -3.916 1.00 94.94 291 THR A C 1
ATOM 2118 O O . THR A 1 291 ? 17.901 -7.116 -2.708 1.00 94.94 291 THR A O 1
ATOM 2121 N N . GLN A 1 292 ? 17.869 -8.512 -4.473 1.00 93.25 292 GLN A N 1
ATOM 2122 C CA . GLN A 1 292 ? 18.153 -9.707 -3.684 1.00 93.25 292 GLN A CA 1
ATOM 2123 C C . GLN A 1 292 ? 19.599 -9.737 -3.178 1.00 93.25 292 GLN A C 1
ATOM 2125 O O . GLN A 1 292 ? 19.844 -10.134 -2.041 1.00 93.25 292 GLN A O 1
ATOM 2130 N N . VAL A 1 293 ? 20.560 -9.257 -3.973 1.00 93.38 293 VAL A N 1
ATOM 2131 C CA . VAL A 1 293 ? 21.942 -9.064 -3.508 1.00 93.38 293 VAL A CA 1
ATOM 2132 C C . VAL A 1 293 ? 21.999 -8.040 -2.378 1.00 93.38 293 VAL A C 1
ATOM 2134 O O . VAL A 1 293 ? 22.652 -8.301 -1.372 1.00 93.38 293 VAL A O 1
ATOM 2137 N N . VAL A 1 294 ? 21.306 -6.902 -2.502 1.00 93.12 294 VAL A N 1
ATOM 2138 C CA . VAL A 1 294 ? 21.256 -5.886 -1.434 1.00 93.12 294 VAL A CA 1
ATOM 2139 C C . VAL A 1 294 ? 20.666 -6.481 -0.151 1.00 93.12 294 VAL A C 1
ATOM 2141 O O . VAL A 1 294 ? 21.228 -6.270 0.922 1.00 93.12 294 VAL A O 1
ATOM 2144 N N . ARG A 1 295 ? 19.603 -7.291 -0.258 1.00 89.19 295 ARG A N 1
ATOM 2145 C CA . ARG A 1 295 ? 19.061 -8.069 0.868 1.00 89.19 295 ARG A CA 1
ATOM 2146 C C . ARG A 1 295 ? 20.119 -8.970 1.499 1.00 89.19 295 ARG A C 1
ATOM 2148 O O . ARG A 1 295 ? 20.343 -8.869 2.700 1.00 89.19 295 ARG A O 1
ATOM 2155 N N . GLY A 1 296 ? 20.822 -9.775 0.704 1.00 86.81 296 GLY A N 1
ATOM 2156 C CA . GLY A 1 296 ? 21.879 -10.661 1.205 1.00 86.81 296 GLY A CA 1
ATOM 2157 C C . GLY A 1 296 ? 23.043 -9.927 1.886 1.00 86.81 296 GLY A C 1
ATOM 2158 O O . GLY A 1 296 ? 23.547 -10.385 2.907 1.00 86.81 296 GLY A O 1
ATOM 2159 N N . LEU A 1 297 ? 23.431 -8.749 1.386 1.00 86.69 297 LEU A N 1
ATOM 2160 C CA . LEU A 1 297 ? 24.448 -7.895 2.019 1.00 86.69 297 LEU A CA 1
ATOM 2161 C C . LEU A 1 297 ? 23.963 -7.261 3.334 1.00 86.6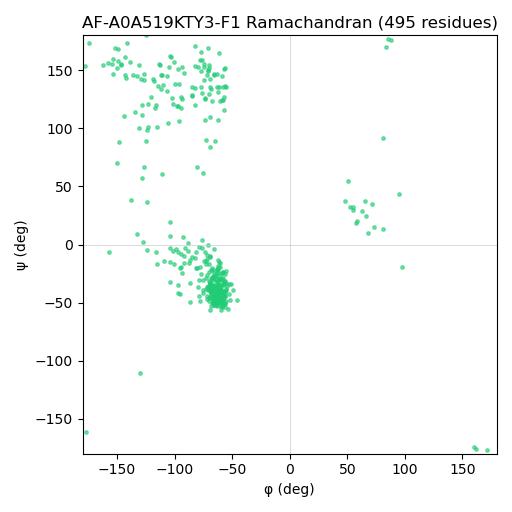9 297 LEU A C 1
ATOM 2163 O O . LEU A 1 297 ? 24.777 -6.892 4.180 1.00 86.69 297 LEU A O 1
ATOM 2167 N N . GLY A 1 298 ? 22.648 -7.133 3.511 1.00 77.94 298 GLY A N 1
ATOM 2168 C CA . GLY A 1 298 ? 22.019 -6.497 4.661 1.00 77.94 298 GLY A CA 1
ATOM 2169 C C . GLY A 1 298 ? 22.090 -7.291 5.969 1.00 77.94 298 GLY A C 1
ATOM 2170 O O . GLY A 1 298 ? 21.803 -6.715 7.017 1.00 77.94 298 GLY A O 1
ATOM 2171 N N . GLY A 1 299 ? 22.470 -8.575 5.986 1.00 70.25 299 GLY A N 1
ATOM 2172 C CA . GLY A 1 299 ? 22.570 -9.355 7.230 1.00 70.25 299 GLY A CA 1
ATOM 2173 C C . GLY A 1 299 ? 22.550 -10.872 7.043 1.00 70.25 299 GLY A C 1
ATOM 2174 O O . GLY A 1 299 ? 22.590 -11.328 5.906 1.00 70.25 299 GLY A O 1
ATOM 2175 N N . PRO A 1 300 ? 22.511 -11.667 8.134 1.00 58.41 300 PRO A N 1
ATOM 2176 C CA . PRO A 1 300 ? 22.592 -13.128 8.069 1.00 58.41 300 PRO A CA 1
ATOM 2177 C C . PRO A 1 300 ? 21.307 -13.688 7.441 1.00 58.41 300 PRO A C 1
ATOM 2179 O O . PRO A 1 300 ? 20.349 -14.012 8.132 1.00 58.41 300 PRO A O 1
ATOM 2182 N N . MET A 1 301 ? 21.252 -13.716 6.111 1.00 61.09 301 MET A N 1
ATOM 2183 C CA . MET A 1 301 ? 20.020 -13.901 5.340 1.00 61.09 301 MET A CA 1
ATOM 2184 C C . MET A 1 301 ? 20.168 -15.019 4.312 1.00 61.09 301 MET A C 1
ATOM 2186 O O . MET A 1 301 ? 19.958 -14.813 3.117 1.00 61.09 301 MET A O 1
ATOM 2190 N N . ALA A 1 302 ? 20.507 -16.212 4.800 1.00 46.56 302 ALA A N 1
ATOM 2191 C CA . ALA A 1 302 ? 20.533 -17.422 3.986 1.00 46.56 302 ALA A CA 1
ATOM 2192 C C . ALA A 1 302 ? 19.240 -18.235 3.999 1.00 46.56 302 ALA A C 1
ATOM 2194 O O . ALA A 1 302 ? 19.200 -19.314 3.428 1.00 46.56 302 ALA A O 1
ATOM 2195 N N . GLY A 1 303 ? 18.172 -17.736 4.621 1.00 52.88 303 GLY A N 1
ATOM 2196 C CA . GLY A 1 303 ? 16.921 -18.480 4.746 1.00 52.88 303 GLY A CA 1
ATOM 2197 C C . GLY A 1 303 ? 15.673 -17.625 4.588 1.00 52.88 303 GLY A C 1
ATOM 2198 O O . GLY A 1 303 ? 15.728 -16.388 4.517 1.00 52.88 303 GLY A O 1
ATOM 2199 N N . ARG A 1 304 ? 14.531 -18.319 4.555 1.00 53.41 304 ARG A N 1
ATOM 2200 C CA . ARG A 1 304 ? 13.246 -17.728 4.940 1.00 53.41 304 ARG A CA 1
ATOM 2201 C C . ARG A 1 304 ? 13.340 -17.298 6.408 1.00 53.41 304 ARG A C 1
ATOM 2203 O O . ARG A 1 304 ? 14.279 -17.660 7.115 1.00 53.41 304 ARG A O 1
ATOM 2210 N N . IL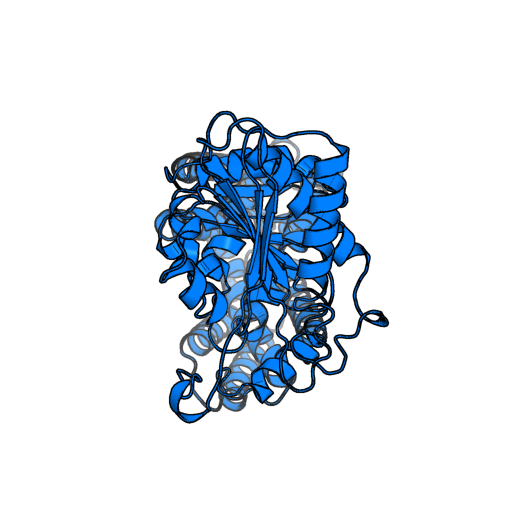E A 1 305 ? 12.403 -16.467 6.849 1.00 55.75 305 ILE A N 1
ATOM 2211 C CA . ILE A 1 305 ? 12.279 -16.114 8.263 1.00 55.75 305 ILE A CA 1
ATOM 2212 C C . ILE A 1 305 ? 11.909 -17.392 9.030 1.00 55.75 305 ILE A C 1
ATOM 2214 O O . ILE A 1 305 ? 10.738 -17.732 9.169 1.00 55.75 305 ILE A O 1
ATOM 2218 N N . ASP A 1 306 ? 12.931 -18.127 9.463 1.00 62.84 306 ASP A N 1
ATOM 2219 C CA . ASP A 1 306 ? 12.791 -19.442 10.095 1.00 62.84 306 ASP A CA 1
ATOM 2220 C C . ASP A 1 306 ? 12.872 -19.344 11.632 1.00 62.84 306 ASP A C 1
ATOM 2222 O O . ASP A 1 306 ? 12.678 -20.339 12.329 1.00 62.84 306 ASP A O 1
ATOM 2226 N N . SER A 1 307 ? 13.136 -18.145 12.173 1.00 69.12 307 SER A N 1
ATOM 2227 C CA . SER A 1 307 ? 13.115 -17.845 13.609 1.00 69.12 307 SER A CA 1
ATOM 2228 C C . SER A 1 307 ? 12.650 -16.415 13.908 1.00 69.12 307 SER A C 1
ATOM 2230 O O . SER A 1 307 ? 12.806 -15.504 13.088 1.00 69.12 307 SER A O 1
ATOM 2232 N N . ALA A 1 308 ? 12.122 -16.211 15.117 1.00 75.81 308 ALA A N 1
ATOM 2233 C CA . ALA A 1 308 ? 11.728 -14.898 15.626 1.00 75.81 308 ALA A CA 1
ATOM 2234 C C . ALA A 1 308 ? 12.921 -13.921 15.698 1.00 75.81 308 ALA A C 1
ATOM 2236 O O . ALA A 1 308 ? 12.810 -12.767 15.295 1.00 75.81 308 ALA A O 1
ATOM 2237 N N . ASP A 1 309 ? 14.102 -14.394 16.103 1.00 76.38 309 ASP A N 1
ATOM 2238 C CA . ASP A 1 309 ? 15.308 -13.556 16.163 1.00 76.38 309 ASP A CA 1
ATOM 2239 C C . ASP A 1 309 ? 15.714 -13.014 14.786 1.00 76.38 309 ASP A C 1
ATOM 2241 O O . ASP A 1 309 ? 16.081 -11.841 14.646 1.00 76.38 309 ASP A O 1
ATOM 2245 N N . ALA A 1 310 ? 15.629 -13.854 13.747 1.00 76.44 310 ALA A N 1
ATOM 2246 C CA . ALA A 1 310 ? 15.900 -13.434 12.377 1.00 76.44 310 ALA A CA 1
ATOM 2247 C C . ALA A 1 310 ? 14.876 -12.387 11.917 1.00 76.44 310 ALA A C 1
ATOM 2249 O O . ALA A 1 310 ? 15.259 -11.379 11.323 1.00 76.44 310 ALA A O 1
ATOM 2250 N N . TYR A 1 311 ? 13.599 -12.588 12.248 1.00 82.31 311 TYR A N 1
ATOM 2251 C CA . TYR A 1 311 ? 12.520 -11.652 11.940 1.00 82.31 311 TYR A CA 1
ATOM 2252 C C . TYR A 1 311 ? 12.746 -10.259 12.546 1.00 82.31 311 TYR A C 1
ATOM 2254 O O . TYR A 1 311 ? 12.765 -9.266 11.816 1.00 82.31 311 TYR A O 1
ATOM 2262 N N . TYR A 1 312 ? 12.988 -10.161 13.856 1.00 85.69 312 TYR A N 1
ATOM 2263 C CA . TYR A 1 312 ? 13.185 -8.860 14.509 1.00 85.69 312 TYR A CA 1
ATOM 2264 C C . TYR A 1 312 ? 14.504 -8.199 14.099 1.00 85.69 312 TYR A C 1
ATOM 2266 O O . TYR A 1 312 ? 14.573 -6.979 13.940 1.00 85.69 312 TYR A O 1
ATOM 2274 N N . THR A 1 313 ? 15.543 -8.994 13.822 1.00 83.56 313 THR A N 1
ATOM 2275 C CA . THR A 1 313 ? 16.788 -8.472 13.238 1.00 83.56 313 THR A CA 1
ATOM 2276 C C . THR A 1 313 ? 16.541 -7.847 11.864 1.00 83.56 313 THR A C 1
ATOM 2278 O O . THR A 1 313 ? 17.125 -6.808 11.549 1.00 83.56 313 THR A O 1
ATOM 2281 N N . LEU A 1 314 ? 15.685 -8.456 11.036 1.00 83.06 314 LEU A N 1
ATOM 2282 C CA . LEU A 1 314 ? 15.323 -7.922 9.723 1.00 83.06 314 LEU A CA 1
ATOM 2283 C C . LEU A 1 314 ? 14.557 -6.612 9.837 1.00 83.06 314 LEU A C 1
ATOM 2285 O O . LEU A 1 314 ? 14.918 -5.649 9.161 1.00 83.06 314 LEU A O 1
ATOM 2289 N N . LEU A 1 315 ? 13.564 -6.558 10.726 1.00 88.12 315 LEU A N 1
ATOM 2290 C CA . LEU A 1 315 ? 12.808 -5.339 11.002 1.00 88.12 315 LEU A CA 1
ATOM 2291 C C . LEU A 1 315 ? 13.735 -4.196 11.429 1.00 88.12 315 LEU A C 1
ATOM 2293 O O . LEU A 1 315 ? 13.655 -3.104 10.870 1.00 88.12 315 LEU A O 1
ATOM 2297 N N . ALA A 1 316 ? 14.700 -4.468 12.311 1.00 88.44 316 ALA A N 1
ATOM 2298 C CA . ALA A 1 316 ? 15.668 -3.467 12.757 1.00 88.44 316 ALA A CA 1
ATOM 2299 C C . ALA A 1 316 ? 16.584 -2.931 11.640 1.00 88.44 316 ALA A C 1
ATOM 2301 O O . ALA A 1 316 ? 17.080 -1.805 11.711 1.00 88.44 316 ALA A O 1
ATOM 2302 N N . ARG A 1 317 ? 16.831 -3.726 10.594 1.00 88.94 317 ARG A N 1
ATOM 2303 C CA . ARG A 1 317 ? 17.679 -3.345 9.449 1.00 88.94 317 ARG A CA 1
ATOM 2304 C C . ARG A 1 317 ? 16.889 -2.827 8.254 1.00 88.94 317 ARG A C 1
ATOM 2306 O O . ARG A 1 317 ? 17.495 -2.350 7.290 1.00 88.94 317 ARG A O 1
ATOM 2313 N N . LEU A 1 318 ? 15.564 -2.904 8.312 1.00 90.56 318 LEU A N 1
ATOM 2314 C CA . LEU A 1 318 ? 14.679 -2.616 7.195 1.00 90.56 318 LEU A CA 1
ATOM 2315 C C . LEU A 1 318 ? 14.882 -1.212 6.596 1.00 90.56 318 LEU A C 1
ATOM 2317 O O . LEU A 1 318 ? 14.952 -1.131 5.371 1.00 90.56 318 LEU A O 1
ATOM 2321 N N . PRO A 1 319 ? 15.104 -0.130 7.376 1.00 90.38 319 PRO A N 1
ATOM 2322 C CA . PRO A 1 319 ? 15.352 1.199 6.801 1.00 90.38 319 PRO A CA 1
ATOM 2323 C C . PRO A 1 319 ? 16.634 1.277 5.954 1.00 90.38 319 PRO A C 1
ATOM 2325 O O . PRO A 1 319 ? 16.662 1.897 4.890 1.00 90.38 319 PRO A O 1
ATOM 2328 N N . TRP A 1 320 ? 17.709 0.618 6.395 1.00 90.06 320 TRP A N 1
ATOM 2329 C CA . TRP A 1 320 ? 18.971 0.572 5.647 1.00 90.06 320 TRP A CA 1
ATOM 2330 C C . TRP A 1 320 ? 18.852 -0.286 4.392 1.00 90.06 320 TRP A C 1
ATOM 2332 O O . TRP A 1 320 ? 19.405 0.058 3.343 1.00 90.06 320 TRP A O 1
ATOM 2342 N N . LEU A 1 321 ? 18.103 -1.384 4.494 1.00 92.12 321 LEU A N 1
ATOM 2343 C CA . LEU A 1 321 ? 17.788 -2.236 3.358 1.00 92.12 321 LEU A CA 1
ATOM 2344 C C . LEU A 1 321 ? 16.971 -1.474 2.303 1.00 92.12 321 LEU A C 1
ATOM 2346 O O . LEU A 1 321 ? 17.308 -1.531 1.119 1.00 92.12 321 LEU A O 1
ATOM 2350 N N . GLU A 1 322 ? 15.955 -0.717 2.729 1.00 94.38 322 GLU A N 1
ATOM 2351 C CA . GLU A 1 322 ? 15.150 0.141 1.854 1.00 94.38 322 GLU A CA 1
ATOM 2352 C C . GLU A 1 322 ? 16.036 1.126 1.092 1.00 94.38 322 GLU A C 1
ATOM 2354 O O . GLU A 1 322 ? 15.983 1.188 -0.136 1.00 94.38 322 GLU A O 1
ATOM 2359 N N . ALA A 1 323 ? 16.909 1.846 1.805 1.00 94.44 323 ALA A N 1
ATOM 2360 C CA . ALA A 1 323 ? 17.814 2.820 1.205 1.00 94.44 323 ALA A CA 1
ATOM 2361 C C . ALA A 1 323 ? 18.734 2.181 0.150 1.00 94.44 323 ALA A C 1
ATOM 2363 O O . ALA A 1 323 ? 18.871 2.707 -0.958 1.00 94.44 323 ALA A O 1
ATOM 2364 N N . GLY A 1 324 ? 19.328 1.022 0.457 1.00 95.25 324 GLY A N 1
ATOM 2365 C CA . GLY A 1 324 ? 20.167 0.286 -0.490 1.00 95.25 324 GLY A CA 1
ATOM 2366 C C . GLY A 1 324 ? 19.402 -0.155 -1.741 1.00 95.25 324 GLY A C 1
ATOM 2367 O O . GLY A 1 324 ? 19.907 -0.027 -2.859 1.00 95.25 324 GLY A O 1
ATOM 2368 N N . ILE A 1 325 ? 18.165 -0.627 -1.572 1.00 95.50 325 ILE A N 1
ATOM 2369 C CA . ILE A 1 325 ? 17.306 -1.045 -2.685 1.00 95.50 325 ILE A CA 1
ATOM 2370 C C . ILE A 1 325 ? 16.890 0.153 -3.536 1.00 95.50 325 ILE A C 1
ATOM 2372 O O . ILE A 1 325 ? 16.961 0.074 -4.761 1.00 95.50 325 ILE A O 1
ATOM 2376 N N . VAL A 1 326 ? 16.514 1.276 -2.923 1.00 96.12 326 VAL A N 1
ATOM 2377 C CA . VAL A 1 326 ? 16.174 2.511 -3.645 1.00 96.12 326 VAL A CA 1
ATOM 2378 C C . VAL A 1 326 ? 17.353 2.977 -4.499 1.00 96.12 326 VAL A C 1
ATOM 2380 O O . VAL A 1 326 ? 17.167 3.290 -5.675 1.00 96.12 326 VAL A O 1
ATOM 2383 N N . LEU A 1 327 ? 18.575 2.958 -3.957 1.00 96.81 327 LEU A N 1
ATOM 2384 C CA . LEU A 1 327 ? 19.783 3.305 -4.711 1.00 96.81 327 LEU A CA 1
ATOM 2385 C C . LEU A 1 327 ? 20.047 2.332 -5.867 1.00 96.81 327 LEU A C 1
ATOM 2387 O O . LEU A 1 327 ? 20.376 2.768 -6.971 1.00 96.81 327 LEU A O 1
ATOM 2391 N N . ALA A 1 328 ? 19.865 1.028 -5.648 1.00 96.38 328 ALA A N 1
ATOM 2392 C CA . ALA A 1 328 ? 19.997 0.017 -6.694 1.00 96.38 328 ALA A CA 1
ATOM 2393 C C . ALA A 1 328 ? 18.974 0.209 -7.825 1.00 96.38 328 ALA A C 1
ATOM 2395 O O . ALA A 1 328 ? 19.333 0.196 -9.004 1.00 96.38 328 ALA A O 1
ATOM 2396 N N . VAL A 1 329 ? 17.705 0.432 -7.476 1.00 97.12 329 VAL A N 1
ATOM 2397 C CA . VAL A 1 329 ? 16.628 0.697 -8.437 1.00 97.12 329 VAL A CA 1
ATOM 2398 C C . VAL A 1 329 ? 16.907 1.990 -9.204 1.00 97.12 329 VAL A C 1
ATOM 2400 O O . VAL A 1 329 ? 16.792 2.006 -10.429 1.00 97.12 329 VAL A O 1
ATOM 2403 N N . LEU A 1 330 ? 17.355 3.051 -8.527 1.00 96.75 330 LEU A N 1
ATOM 2404 C CA . LEU A 1 330 ? 17.739 4.308 -9.170 1.00 96.75 330 LEU A CA 1
ATOM 2405 C C . LEU A 1 330 ? 18.904 4.116 -10.152 1.00 96.75 330 LEU A C 1
ATOM 2407 O O . LEU A 1 330 ? 18.852 4.636 -11.266 1.00 96.75 330 LEU A O 1
ATOM 2411 N N . ALA A 1 331 ? 19.921 3.331 -9.790 1.00 95.62 331 ALA A N 1
ATOM 2412 C CA . ALA A 1 331 ? 21.030 3.011 -10.686 1.00 95.62 331 ALA A CA 1
ATOM 2413 C C . ALA A 1 331 ? 20.553 2.280 -11.953 1.00 95.62 331 ALA A C 1
ATOM 2415 O O . ALA A 1 331 ? 21.001 2.601 -13.055 1.00 95.62 331 ALA A O 1
ATOM 2416 N N . LEU A 1 332 ? 19.598 1.351 -11.827 1.00 95.75 332 LEU A N 1
ATOM 2417 C CA . LEU A 1 332 ? 18.986 0.678 -12.978 1.00 95.75 332 LEU A CA 1
ATOM 2418 C C . LEU A 1 332 ? 18.151 1.637 -13.837 1.00 95.75 332 LEU A C 1
ATOM 2420 O O . LEU A 1 332 ? 18.205 1.547 -15.064 1.00 95.75 332 LEU A O 1
ATOM 2424 N N . ILE A 1 333 ? 17.421 2.577 -13.222 1.00 95.94 333 ILE A N 1
ATOM 2425 C CA . ILE A 1 333 ? 16.669 3.613 -13.950 1.00 95.94 333 ILE A CA 1
ATOM 2426 C C . ILE A 1 333 ? 17.650 4.434 -14.787 1.00 95.94 333 ILE A C 1
ATOM 2428 O O . ILE A 1 333 ? 17.467 4.571 -15.996 1.00 95.94 333 ILE A O 1
ATOM 2432 N N . LEU A 1 334 ? 18.731 4.916 -14.171 1.00 93.50 334 LEU A N 1
ATOM 2433 C CA . LEU A 1 334 ? 19.772 5.684 -14.853 1.00 93.50 334 LEU A CA 1
ATOM 2434 C C . LEU A 1 334 ? 20.457 4.876 -15.962 1.00 93.50 334 LEU A C 1
ATOM 2436 O O . LEU A 1 334 ? 20.730 5.429 -17.025 1.00 93.50 334 LEU A O 1
ATOM 2440 N N . ALA A 1 335 ? 20.676 3.572 -15.769 1.00 91.44 335 ALA A N 1
ATOM 2441 C CA . ALA A 1 335 ? 21.227 2.698 -16.804 1.00 91.44 335 ALA A CA 1
ATOM 2442 C C . ALA A 1 335 ? 20.304 2.594 -18.032 1.00 91.44 335 ALA A C 1
ATOM 2444 O O . ALA A 1 335 ? 20.785 2.621 -19.166 1.00 91.44 335 ALA A O 1
ATOM 2445 N N . VAL A 1 336 ? 18.981 2.519 -17.838 1.00 91.75 336 VAL A N 1
ATOM 2446 C CA . VAL A 1 336 ? 18.024 2.534 -18.958 1.00 91.75 336 VAL A CA 1
ATOM 2447 C C . VAL A 1 336 ? 17.970 3.914 -19.618 1.00 91.75 336 VAL A C 1
ATOM 2449 O O . VAL A 1 336 ? 18.052 3.994 -20.844 1.00 91.75 336 VAL A O 1
ATOM 2452 N N . LEU A 1 337 ? 17.880 4.998 -18.836 1.00 91.06 337 LEU A N 1
ATOM 2453 C CA . LEU A 1 337 ? 17.791 6.367 -19.366 1.00 91.06 337 LEU A CA 1
ATOM 2454 C C . LEU A 1 337 ? 19.061 6.797 -20.112 1.00 91.06 337 LEU A C 1
ATOM 2456 O O . LEU A 1 337 ? 18.960 7.445 -21.148 1.00 91.06 337 LEU A O 1
ATOM 2460 N N . GLY A 1 338 ? 20.240 6.399 -19.629 1.00 85.62 338 GLY A N 1
ATOM 2461 C CA . GLY A 1 338 ? 21.526 6.638 -20.292 1.00 85.62 338 GLY A CA 1
ATOM 2462 C C . GLY A 1 338 ? 21.764 5.763 -21.528 1.00 85.62 338 GLY A C 1
ATOM 2463 O O . GLY A 1 338 ? 22.751 5.960 -22.238 1.00 85.62 338 GLY A O 1
ATOM 2464 N N . GLY A 1 339 ? 20.862 4.813 -21.794 1.00 80.94 339 GLY A N 1
ATOM 2465 C CA . GLY A 1 339 ? 20.960 3.837 -22.867 1.00 80.94 339 GLY A CA 1
ATOM 2466 C C . GLY A 1 339 ? 21.860 2.669 -22.481 1.00 80.94 339 GLY A C 1
ATOM 2467 O O . GLY A 1 339 ? 23.054 2.678 -22.769 1.00 80.94 339 GLY A O 1
ATOM 2468 N N . ARG A 1 340 ? 21.277 1.603 -21.919 1.00 78.81 340 ARG A N 1
ATOM 2469 C CA . ARG A 1 340 ? 22.022 0.408 -21.468 1.00 78.81 340 ARG A CA 1
ATOM 2470 C C . ARG A 1 340 ? 22.886 -0.250 -22.552 1.00 78.81 340 ARG A C 1
ATOM 2472 O O . ARG A 1 340 ? 23.844 -0.943 -22.239 1.00 78.81 340 ARG A O 1
ATOM 2479 N N . ALA A 1 341 ? 22.562 -0.036 -23.829 1.00 73.00 341 ALA A N 1
ATOM 2480 C CA . ALA A 1 341 ? 23.349 -0.526 -24.959 1.00 73.00 341 ALA A CA 1
ATOM 2481 C C . ALA A 1 341 ? 24.679 0.229 -25.165 1.00 73.00 341 ALA A C 1
ATOM 2483 O O . ALA A 1 341 ? 25.527 -0.253 -25.913 1.00 73.00 341 ALA A O 1
ATOM 2484 N N . ARG A 1 342 ? 24.864 1.398 -24.529 1.00 75.94 342 ARG A N 1
ATOM 2485 C CA . ARG A 1 342 ? 26.131 2.151 -24.525 1.00 75.94 342 ARG A CA 1
ATOM 2486 C C . ARG A 1 342 ? 27.156 1.546 -23.562 1.00 75.94 342 ARG A C 1
ATOM 2488 O O . ARG A 1 342 ? 28.352 1.733 -23.760 1.00 75.94 342 ARG A O 1
ATOM 2495 N N . SER A 1 343 ? 26.703 0.832 -22.532 1.00 73.94 343 SER A N 1
ATOM 2496 C CA . SER A 1 343 ? 27.579 0.100 -21.615 1.00 73.94 343 SER A CA 1
ATOM 2497 C C . SER A 1 343 ? 28.217 -1.106 -22.311 1.00 73.94 343 SER A C 1
ATOM 2499 O O . SER A 1 343 ? 27.634 -1.687 -23.229 1.00 73.94 343 SER A O 1
ATOM 2501 N N . ASP A 1 344 ? 29.408 -1.520 -21.863 1.00 84.62 344 ASP A N 1
ATOM 2502 C CA . ASP A 1 344 ? 30.013 -2.759 -22.357 1.00 84.62 344 ASP A CA 1
ATOM 2503 C C . ASP A 1 344 ? 29.116 -3.950 -21.991 1.00 84.62 344 ASP A C 1
ATOM 2505 O O . ASP A 1 344 ? 29.043 -4.383 -20.839 1.00 84.62 344 ASP A O 1
ATOM 2509 N N . ARG A 1 345 ? 28.445 -4.503 -23.007 1.00 88.06 345 ARG A N 1
ATOM 2510 C CA . ARG A 1 345 ? 27.519 -5.633 -22.872 1.00 88.06 345 ARG A CA 1
ATOM 2511 C C . ARG A 1 345 ? 28.118 -6.836 -22.146 1.00 88.06 345 ARG A C 1
ATOM 2513 O O . ARG A 1 345 ? 27.388 -7.542 -21.455 1.00 88.06 345 ARG A O 1
ATOM 2520 N N . ARG A 1 346 ? 29.421 -7.099 -22.314 1.00 91.00 346 ARG A N 1
ATOM 2521 C CA . ARG A 1 346 ? 30.095 -8.242 -21.680 1.00 91.00 346 ARG A CA 1
ATOM 2522 C C . ARG A 1 346 ? 30.320 -7.965 -20.204 1.00 91.00 346 ARG A C 1
ATOM 2524 O O . ARG A 1 346 ? 30.117 -8.866 -19.398 1.00 91.00 346 ARG A O 1
ATOM 2531 N N . LEU A 1 347 ? 30.669 -6.726 -19.861 1.00 91.69 347 LEU A N 1
ATOM 2532 C CA . LEU A 1 347 ? 30.809 -6.297 -18.474 1.00 91.69 347 LEU A CA 1
ATOM 2533 C C . LEU A 1 347 ? 29.464 -6.357 -17.747 1.00 91.69 347 LEU A C 1
ATOM 2535 O O . LEU A 1 347 ? 29.376 -6.973 -16.691 1.00 91.69 347 LEU A O 1
ATOM 2539 N N . THR A 1 348 ? 28.404 -5.783 -18.326 1.00 91.50 348 THR A N 1
ATOM 2540 C CA . THR A 1 348 ? 27.065 -5.787 -17.714 1.00 91.50 348 THR A CA 1
ATOM 2541 C C . THR A 1 348 ? 26.522 -7.206 -17.555 1.00 91.50 348 THR A C 1
ATOM 2543 O O . THR A 1 348 ? 26.036 -7.558 -16.483 1.00 91.50 348 THR A O 1
ATOM 2546 N N . ALA A 1 349 ? 26.642 -8.046 -18.589 1.00 93.94 349 ALA A N 1
ATOM 2547 C CA . ALA A 1 349 ? 26.227 -9.444 -18.514 1.00 93.94 349 ALA A CA 1
ATOM 2548 C C . ALA A 1 349 ? 27.052 -10.235 -17.487 1.00 93.94 349 ALA A C 1
ATOM 2550 O O . ALA A 1 349 ? 26.483 -10.969 -16.687 1.00 93.94 349 ALA A O 1
ATOM 2551 N N . GLY A 1 350 ? 28.377 -10.057 -17.477 1.00 95.94 350 GLY A N 1
ATOM 2552 C CA . GLY A 1 350 ? 29.268 -10.698 -16.510 1.00 95.94 350 GLY A CA 1
ATOM 2553 C C . GLY A 1 350 ? 28.957 -10.286 -15.072 1.00 95.94 350 GLY A C 1
ATOM 2554 O O . GLY A 1 350 ? 28.897 -11.143 -14.196 1.00 95.94 350 GLY A O 1
ATOM 2555 N N . ALA A 1 351 ? 28.677 -9.000 -14.841 1.00 95.38 351 ALA A N 1
ATOM 2556 C CA . ALA A 1 351 ? 28.264 -8.489 -13.541 1.00 95.38 351 ALA A CA 1
ATOM 2557 C C . ALA A 1 351 ? 26.930 -9.100 -13.094 1.00 95.38 351 ALA A C 1
ATOM 2559 O O . ALA A 1 351 ? 26.855 -9.636 -11.996 1.00 95.38 351 ALA A O 1
ATOM 2560 N N . LEU A 1 352 ? 25.894 -9.095 -13.940 1.00 96.56 352 LEU A N 1
ATOM 2561 C CA . LEU A 1 352 ? 24.593 -9.683 -13.594 1.00 96.56 352 LEU A CA 1
ATOM 2562 C C . LEU A 1 352 ? 24.679 -11.193 -13.347 1.00 96.56 352 LEU A C 1
ATOM 2564 O O . LEU A 1 352 ? 24.066 -11.686 -12.401 1.00 96.56 352 LEU A O 1
ATOM 2568 N N . ALA A 1 353 ? 25.476 -11.920 -14.133 1.00 97.00 353 ALA A N 1
ATOM 2569 C CA . ALA A 1 353 ? 25.731 -13.338 -13.901 1.00 97.00 353 ALA A CA 1
ATOM 2570 C C . ALA A 1 353 ? 26.437 -13.570 -12.554 1.00 97.00 353 ALA A C 1
ATOM 2572 O O . ALA A 1 353 ? 26.008 -14.420 -11.778 1.00 97.00 353 ALA A O 1
ATOM 2573 N N . ALA A 1 354 ? 27.469 -12.780 -12.239 1.00 97.12 354 ALA A N 1
ATOM 2574 C CA . ALA A 1 354 ? 28.174 -12.861 -10.961 1.00 97.12 354 ALA A CA 1
ATOM 2575 C C . ALA A 1 354 ? 27.259 -12.525 -9.772 1.00 97.12 354 ALA A C 1
ATOM 2577 O O . ALA A 1 354 ? 27.262 -13.247 -8.779 1.00 97.12 354 ALA A O 1
ATOM 2578 N N . LEU A 1 355 ? 26.431 -11.482 -9.890 1.00 96.50 355 LEU A N 1
ATOM 2579 C CA . LEU A 1 355 ? 25.438 -11.114 -8.878 1.00 96.50 355 LEU A CA 1
ATOM 2580 C C . LEU A 1 355 ? 24.388 -12.217 -8.687 1.00 96.50 355 LEU A C 1
ATOM 2582 O O . LEU A 1 355 ? 24.036 -12.526 -7.557 1.00 96.50 355 LEU A O 1
ATOM 2586 N N . THR A 1 356 ? 23.943 -12.862 -9.766 1.00 96.00 356 THR A N 1
ATOM 2587 C CA . THR A 1 356 ? 23.012 -14.003 -9.697 1.00 96.00 356 THR A CA 1
ATOM 2588 C C . THR A 1 356 ? 23.643 -15.205 -8.990 1.00 96.00 356 THR A C 1
ATOM 2590 O O . THR A 1 356 ? 22.991 -15.886 -8.208 1.00 96.00 356 THR A O 1
ATOM 2593 N N . LEU A 1 357 ? 24.927 -15.484 -9.225 1.00 94.06 357 LEU A N 1
ATOM 2594 C CA . LEU A 1 357 ? 25.634 -16.534 -8.484 1.00 94.06 357 LEU A CA 1
ATOM 2595 C C . LEU A 1 357 ? 25.800 -16.161 -7.008 1.00 94.06 357 LEU A C 1
ATOM 2597 O O . LEU A 1 357 ? 25.679 -17.019 -6.136 1.00 94.06 357 LEU A O 1
ATOM 2601 N N . LEU A 1 358 ? 26.026 -14.880 -6.719 1.00 92.94 358 LEU A N 1
ATOM 2602 C CA . LEU A 1 358 ? 26.126 -14.381 -5.355 1.00 92.94 358 LEU A CA 1
ATOM 2603 C C . LEU A 1 358 ? 24.811 -14.558 -4.578 1.00 92.94 358 LEU A C 1
ATOM 2605 O O . LEU A 1 358 ? 24.867 -14.900 -3.399 1.00 92.94 358 LEU A O 1
ATOM 2609 N N . THR A 1 359 ? 23.638 -14.415 -5.211 1.00 90.81 359 THR A N 1
ATOM 2610 C CA . THR A 1 359 ? 22.360 -14.685 -4.522 1.00 90.81 359 THR A CA 1
ATOM 2611 C C . THR A 1 359 ? 22.231 -16.146 -4.098 1.00 90.81 359 THR A C 1
ATOM 2613 O O . THR A 1 359 ? 21.727 -16.401 -3.013 1.00 90.81 359 THR A O 1
ATOM 2616 N N . VAL A 1 360 ? 22.735 -17.099 -4.893 1.00 88.38 360 VAL A N 1
ATOM 2617 C CA . VAL A 1 360 ? 22.748 -18.532 -4.526 1.00 88.38 360 VAL A CA 1
ATOM 2618 C C . VAL A 1 360 ? 23.620 -18.780 -3.295 1.00 88.38 360 VAL A C 1
ATOM 2620 O O . VAL A 1 360 ? 23.248 -19.558 -2.419 1.00 88.38 360 VAL A O 1
ATOM 2623 N N . LEU A 1 361 ? 24.775 -18.109 -3.219 1.00 86.56 361 LEU A N 1
ATOM 2624 C CA . LEU A 1 361 ? 25.660 -18.190 -2.056 1.00 86.56 361 LEU A CA 1
ATOM 2625 C C . LEU A 1 361 ? 24.994 -17.607 -0.812 1.00 86.56 361 LEU A C 1
ATOM 2627 O O . LEU A 1 361 ? 25.076 -18.211 0.254 1.00 86.56 361 LEU A O 1
ATOM 2631 N N . PHE A 1 362 ? 24.335 -16.452 -0.953 1.00 84.62 362 PHE A N 1
ATOM 2632 C CA . PHE A 1 362 ? 23.632 -15.830 0.159 1.00 84.62 362 PHE A CA 1
ATOM 2633 C C . PHE A 1 362 ? 22.482 -16.685 0.642 1.00 84.62 362 PHE A C 1
ATOM 2635 O O . PHE A 1 362 ? 22.443 -16.926 1.829 1.00 84.62 362 PHE A O 1
ATOM 2642 N N . GLU A 1 363 ? 21.616 -17.182 -0.239 1.00 79.88 363 GLU A N 1
ATOM 2643 C CA . GLU A 1 363 ? 20.427 -17.971 0.111 1.00 79.88 363 GLU A CA 1
ATOM 2644 C C . GLU A 1 363 ? 20.731 -19.424 0.511 1.00 79.88 363 GLU A C 1
ATOM 2646 O O . GLU A 1 363 ? 19.808 -20.177 0.807 1.00 79.88 363 GLU A O 1
ATOM 2651 N N . GLY A 1 364 ? 21.994 -19.867 0.454 1.00 78.62 364 GLY A N 1
ATOM 2652 C CA . GLY A 1 364 ? 22.368 -21.255 0.749 1.00 78.62 364 GLY A CA 1
ATOM 2653 C C . GLY A 1 364 ? 21.648 -22.299 -0.122 1.00 78.62 364 GLY A C 1
ATOM 2654 O O . GLY A 1 364 ? 21.584 -23.472 0.247 1.00 78.62 364 GLY A O 1
ATOM 2655 N N . GLY A 1 365 ? 21.085 -21.888 -1.264 1.00 81.25 365 GLY A N 1
ATOM 2656 C CA . GLY A 1 365 ? 20.150 -22.682 -2.053 1.00 81.25 365 GLY A CA 1
ATOM 2657 C C . GLY A 1 365 ? 19.766 -22.028 -3.381 1.00 81.25 365 GLY A C 1
ATOM 2658 O O . GLY A 1 365 ? 20.155 -20.905 -3.693 1.00 81.25 365 GLY A O 1
ATOM 2659 N N . LEU A 1 366 ? 19.015 -22.766 -4.202 1.00 85.88 366 LEU A N 1
ATOM 2660 C CA . LEU A 1 366 ? 18.562 -22.296 -5.511 1.00 85.88 366 LEU A CA 1
ATOM 2661 C C . LEU A 1 366 ? 17.160 -21.696 -5.400 1.00 85.88 366 LEU A C 1
ATOM 2663 O O . LEU A 1 366 ? 16.199 -22.418 -5.140 1.00 85.88 366 LEU A O 1
ATOM 2667 N N . ASN A 1 367 ? 17.032 -20.404 -5.690 1.00 89.50 367 ASN A N 1
ATOM 2668 C CA . ASN A 1 367 ? 15.750 -19.747 -5.915 1.00 89.50 367 ASN A CA 1
ATOM 2669 C C . ASN A 1 367 ? 15.455 -19.679 -7.426 1.00 89.50 367 ASN A C 1
ATOM 2671 O O . ASN A 1 367 ? 16.068 -18.871 -8.134 1.00 89.50 367 ASN A O 1
ATOM 2675 N N . PRO A 1 368 ? 14.525 -20.503 -7.956 1.00 92.75 368 PRO A N 1
ATOM 2676 C CA . PRO A 1 368 ? 14.268 -20.578 -9.395 1.00 92.75 368 PRO A CA 1
ATOM 2677 C C . PRO A 1 368 ? 13.827 -19.246 -10.005 1.00 92.75 368 PRO A C 1
ATOM 2679 O O . PRO A 1 368 ? 14.131 -18.979 -11.167 1.00 92.75 368 PRO A O 1
ATOM 2682 N N . LEU A 1 369 ? 13.143 -18.402 -9.225 1.00 92.12 369 LEU A N 1
ATOM 2683 C CA . LEU A 1 369 ? 12.686 -17.092 -9.679 1.00 92.12 369 LEU A CA 1
ATOM 2684 C C . LEU A 1 369 ? 13.873 -16.153 -9.924 1.00 92.12 369 LEU A C 1
ATOM 2686 O O . LEU A 1 369 ? 13.977 -15.568 -11.001 1.00 92.12 369 LEU A O 1
ATOM 2690 N N . ILE A 1 370 ? 14.783 -16.041 -8.952 1.00 94.19 370 ILE A N 1
ATOM 2691 C CA . ILE A 1 370 ? 15.963 -15.168 -9.054 1.00 94.19 370 ILE A CA 1
ATOM 2692 C C . ILE A 1 370 ? 16.945 -15.701 -10.099 1.00 94.19 370 ILE A C 1
ATOM 2694 O O . ILE A 1 370 ? 17.478 -14.924 -10.887 1.00 94.19 370 ILE A O 1
ATOM 2698 N N . LEU A 1 371 ? 17.120 -17.022 -10.187 1.00 95.00 371 LEU A N 1
ATOM 2699 C CA . LEU A 1 371 ? 17.934 -17.651 -11.230 1.00 95.00 371 LEU A CA 1
ATOM 2700 C C . LEU A 1 371 ? 17.368 -17.400 -12.629 1.00 95.00 371 LEU A C 1
ATOM 2702 O O . LEU A 1 371 ? 18.106 -16.997 -13.527 1.00 95.00 371 LEU A O 1
ATOM 2706 N N . GLY A 1 372 ? 16.060 -17.597 -12.817 1.00 96.62 372 GLY A N 1
ATOM 2707 C CA . GLY A 1 372 ? 15.385 -17.311 -14.082 1.00 96.62 372 GLY A CA 1
ATOM 2708 C C . GLY A 1 372 ? 15.506 -15.838 -14.472 1.00 96.62 372 GLY A C 1
ATOM 2709 O O . GLY A 1 372 ? 15.830 -15.527 -15.621 1.00 96.62 372 GLY A O 1
ATOM 2710 N N . ALA A 1 373 ? 15.331 -14.933 -13.503 1.00 97.06 373 ALA A N 1
ATOM 2711 C CA . ALA A 1 373 ? 15.538 -13.503 -13.697 1.00 97.06 373 ALA A CA 1
ATOM 2712 C C . ALA A 1 373 ? 16.991 -13.186 -14.084 1.00 97.06 373 ALA A C 1
ATOM 2714 O O . ALA A 1 373 ? 17.219 -12.479 -15.061 1.00 97.06 373 ALA A O 1
ATOM 2715 N N . GLY A 1 374 ? 17.974 -13.759 -13.392 1.00 97.44 374 GLY A N 1
ATOM 2716 C CA . GLY A 1 374 ? 19.392 -13.556 -13.675 1.00 97.44 374 GLY A CA 1
ATOM 2717 C C . GLY A 1 374 ? 19.826 -14.059 -15.046 1.00 97.44 374 GLY A C 1
ATOM 2718 O O . GLY A 1 374 ? 20.523 -13.343 -15.771 1.00 97.44 374 GLY A O 1
ATOM 2719 N N . VAL A 1 375 ? 19.360 -15.242 -15.459 1.00 97.75 375 VAL A N 1
ATOM 2720 C CA . VAL A 1 375 ? 19.605 -15.782 -16.807 1.00 97.75 375 VAL A CA 1
ATOM 2721 C C . VAL A 1 375 ? 19.006 -14.862 -17.868 1.00 97.75 375 VAL A C 1
ATOM 2723 O O . VAL A 1 375 ? 19.690 -14.515 -18.835 1.00 97.75 375 VAL A O 1
ATOM 2726 N N . LEU A 1 376 ? 17.760 -14.419 -17.678 1.00 97.75 376 LEU A N 1
ATOM 2727 C CA . LEU A 1 376 ? 17.094 -13.523 -18.620 1.00 97.75 376 LEU A CA 1
ATOM 2728 C C . LEU A 1 376 ? 17.793 -12.157 -18.691 1.00 97.75 376 LEU A C 1
ATOM 2730 O O . LEU A 1 376 ? 18.118 -11.699 -19.786 1.00 97.75 376 LEU A O 1
ATOM 2734 N N . ALA A 1 377 ? 18.100 -11.538 -17.550 1.00 96.88 377 ALA A N 1
ATOM 2735 C CA . ALA A 1 377 ? 18.794 -10.253 -17.476 1.00 96.88 377 ALA A CA 1
ATOM 2736 C C . ALA A 1 377 ? 20.182 -10.320 -18.137 1.00 96.88 377 ALA A C 1
ATOM 2738 O O . ALA A 1 377 ? 20.558 -9.433 -18.910 1.00 96.88 377 ALA A O 1
ATOM 2739 N N . THR A 1 378 ? 20.923 -11.408 -17.903 1.00 97.06 378 THR A N 1
ATOM 2740 C CA . THR A 1 378 ? 22.231 -11.667 -18.524 1.00 97.06 378 THR A CA 1
ATOM 2741 C C . THR A 1 378 ? 22.098 -11.834 -20.038 1.00 97.06 378 THR A C 1
ATOM 2743 O O . THR A 1 378 ? 22.799 -11.165 -20.800 1.00 97.06 378 THR A O 1
ATOM 2746 N N . GLY A 1 379 ? 21.157 -12.664 -20.500 1.00 96.69 379 GLY A N 1
ATOM 2747 C CA . GLY A 1 379 ? 20.907 -12.886 -21.927 1.00 96.69 379 GLY A CA 1
ATOM 2748 C C . GLY A 1 379 ? 20.499 -11.606 -22.663 1.00 96.69 379 GLY A C 1
ATOM 2749 O O . GLY A 1 379 ? 21.053 -11.286 -23.716 1.00 96.69 379 GLY A O 1
ATOM 2750 N N . LEU A 1 380 ? 19.595 -10.816 -22.075 1.00 95.31 380 LEU A N 1
ATOM 2751 C CA . LEU A 1 380 ? 19.166 -9.525 -22.622 1.00 95.31 380 LEU A CA 1
ATOM 2752 C C . LEU A 1 380 ? 20.289 -8.476 -22.623 1.00 95.31 380 LEU A C 1
ATOM 2754 O O . LEU A 1 380 ? 20.299 -7.594 -23.487 1.00 95.31 380 LEU A O 1
ATOM 2758 N N . SER A 1 381 ? 21.250 -8.575 -21.700 1.00 94.56 381 SER A N 1
ATOM 2759 C CA . SER A 1 381 ? 22.454 -7.730 -21.692 1.00 94.56 381 SER A CA 1
ATOM 2760 C C . SER A 1 381 ? 23.389 -8.062 -22.855 1.00 94.56 381 SER A C 1
ATOM 2762 O O . SER A 1 381 ? 23.951 -7.158 -23.467 1.00 94.56 381 SER A O 1
ATOM 2764 N N . LEU A 1 382 ? 23.505 -9.341 -23.228 1.00 94.88 382 LEU A N 1
ATOM 2765 C CA . LEU A 1 382 ? 24.319 -9.792 -24.366 1.00 94.88 382 LEU A CA 1
ATOM 2766 C C . LEU A 1 382 ? 23.696 -9.483 -25.737 1.00 94.88 382 LEU A C 1
ATOM 2768 O O . LEU A 1 382 ? 24.400 -9.530 -26.752 1.00 94.88 382 LEU A O 1
ATOM 2772 N N . ALA A 1 383 ? 22.410 -9.123 -25.766 1.00 93.44 383 ALA A N 1
ATOM 2773 C CA . ALA A 1 383 ? 21.634 -8.812 -26.962 1.00 93.44 383 ALA A CA 1
ATOM 2774 C C . ALA A 1 383 ? 21.250 -7.312 -27.061 1.00 93.44 383 ALA A C 1
ATOM 2776 O O . ALA A 1 383 ? 20.059 -6.987 -27.124 1.00 93.44 383 ALA A O 1
ATOM 2777 N N . PRO A 1 384 ? 22.214 -6.366 -27.116 1.00 87.56 384 PRO A N 1
ATOM 2778 C CA . PRO A 1 384 ? 21.926 -4.925 -27.121 1.00 87.56 384 PRO A CA 1
ATOM 2779 C C . PRO A 1 384 ? 21.104 -4.462 -28.334 1.00 87.56 384 PRO A C 1
ATOM 2781 O O . PRO A 1 384 ? 20.446 -3.430 -28.277 1.00 87.56 384 PRO A O 1
ATOM 2784 N N . GLN A 1 385 ? 21.076 -5.232 -29.426 1.00 89.94 385 GLN A N 1
ATOM 2785 C CA . GLN A 1 385 ? 20.225 -4.970 -30.593 1.00 89.94 385 GLN A CA 1
ATOM 2786 C C . GLN A 1 385 ? 18.716 -5.008 -30.286 1.00 89.94 385 GLN A C 1
ATOM 2788 O O . GLN A 1 385 ? 17.915 -4.502 -31.082 1.00 89.94 385 GLN A O 1
ATOM 2793 N N . LEU A 1 386 ? 18.337 -5.627 -29.162 1.00 91.19 386 LEU A N 1
ATOM 2794 C CA . LEU A 1 386 ? 16.967 -5.682 -28.656 1.00 91.19 386 LEU A CA 1
ATOM 2795 C C . LEU A 1 386 ? 16.623 -4.495 -27.742 1.00 91.19 386 LEU A C 1
ATOM 2797 O O . LEU A 1 386 ? 15.472 -4.386 -27.338 1.00 91.19 386 LEU A O 1
ATOM 2801 N N . ALA A 1 387 ? 17.580 -3.621 -27.413 1.00 90.56 387 ALA A N 1
ATOM 2802 C CA . ALA A 1 387 ? 17.324 -2.428 -26.609 1.00 90.56 387 ALA A CA 1
ATOM 2803 C C . ALA A 1 387 ? 16.606 -1.339 -27.414 1.00 90.56 387 ALA A C 1
ATOM 2805 O O . ALA A 1 387 ? 16.752 -1.261 -28.643 1.00 90.56 387 ALA A O 1
ATOM 2806 N N . ALA A 1 388 ? 15.836 -0.486 -26.733 1.00 90.88 388 ALA A N 1
ATOM 2807 C CA . ALA A 1 388 ? 15.156 0.629 -27.376 1.00 90.88 388 ALA A CA 1
ATOM 2808 C C . ALA A 1 388 ? 16.174 1.594 -27.990 1.00 90.88 388 ALA A C 1
ATOM 2810 O O . ALA A 1 388 ? 17.137 2.011 -27.351 1.00 90.88 388 ALA A O 1
ATOM 2811 N N . LYS A 1 389 ? 15.938 1.958 -29.252 1.00 88.88 389 LYS A N 1
ATOM 2812 C CA . LYS A 1 389 ? 16.818 2.860 -30.010 1.00 88.88 389 LYS A CA 1
ATOM 2813 C C . LYS A 1 389 ? 16.367 4.313 -29.975 1.00 88.88 389 LYS A C 1
ATOM 2815 O O . LYS A 1 389 ? 17.155 5.196 -30.273 1.00 88.88 389 LYS A O 1
ATOM 2820 N N . THR A 1 390 ? 15.098 4.537 -29.654 1.00 90.75 390 THR A N 1
ATOM 2821 C CA . THR A 1 390 ? 14.463 5.852 -29.642 1.00 90.75 390 THR A CA 1
ATOM 2822 C C . THR A 1 390 ? 13.725 6.049 -28.326 1.00 90.75 390 THR A C 1
ATOM 2824 O O . THR A 1 390 ? 13.294 5.077 -27.688 1.00 90.75 390 THR A O 1
ATOM 2827 N N . VAL A 1 391 ? 13.549 7.311 -27.932 1.00 92.12 391 VAL A N 1
ATOM 2828 C CA . VAL A 1 391 ? 12.771 7.678 -26.741 1.00 92.12 391 VAL A CA 1
ATOM 2829 C C . VAL A 1 391 ? 11.336 7.167 -26.869 1.00 92.12 391 VAL A C 1
ATOM 2831 O O . VAL A 1 391 ? 10.846 6.496 -25.962 1.00 92.12 391 VAL A O 1
ATOM 2834 N N . TRP A 1 392 ? 10.700 7.364 -28.030 1.00 93.69 392 TRP A N 1
ATOM 2835 C CA . TRP A 1 392 ? 9.349 6.862 -28.305 1.00 93.69 392 TRP A CA 1
ATOM 2836 C C . TRP A 1 392 ? 9.226 5.340 -28.228 1.00 93.69 392 TRP A C 1
ATOM 2838 O O . TRP A 1 392 ? 8.254 4.846 -27.658 1.00 93.69 392 TRP A O 1
ATOM 2848 N N . GLY A 1 393 ? 10.194 4.592 -28.767 1.00 94.25 393 GLY A N 1
ATOM 2849 C CA . GLY A 1 393 ? 10.202 3.129 -28.686 1.00 94.25 393 GLY A CA 1
ATOM 2850 C C . GLY A 1 393 ? 10.278 2.639 -27.246 1.00 94.25 393 GLY A C 1
ATOM 2851 O O . GLY A 1 393 ? 9.470 1.815 -26.823 1.00 94.25 393 GLY A O 1
ATOM 2852 N N . GLY A 1 394 ? 11.191 3.224 -26.466 1.00 94.56 394 GLY A N 1
ATOM 2853 C CA . GLY A 1 394 ? 11.317 2.933 -25.041 1.00 94.56 394 GLY A CA 1
ATOM 2854 C C . GLY A 1 394 ? 10.049 3.281 -24.268 1.00 94.56 394 GLY A C 1
ATOM 2855 O O . GLY A 1 394 ? 9.531 2.452 -23.530 1.00 94.56 394 GLY A O 1
ATOM 2856 N N . TRP A 1 395 ? 9.517 4.487 -24.464 1.00 95.94 395 TRP A N 1
ATOM 2857 C CA . TRP A 1 395 ? 8.360 4.973 -23.716 1.00 95.94 395 TRP A CA 1
ATOM 2858 C C . TRP A 1 395 ? 7.089 4.174 -24.017 1.00 95.94 395 TRP A C 1
ATOM 2860 O O . TRP A 1 395 ? 6.464 3.645 -23.101 1.00 95.94 395 TRP A O 1
ATOM 2870 N N . THR A 1 396 ? 6.740 4.012 -25.297 1.00 96.94 396 THR A N 1
ATOM 2871 C CA . THR A 1 396 ? 5.547 3.243 -25.697 1.00 96.94 396 THR A CA 1
ATOM 2872 C C . THR A 1 396 ? 5.669 1.762 -25.352 1.00 96.94 396 THR A C 1
ATOM 2874 O O . THR A 1 396 ? 4.678 1.154 -24.951 1.00 96.94 396 THR A O 1
ATOM 2877 N N . GLY A 1 397 ? 6.873 1.186 -25.435 1.00 97.56 397 GLY A N 1
ATOM 2878 C CA . GLY A 1 397 ? 7.134 -0.184 -25.003 1.00 97.56 397 GLY A CA 1
ATOM 2879 C C . GLY A 1 397 ? 6.996 -0.382 -23.492 1.00 97.56 397 GLY A C 1
ATOM 2880 O O . GLY A 1 397 ? 6.405 -1.370 -23.065 1.00 97.56 397 GLY A O 1
ATOM 2881 N N . LEU A 1 398 ? 7.461 0.566 -22.672 1.00 98.44 398 LEU A N 1
ATOM 2882 C CA . LEU A 1 398 ? 7.257 0.520 -21.219 1.00 98.44 398 LEU A CA 1
ATOM 2883 C C . LEU A 1 398 ? 5.771 0.617 -20.856 1.00 98.44 398 LEU A C 1
ATOM 2885 O O . LEU A 1 398 ? 5.297 -0.193 -20.064 1.00 98.44 398 LEU A O 1
ATOM 2889 N N . ILE A 1 399 ? 5.019 1.534 -21.481 1.00 98.56 399 ILE A N 1
ATOM 2890 C CA . ILE A 1 399 ? 3.561 1.626 -21.282 1.00 98.56 399 ILE A CA 1
ATOM 2891 C C . ILE A 1 399 ? 2.888 0.306 -21.685 1.00 98.56 399 ILE A C 1
ATOM 2893 O O . ILE A 1 399 ? 2.064 -0.214 -20.935 1.00 98.56 399 ILE A O 1
ATOM 2897 N N . ALA A 1 400 ? 3.262 -0.274 -22.830 1.00 98.56 400 ALA A N 1
ATOM 2898 C CA . ALA A 1 400 ? 2.725 -1.557 -23.282 1.00 98.56 400 ALA A CA 1
ATOM 2899 C C . ALA A 1 400 ? 3.005 -2.688 -22.280 1.00 98.56 400 ALA A C 1
ATOM 2901 O O . ALA A 1 400 ? 2.101 -3.457 -21.960 1.00 98.56 400 ALA A O 1
ATOM 2902 N N . LEU A 1 401 ? 4.230 -2.774 -21.750 1.00 98.62 401 LEU A N 1
ATOM 2903 C CA . LEU A 1 401 ? 4.594 -3.769 -20.740 1.00 98.62 401 LEU A CA 1
ATOM 2904 C C . LEU A 1 401 ? 3.780 -3.592 -19.451 1.00 98.62 401 LEU A C 1
ATOM 2906 O O . LEU A 1 401 ? 3.247 -4.567 -18.924 1.00 98.62 401 LEU A O 1
ATOM 2910 N N . VAL A 1 402 ? 3.632 -2.356 -18.967 1.00 98.75 402 VAL A N 1
ATOM 2911 C CA . VAL A 1 402 ? 2.814 -2.068 -17.780 1.00 98.75 402 VAL A CA 1
ATOM 2912 C C . VAL A 1 402 ? 1.345 -2.417 -18.028 1.00 98.75 402 VAL A C 1
ATOM 2914 O O . VAL A 1 402 ? 0.707 -2.959 -17.133 1.00 98.75 402 VAL A O 1
ATOM 2917 N N . LEU A 1 403 ? 0.809 -2.211 -19.237 1.00 98.69 403 LEU A N 1
ATOM 2918 C CA . LEU A 1 403 ? -0.548 -2.650 -19.587 1.00 98.69 403 LEU A CA 1
ATOM 2919 C C . LEU A 1 403 ? -0.702 -4.175 -19.627 1.00 98.69 403 LEU A C 1
ATOM 2921 O O . LEU A 1 403 ? -1.783 -4.673 -19.311 1.00 98.69 403 LEU A O 1
ATOM 2925 N N . VAL A 1 404 ? 0.347 -4.925 -19.972 1.00 98.56 404 VAL A N 1
ATOM 2926 C CA . VAL A 1 404 ? 0.342 -6.394 -19.852 1.00 98.56 404 VAL A CA 1
ATOM 2927 C C . VAL A 1 404 ? 0.252 -6.802 -18.381 1.00 98.56 404 VAL A C 1
ATOM 2929 O O . VAL A 1 404 ? -0.592 -7.629 -18.034 1.00 98.56 404 VAL A O 1
ATOM 2932 N N . PHE A 1 405 ? 1.046 -6.186 -17.498 1.00 98.44 405 PHE A N 1
ATOM 2933 C CA . PHE A 1 405 ? 0.931 -6.432 -16.055 1.00 98.44 405 PHE A CA 1
ATOM 2934 C C . PHE A 1 405 ? -0.413 -5.984 -15.494 1.00 98.44 405 PHE A C 1
ATOM 2936 O O . PHE A 1 405 ? -0.988 -6.695 -14.679 1.00 98.44 405 PHE A O 1
ATOM 2943 N N . ALA A 1 406 ? -0.954 -4.867 -15.977 1.00 98.56 406 ALA A N 1
ATOM 2944 C CA . ALA A 1 406 ? -2.272 -4.392 -15.592 1.00 98.56 406 ALA A CA 1
ATOM 2945 C C . ALA A 1 406 ? -3.370 -5.391 -15.976 1.00 98.56 406 ALA A C 1
ATOM 2947 O O . ALA A 1 406 ? -4.234 -5.666 -15.154 1.00 98.56 406 ALA A O 1
ATOM 2948 N N . ALA A 1 407 ? -3.326 -5.973 -17.181 1.00 98.62 407 ALA A N 1
ATOM 2949 C CA . ALA A 1 407 ? -4.273 -7.010 -17.598 1.00 98.62 407 ALA A CA 1
ATOM 2950 C C . ALA A 1 407 ? -4.138 -8.284 -16.752 1.00 98.62 407 ALA A C 1
ATOM 2952 O O . ALA A 1 407 ? -5.146 -8.860 -16.349 1.00 98.62 407 ALA A O 1
ATOM 2953 N N . ALA A 1 408 ? -2.905 -8.709 -16.455 1.00 98.38 408 ALA A N 1
ATOM 2954 C CA . ALA A 1 408 ? -2.661 -9.862 -15.592 1.00 98.38 408 ALA A CA 1
ATOM 2955 C C . ALA A 1 408 ? -3.187 -9.612 -14.169 1.00 98.38 408 ALA A C 1
ATOM 2957 O O . ALA A 1 408 ? -3.979 -10.403 -13.662 1.00 98.38 408 ALA A O 1
ATOM 2958 N N . ALA A 1 409 ? -2.828 -8.481 -13.556 1.00 97.75 409 ALA A N 1
ATOM 2959 C CA . ALA A 1 409 ? -3.333 -8.073 -12.248 1.00 97.75 409 ALA A CA 1
ATOM 2960 C C . ALA A 1 409 ? -4.863 -7.981 -12.254 1.00 97.75 409 ALA A C 1
ATOM 2962 O O . ALA A 1 409 ? -5.512 -8.538 -11.384 1.00 97.75 409 ALA A O 1
ATOM 2963 N N . GLN A 1 410 ? -5.460 -7.380 -13.282 1.00 98.12 410 GLN A N 1
ATOM 2964 C CA . GLN A 1 410 ? -6.911 -7.274 -13.415 1.00 98.12 410 GLN A CA 1
ATOM 2965 C C . GLN A 1 410 ? -7.608 -8.637 -13.568 1.00 98.12 410 GLN A C 1
ATOM 2967 O O . GLN A 1 410 ? -8.753 -8.782 -13.146 1.00 98.12 410 GLN A O 1
ATOM 2972 N N . GLY A 1 411 ? -6.949 -9.628 -14.171 1.00 97.75 411 GLY A N 1
ATOM 2973 C CA . GLY A 1 411 ? -7.486 -10.980 -14.331 1.00 97.75 411 GLY A CA 1
ATOM 2974 C C . GLY A 1 411 ? -7.372 -11.850 -13.078 1.00 97.75 411 GLY A C 1
ATOM 2975 O O . GLY A 1 411 ? -8.278 -12.635 -12.812 1.00 97.75 411 GLY A O 1
ATOM 2976 N N . PHE A 1 412 ? -6.283 -11.714 -12.314 1.00 96.88 412 PHE A N 1
ATOM 2977 C CA . PHE A 1 412 ? -5.983 -12.589 -11.170 1.00 96.88 412 PHE A CA 1
ATOM 2978 C C . PHE A 1 412 ? -6.241 -11.950 -9.800 1.00 96.88 412 PHE A C 1
ATOM 2980 O O . PHE A 1 412 ? -6.592 -12.657 -8.861 1.00 96.88 412 PHE A O 1
ATOM 2987 N N . ALA A 1 413 ? -6.058 -10.636 -9.678 1.00 96.31 413 ALA A N 1
ATOM 2988 C CA . ALA A 1 413 ? -6.173 -9.870 -8.438 1.00 96.31 413 ALA A CA 1
ATOM 2989 C C . ALA A 1 413 ? -6.640 -8.421 -8.725 1.00 96.31 413 ALA A C 1
ATOM 2991 O O . ALA A 1 413 ? -5.839 -7.482 -8.606 1.00 96.31 413 ALA A O 1
ATOM 2992 N N . PRO A 1 414 ? -7.908 -8.213 -9.141 1.00 97.00 414 PRO A N 1
ATOM 2993 C CA . PRO A 1 414 ? -8.428 -6.905 -9.559 1.00 97.00 414 PRO A CA 1
ATOM 2994 C C . PRO A 1 414 ? -8.174 -5.764 -8.563 1.00 97.00 414 PRO A C 1
ATOM 2996 O O . PRO A 1 414 ? -7.922 -4.626 -8.959 1.00 97.00 414 PRO A O 1
ATOM 2999 N N . GLU A 1 415 ? -8.189 -6.072 -7.267 1.00 96.31 415 GLU A N 1
ATOM 3000 C CA . GLU A 1 415 ? -7.914 -5.167 -6.149 1.00 96.31 415 GLU A CA 1
ATOM 3001 C C . GLU A 1 415 ? -6.504 -4.558 -6.185 1.00 96.31 415 GLU A C 1
ATOM 3003 O O . GLU A 1 415 ? -6.277 -3.512 -5.582 1.00 96.31 415 GLU A O 1
ATOM 3008 N N . THR A 1 416 ? -5.571 -5.161 -6.923 1.00 96.19 416 THR A N 1
ATOM 3009 C CA . THR A 1 416 ? -4.187 -4.682 -7.085 1.00 96.19 416 THR A CA 1
ATOM 3010 C C . THR A 1 416 ? -3.963 -3.934 -8.401 1.00 96.19 416 THR A C 1
ATOM 3012 O O . THR A 1 416 ? -2.993 -3.189 -8.542 1.00 96.19 416 THR A O 1
ATOM 3015 N N . ALA A 1 417 ? -4.870 -4.083 -9.373 1.00 97.38 417 ALA A N 1
ATOM 3016 C CA . ALA A 1 417 ? -4.667 -3.615 -10.744 1.00 97.38 417 ALA A CA 1
ATOM 3017 C C . ALA A 1 417 ? -4.544 -2.087 -10.860 1.00 97.38 417 ALA A C 1
ATOM 3019 O O . ALA A 1 417 ? -3.897 -1.588 -11.783 1.00 97.38 417 ALA A O 1
ATOM 3020 N N . PHE A 1 418 ? -5.116 -1.338 -9.909 1.00 97.62 418 PHE A N 1
ATOM 3021 C CA . PHE A 1 418 ? -5.021 0.125 -9.853 1.00 97.62 418 PHE A CA 1
ATOM 3022 C C . PHE A 1 418 ? -3.562 0.614 -9.842 1.00 97.62 418 PHE A C 1
ATOM 3024 O O . PHE A 1 418 ? -3.267 1.639 -10.457 1.00 97.62 418 PHE A O 1
ATOM 3031 N N . LEU A 1 419 ? -2.649 -0.148 -9.224 1.00 97.25 419 LEU A N 1
ATOM 3032 C CA . LEU A 1 419 ? -1.228 0.187 -9.155 1.00 97.25 419 LEU A CA 1
ATOM 3033 C C . LEU A 1 419 ? -0.609 0.355 -10.551 1.00 97.25 419 LEU A C 1
ATOM 3035 O O . LEU A 1 419 ? 0.249 1.207 -10.747 1.00 97.25 419 LEU A O 1
ATOM 3039 N N . PHE A 1 420 ? -1.074 -0.423 -11.531 1.00 98.31 420 PHE A N 1
ATOM 3040 C CA . PHE A 1 420 ? -0.595 -0.372 -12.913 1.00 98.31 420 PHE A CA 1
ATOM 3041 C C . PHE A 1 420 ? -1.486 0.492 -13.807 1.00 98.31 420 PHE A C 1
ATOM 3043 O O . PHE A 1 420 ? -0.984 1.248 -14.639 1.00 98.31 420 PHE A O 1
ATOM 3050 N N . LEU A 1 421 ? -2.809 0.382 -13.643 1.00 98.06 421 LEU A N 1
ATOM 3051 C CA . LEU A 1 421 ? -3.786 1.015 -14.528 1.00 98.06 421 LEU A CA 1
ATOM 3052 C C . LEU A 1 421 ? -3.720 2.540 -14.476 1.00 98.06 421 LEU A C 1
ATOM 3054 O O . LEU A 1 421 ? -3.703 3.165 -15.534 1.00 98.06 421 LEU A O 1
ATOM 3058 N N . TRP A 1 422 ? -3.654 3.147 -13.285 1.00 97.50 422 TRP A N 1
ATOM 3059 C CA . TRP A 1 422 ? -3.636 4.609 -13.171 1.00 97.50 422 TRP A CA 1
ATOM 3060 C C . TRP A 1 422 ? -2.356 5.223 -13.756 1.00 97.50 422 TRP A C 1
ATOM 3062 O O . TRP A 1 422 ? -2.480 6.107 -14.613 1.00 97.50 422 TRP A O 1
ATOM 3072 N N . PRO A 1 423 ? -1.139 4.745 -13.413 1.00 98.19 423 PRO A N 1
ATOM 3073 C CA . PRO A 1 423 ? 0.077 5.242 -14.051 1.00 98.19 423 PRO A CA 1
ATOM 3074 C C . PRO A 1 423 ? 0.100 5.016 -15.565 1.00 98.19 423 PRO A C 1
ATOM 3076 O O . PRO A 1 423 ? 0.483 5.924 -16.300 1.00 98.19 423 PRO A O 1
ATOM 3079 N N . ALA A 1 424 ? -0.330 3.845 -16.052 1.00 98.56 424 ALA A N 1
ATOM 3080 C CA . ALA A 1 424 ? -0.332 3.549 -17.487 1.00 98.56 424 ALA A CA 1
ATOM 3081 C C . ALA A 1 424 ? -1.336 4.410 -18.261 1.00 98.56 424 ALA A C 1
ATOM 3083 O O . ALA A 1 424 ? -1.008 4.904 -19.339 1.00 98.56 424 ALA A O 1
ATOM 3084 N N . LEU A 1 425 ? -2.535 4.627 -17.711 1.00 98.56 425 LEU A N 1
ATOM 3085 C CA . LEU A 1 425 ? -3.558 5.487 -18.304 1.00 98.56 425 LEU A CA 1
ATOM 3086 C C . LEU A 1 425 ? -3.057 6.928 -18.444 1.00 98.56 425 LEU A C 1
ATOM 3088 O O . LEU A 1 425 ? -3.167 7.515 -19.521 1.00 98.56 425 LEU A O 1
ATOM 3092 N N . LEU A 1 426 ? -2.473 7.483 -17.378 1.00 98.31 426 LEU A N 1
ATOM 3093 C CA . LEU A 1 426 ? -1.932 8.844 -17.383 1.00 98.31 426 LEU A CA 1
ATOM 3094 C C . LEU A 1 426 ? -0.714 8.964 -18.309 1.00 98.31 426 LEU A C 1
ATOM 3096 O O . LEU A 1 426 ? -0.630 9.917 -19.084 1.00 98.31 426 LEU A O 1
ATOM 3100 N N . ALA A 1 427 ? 0.187 7.977 -18.308 1.00 98.38 427 ALA A N 1
ATOM 3101 C CA . ALA A 1 427 ? 1.321 7.944 -19.230 1.00 98.38 427 ALA A CA 1
ATOM 3102 C C . ALA A 1 427 ? 0.868 7.866 -20.698 1.00 98.38 427 ALA A C 1
ATOM 3104 O O . ALA A 1 427 ? 1.386 8.604 -21.535 1.00 98.38 427 ALA A O 1
ATOM 3105 N N . ALA A 1 428 ? -0.128 7.032 -21.016 1.00 98.50 428 ALA A N 1
ATOM 3106 C CA . ALA A 1 428 ? -0.687 6.913 -22.362 1.00 98.50 428 ALA A CA 1
ATOM 3107 C C . ALA A 1 428 ? -1.393 8.201 -22.813 1.00 98.50 428 ALA A C 1
ATOM 3109 O O . ALA A 1 428 ? -1.200 8.644 -23.946 1.00 98.50 428 ALA A O 1
ATOM 3110 N N . LEU A 1 429 ? -2.166 8.839 -21.928 1.00 98.19 429 LEU A N 1
ATOM 3111 C CA . LEU A 1 429 ? -2.810 10.126 -22.203 1.00 98.19 429 LEU A CA 1
ATOM 3112 C C . LEU A 1 429 ? -1.775 11.204 -22.546 1.00 98.19 429 LEU A C 1
ATOM 3114 O O . LEU A 1 429 ? -1.901 11.907 -23.549 1.00 98.19 429 LEU A O 1
ATOM 3118 N N . VAL A 1 430 ? -0.724 11.313 -21.737 1.00 97.12 430 VAL A N 1
ATOM 3119 C CA . VAL A 1 430 ? 0.327 12.313 -21.945 1.00 97.12 430 VAL A CA 1
ATOM 3120 C C . VAL A 1 430 ? 1.179 11.991 -23.171 1.00 97.12 430 VAL A C 1
ATOM 3122 O O . VAL A 1 430 ? 1.607 12.910 -23.866 1.00 97.12 430 VAL A O 1
ATOM 3125 N N . ALA A 1 431 ? 1.360 10.713 -23.506 1.00 96.31 431 ALA A N 1
ATOM 3126 C CA . ALA A 1 431 ? 1.981 10.302 -24.760 1.00 96.31 431 ALA A CA 1
ATOM 3127 C C . ALA A 1 431 ? 1.178 10.774 -25.983 1.00 96.31 431 ALA A C 1
ATOM 3129 O O . ALA A 1 431 ? 1.770 11.266 -26.944 1.00 96.31 431 ALA A O 1
ATOM 3130 N N . VAL A 1 432 ? -0.160 10.710 -25.946 1.00 96.38 432 VAL A N 1
ATOM 3131 C CA . VAL A 1 432 ? -1.006 11.282 -27.012 1.00 96.38 432 VAL A CA 1
ATOM 3132 C C . VAL A 1 432 ? -0.800 12.791 -27.112 1.00 96.38 432 VAL A C 1
ATOM 3134 O O . VAL A 1 432 ? -0.569 13.304 -28.206 1.00 96.38 432 VAL A O 1
ATOM 3137 N N . ILE A 1 433 ? -0.844 13.497 -25.979 1.00 94.69 433 ILE A N 1
ATOM 3138 C CA . ILE A 1 433 ? -0.630 14.949 -25.911 1.00 94.69 433 ILE A CA 1
ATOM 3139 C C . ILE A 1 433 ? 0.730 15.307 -26.528 1.00 94.69 433 ILE A C 1
ATOM 3141 O O . ILE A 1 433 ? 0.789 16.087 -27.478 1.00 94.69 433 ILE A O 1
ATOM 3145 N N . ALA A 1 434 ? 1.814 14.685 -26.066 1.00 93.75 434 ALA A N 1
ATOM 3146 C CA . ALA A 1 434 ? 3.160 14.940 -26.572 1.00 93.75 434 ALA A CA 1
ATOM 3147 C C . ALA A 1 434 ? 3.271 14.672 -28.086 1.00 93.75 434 ALA A C 1
ATOM 3149 O O . ALA A 1 434 ? 3.780 15.517 -28.821 1.00 93.75 434 ALA A O 1
ATOM 3150 N N . ALA A 1 435 ? 2.705 13.563 -28.579 1.00 92.19 435 ALA A N 1
ATOM 3151 C CA . ALA A 1 435 ? 2.716 13.223 -30.004 1.00 92.19 435 ALA A CA 1
ATOM 3152 C C . ALA A 1 435 ? 1.896 14.195 -30.879 1.00 92.19 435 ALA A C 1
ATOM 3154 O O . ALA A 1 435 ? 2.179 14.355 -32.072 1.00 92.19 435 ALA A O 1
ATOM 3155 N N . LEU A 1 436 ? 0.869 14.845 -30.324 1.00 92.38 436 LEU A N 1
ATOM 3156 C CA . LEU A 1 436 ? 0.088 15.863 -31.032 1.00 92.38 436 LEU A CA 1
ATOM 3157 C C . LEU A 1 436 ? 0.843 17.192 -31.148 1.00 92.38 436 LEU A C 1
ATOM 3159 O O . LEU A 1 436 ? 0.805 17.797 -32.224 1.00 92.38 436 LEU A O 1
ATOM 3163 N N . PHE A 1 437 ? 1.517 17.616 -30.074 1.00 90.50 437 PHE A N 1
ATOM 3164 C CA . PHE A 1 437 ? 2.163 18.930 -29.964 1.00 90.50 437 PHE A CA 1
ATOM 3165 C C . PHE A 1 437 ? 3.586 18.977 -30.527 1.00 90.50 437 PHE A C 1
ATOM 3167 O O . PHE A 1 437 ? 3.911 19.885 -31.295 1.00 90.50 437 PHE A O 1
ATOM 3174 N N . ASP A 1 438 ? 4.436 18.026 -30.146 1.00 89.88 438 ASP A N 1
ATOM 3175 C CA . ASP A 1 438 ? 5.816 17.932 -30.620 1.00 89.88 438 ASP A CA 1
ATOM 3176 C C . ASP A 1 438 ? 6.262 16.464 -30.686 1.00 89.88 438 ASP A C 1
ATOM 3178 O O . ASP A 1 438 ? 6.837 15.926 -29.738 1.00 89.88 438 ASP A O 1
ATOM 3182 N N . PRO A 1 439 ? 6.019 15.798 -31.825 1.00 86.88 439 PRO A N 1
ATOM 3183 C CA . PRO A 1 439 ? 6.445 14.423 -32.043 1.00 86.88 439 PRO A CA 1
ATOM 3184 C C . PRO A 1 439 ? 7.954 14.214 -31.899 1.00 86.88 439 PRO A C 1
ATOM 3186 O O . PRO A 1 439 ? 8.371 13.089 -31.654 1.00 86.88 439 PRO A O 1
ATOM 3189 N N . ALA A 1 440 ? 8.770 15.257 -32.068 1.00 85.56 440 ALA A N 1
ATOM 3190 C CA . ALA A 1 440 ? 10.217 15.149 -31.928 1.00 85.56 440 ALA A CA 1
ATOM 3191 C C . ALA A 1 440 ? 10.677 15.220 -30.460 1.00 85.56 440 ALA A C 1
ATOM 3193 O O . ALA A 1 440 ? 11.826 14.901 -30.185 1.00 85.56 440 ALA A O 1
ATOM 3194 N N . LEU A 1 441 ? 9.794 15.604 -29.525 1.00 87.81 441 LEU A N 1
ATOM 3195 C CA . LEU A 1 441 ? 10.099 15.780 -28.096 1.00 87.81 441 LEU A CA 1
ATOM 3196 C C . LEU A 1 441 ? 11.268 16.750 -27.824 1.00 87.81 441 LEU A C 1
ATOM 3198 O O . LEU A 1 441 ? 11.961 16.627 -26.819 1.00 87.81 441 LEU A O 1
ATOM 3202 N N . LEU A 1 442 ? 11.480 17.736 -28.700 1.00 83.69 442 LEU A N 1
ATOM 3203 C CA . LEU A 1 442 ? 12.610 18.670 -28.618 1.00 83.69 442 LEU A CA 1
ATOM 3204 C C . LEU A 1 442 ? 12.259 19.953 -27.860 1.00 83.69 442 LEU A C 1
ATOM 3206 O O . LEU A 1 442 ? 13.141 20.641 -27.344 1.00 83.69 442 LEU A O 1
ATOM 3210 N N . LYS A 1 443 ? 10.976 20.320 -27.808 1.00 86.81 443 LYS A N 1
ATOM 3211 C CA . LYS A 1 443 ? 10.525 21.558 -27.171 1.00 86.81 443 LYS A CA 1
ATOM 3212 C C . LYS A 1 443 ? 10.335 21.344 -25.665 1.00 86.81 443 LYS A C 1
ATOM 3214 O O . LYS A 1 443 ? 9.547 20.494 -25.260 1.00 86.81 443 LYS A O 1
ATOM 3219 N N . PRO A 1 444 ? 10.915 22.193 -24.798 1.00 85.94 444 PRO A N 1
ATOM 3220 C CA . PRO A 1 444 ? 10.657 22.116 -23.357 1.00 85.94 444 PRO A CA 1
ATOM 3221 C C . PRO A 1 444 ? 9.161 22.182 -23.008 1.00 85.94 444 PRO A C 1
ATOM 3223 O O . PRO A 1 444 ? 8.688 21.482 -22.117 1.00 85.94 444 PRO A O 1
ATOM 3226 N N . ALA A 1 445 ? 8.386 22.966 -23.767 1.00 86.19 445 ALA A N 1
ATOM 3227 C CA . ALA A 1 445 ? 6.944 23.098 -23.576 1.00 86.19 445 ALA A CA 1
ATOM 3228 C C . ALA A 1 445 ? 6.165 21.785 -23.799 1.00 86.19 445 ALA A C 1
ATOM 3230 O O . ALA A 1 445 ? 5.168 21.559 -23.118 1.00 86.19 445 ALA A O 1
ATOM 3231 N N . SER A 1 446 ? 6.607 20.900 -24.704 1.00 82.12 446 SER A N 1
ATOM 3232 C CA . SER A 1 446 ? 5.956 19.596 -24.909 1.00 82.12 446 SER A CA 1
ATOM 3233 C C . SER A 1 446 ? 6.320 18.569 -23.841 1.00 82.12 446 SER A C 1
ATOM 3235 O O . SER A 1 446 ? 5.583 17.604 -23.652 1.00 82.12 446 SER A O 1
ATOM 3237 N N . LEU A 1 447 ? 7.423 18.785 -23.118 1.00 90.06 447 LEU A N 1
ATOM 3238 C CA . LEU A 1 447 ? 7.831 17.957 -21.984 1.00 90.06 447 LEU A CA 1
ATOM 3239 C C . LEU A 1 447 ? 7.196 18.413 -20.664 1.00 90.06 447 LEU A C 1
ATOM 3241 O O . LEU A 1 447 ? 7.210 17.658 -19.698 1.00 90.06 447 LEU A O 1
ATOM 3245 N N . ALA A 1 448 ? 6.592 19.604 -20.598 1.00 92.81 448 ALA A N 1
ATOM 3246 C CA . ALA A 1 448 ? 5.959 20.084 -19.370 1.00 92.81 448 ALA A CA 1
ATOM 3247 C C . ALA A 1 448 ? 4.813 19.169 -18.876 1.00 92.81 448 ALA A C 1
ATOM 3249 O O . ALA A 1 448 ? 4.847 18.788 -17.705 1.00 92.81 448 ALA A O 1
ATOM 3250 N N . PRO A 1 449 ? 3.852 18.714 -19.714 1.00 94.19 449 PRO A N 1
ATOM 3251 C CA . PRO A 1 449 ? 2.820 17.767 -19.270 1.00 94.19 449 PRO A CA 1
ATOM 3252 C C . PRO A 1 449 ? 3.396 16.425 -18.797 1.00 94.19 449 PRO A C 1
ATOM 3254 O O . PRO A 1 449 ? 2.888 15.826 -17.848 1.00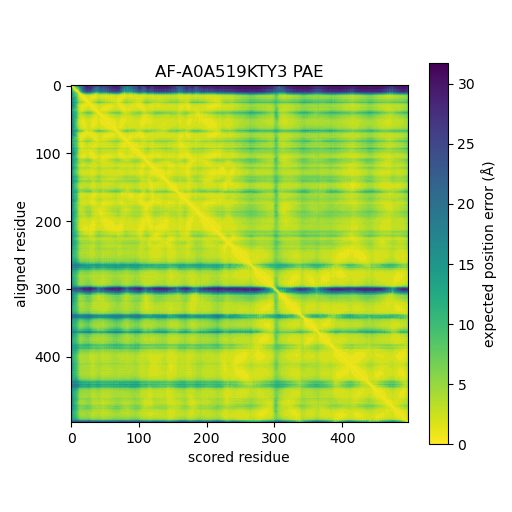 94.19 449 PRO A O 1
ATOM 3257 N N . VAL A 1 450 ? 4.480 15.975 -19.435 1.00 94.56 450 VAL A N 1
ATOM 3258 C CA . VAL A 1 450 ? 5.235 14.776 -19.050 1.00 94.56 450 VAL A CA 1
ATOM 3259 C C . VAL A 1 450 ? 5.856 14.954 -17.671 1.00 94.56 450 VAL A C 1
ATOM 3261 O O . VAL A 1 450 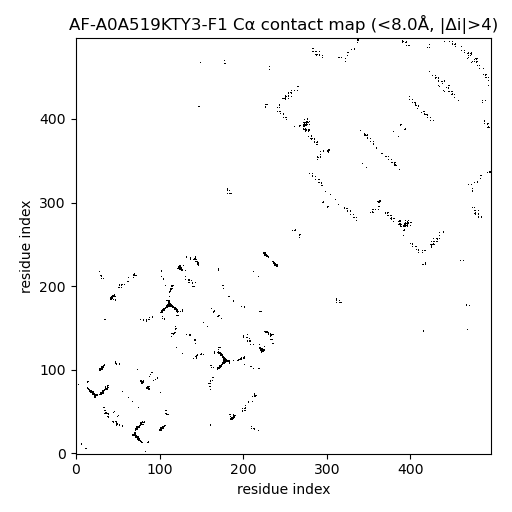? 5.626 14.127 -16.795 1.00 94.56 450 VAL A O 1
ATOM 3264 N N . ALA A 1 451 ? 6.593 16.043 -17.456 1.00 95.88 451 ALA A N 1
ATOM 3265 C CA . ALA A 1 451 ? 7.264 16.331 -16.194 1.00 95.88 451 ALA A CA 1
ATOM 3266 C C . ALA A 1 451 ? 6.268 16.494 -15.038 1.00 95.88 451 ALA A C 1
ATOM 3268 O O . ALA A 1 451 ? 6.481 15.929 -13.969 1.00 95.88 451 ALA A O 1
ATOM 3269 N N . VAL A 1 452 ? 5.151 17.194 -15.264 1.00 96.94 452 VAL A N 1
ATOM 3270 C CA . VAL A 1 452 ? 4.078 17.338 -14.265 1.00 96.94 452 VAL A CA 1
ATOM 3271 C C . VAL A 1 452 ? 3.476 15.979 -13.919 1.00 96.94 452 VAL A C 1
ATOM 3273 O O . VAL A 1 452 ? 3.317 15.659 -12.744 1.00 96.94 452 VAL A O 1
ATOM 3276 N N . THR A 1 453 ? 3.189 15.146 -14.921 1.00 97.25 453 THR A N 1
ATOM 3277 C CA . THR A 1 453 ? 2.627 13.808 -14.687 1.00 97.25 453 THR A CA 1
ATOM 3278 C C . THR A 1 453 ? 3.615 12.908 -13.958 1.00 97.25 453 THR A C 1
ATOM 3280 O O . THR A 1 453 ? 3.234 12.235 -13.005 1.00 97.25 453 THR A O 1
ATOM 3283 N N . ALA A 1 454 ? 4.891 12.931 -14.346 1.00 97.19 454 ALA A N 1
ATOM 3284 C CA . ALA A 1 454 ? 5.942 12.193 -13.661 1.00 97.19 454 ALA A CA 1
ATOM 3285 C C . ALA A 1 454 ? 6.111 12.650 -12.206 1.00 97.19 454 ALA A C 1
ATOM 3287 O O . ALA A 1 454 ? 6.263 11.805 -11.330 1.00 97.19 454 ALA A O 1
ATOM 3288 N N . ALA A 1 455 ? 6.018 13.953 -11.928 1.00 97.44 455 ALA A N 1
ATOM 3289 C CA . ALA A 1 455 ? 6.088 14.485 -10.570 1.00 97.44 455 ALA A CA 1
ATOM 3290 C C . ALA A 1 455 ? 4.878 14.065 -9.721 1.00 97.44 455 ALA A C 1
ATOM 3292 O O . ALA A 1 455 ? 5.055 13.548 -8.622 1.00 97.44 455 ALA A O 1
ATOM 3293 N N . VAL A 1 456 ? 3.653 14.238 -10.230 1.00 97.19 456 VAL A N 1
ATOM 3294 C CA . VAL A 1 456 ? 2.419 13.926 -9.486 1.00 97.19 456 VAL A CA 1
ATOM 3295 C C . VAL A 1 456 ? 2.269 12.421 -9.276 1.00 97.19 456 VAL A C 1
ATOM 3297 O O . VAL A 1 456 ? 2.117 11.964 -8.145 1.00 97.19 456 VAL A O 1
ATOM 3300 N N . VAL A 1 457 ? 2.348 11.629 -10.348 1.00 97.50 457 VAL A N 1
ATOM 3301 C CA . VAL A 1 457 ? 2.203 10.169 -10.253 1.00 97.50 457 VAL A CA 1
ATOM 3302 C C . VAL A 1 457 ? 3.407 9.559 -9.537 1.00 97.50 457 VAL A C 1
ATOM 3304 O O . VAL A 1 457 ? 3.233 8.650 -8.734 1.00 97.50 457 VAL A O 1
ATOM 3307 N N . GLY A 1 458 ? 4.615 10.085 -9.759 1.00 96.12 458 GLY A N 1
ATOM 3308 C CA . GLY A 1 458 ? 5.816 9.662 -9.040 1.00 96.12 458 GLY A CA 1
ATOM 3309 C C . GLY A 1 458 ? 5.719 9.914 -7.536 1.00 96.12 458 GLY A C 1
ATOM 3310 O O . GLY A 1 458 ? 6.023 9.012 -6.763 1.00 96.12 458 GLY A O 1
ATOM 3311 N N . ALA A 1 459 ? 5.230 11.081 -7.106 1.00 95.94 459 ALA A N 1
ATOM 3312 C CA . ALA A 1 459 ? 5.007 11.370 -5.688 1.00 95.94 459 ALA A CA 1
ATOM 3313 C C . ALA A 1 459 ? 3.978 10.416 -5.062 1.00 95.94 459 ALA A C 1
ATOM 3315 O O . ALA A 1 459 ? 4.193 9.917 -3.958 1.00 95.94 459 ALA A O 1
ATOM 3316 N N . TRP A 1 460 ? 2.891 10.114 -5.781 1.00 95.69 460 TRP A N 1
ATOM 3317 C CA . TRP A 1 460 ? 1.901 9.131 -5.335 1.00 95.69 460 TRP A CA 1
ATOM 3318 C C . TRP A 1 460 ? 2.499 7.719 -5.225 1.00 95.69 460 TRP A C 1
ATOM 3320 O O . TRP A 1 460 ? 2.323 7.058 -4.204 1.00 95.69 460 TRP A O 1
ATOM 3330 N N . LEU A 1 461 ? 3.284 7.285 -6.218 1.00 95.94 461 LEU A N 1
ATOM 3331 C CA . LEU A 1 461 ? 3.991 6.001 -6.185 1.00 95.94 461 LEU A CA 1
ATOM 3332 C C . LEU A 1 461 ? 4.985 5.923 -5.022 1.00 95.94 461 LEU A C 1
ATOM 3334 O O . LEU A 1 461 ? 5.013 4.912 -4.335 1.00 95.94 461 LEU A O 1
ATOM 3338 N N . VAL A 1 462 ? 5.759 6.980 -4.756 1.00 93.06 462 VAL A N 1
ATOM 3339 C CA . VAL A 1 462 ? 6.672 7.041 -3.599 1.00 93.06 462 VAL A CA 1
ATOM 3340 C C . VAL A 1 462 ? 5.904 6.906 -2.282 1.00 93.06 462 VAL A C 1
ATOM 3342 O O . VAL A 1 462 ? 6.346 6.170 -1.401 1.00 93.06 462 VAL A O 1
ATOM 3345 N N . GLY A 1 463 ? 4.733 7.543 -2.170 1.00 91.06 463 GLY A N 1
ATOM 3346 C CA . GLY A 1 463 ? 3.845 7.395 -1.014 1.00 91.06 463 GLY A CA 1
ATOM 3347 C C . GLY A 1 463 ? 3.360 5.958 -0.782 1.00 91.06 463 GLY A C 1
ATOM 3348 O O . GLY A 1 463 ? 3.136 5.573 0.362 1.00 91.06 463 GLY A O 1
ATOM 3349 N N . LEU A 1 464 ? 3.253 5.148 -1.842 1.00 91.75 464 LEU A N 1
ATOM 3350 C CA . LEU A 1 464 ? 2.927 3.720 -1.760 1.00 91.75 464 LEU A CA 1
ATOM 3351 C C . LEU A 1 464 ? 4.162 2.834 -1.539 1.00 91.75 464 LEU A C 1
ATOM 3353 O O . LEU A 1 464 ? 4.059 1.808 -0.869 1.00 91.75 464 LEU A O 1
ATOM 3357 N N . SER A 1 465 ? 5.321 3.219 -2.080 1.00 93.19 465 SER A N 1
ATOM 3358 C CA . SER A 1 465 ? 6.553 2.424 -2.036 1.00 93.19 465 SER A CA 1
ATOM 3359 C C . SER A 1 465 ? 6.999 2.099 -0.624 1.00 93.19 465 SER A C 1
ATOM 3361 O O . SER A 1 465 ? 7.311 0.945 -0.345 1.00 93.19 465 SER A O 1
ATOM 3363 N N . HIS A 1 466 ? 6.996 3.094 0.263 1.00 92.44 466 HIS A N 1
ATOM 3364 C CA . HIS A 1 466 ? 7.487 2.911 1.622 1.00 92.44 466 HIS A CA 1
ATOM 3365 C C . HIS A 1 466 ? 6.608 1.937 2.437 1.00 92.44 466 HIS A C 1
ATOM 3367 O O . HIS A 1 466 ? 7.135 0.932 2.912 1.00 92.44 466 HIS A O 1
ATOM 3373 N N . PRO A 1 467 ? 5.268 2.099 2.521 1.00 91.56 467 PRO A N 1
ATOM 3374 C CA . PRO A 1 467 ? 4.406 1.108 3.175 1.00 91.56 467 PRO A CA 1
ATOM 3375 C C . PRO A 1 467 ? 4.465 -0.289 2.546 1.00 91.56 467 PRO A C 1
ATOM 3377 O O . PRO A 1 467 ? 4.466 -1.283 3.269 1.00 91.56 467 PRO A O 1
ATOM 3380 N N . VAL A 1 468 ? 4.545 -0.389 1.211 1.00 92.75 468 VAL A N 1
ATOM 3381 C CA . VAL A 1 468 ? 4.711 -1.685 0.526 1.00 92.75 468 VAL A CA 1
ATOM 3382 C C . VAL A 1 468 ? 6.016 -2.348 0.959 1.00 92.75 468 VAL A C 1
ATOM 3384 O O . VAL A 1 468 ? 6.036 -3.542 1.255 1.00 92.75 468 VAL A O 1
ATOM 3387 N N . PHE A 1 469 ? 7.101 -1.581 1.038 1.00 93.56 469 PHE A N 1
ATOM 3388 C CA . PHE A 1 469 ? 8.391 -2.104 1.454 1.00 93.56 469 PHE A CA 1
ATOM 3389 C C . PHE A 1 469 ? 8.410 -2.516 2.932 1.00 93.56 469 PHE A C 1
ATOM 3391 O O . PHE A 1 469 ? 8.907 -3.592 3.256 1.00 93.56 469 PHE A O 1
ATOM 3398 N N . LEU A 1 470 ? 7.796 -1.734 3.820 1.00 91.88 470 LEU A N 1
ATOM 3399 C CA . LEU A 1 470 ? 7.628 -2.113 5.225 1.00 91.88 470 LEU A CA 1
ATOM 3400 C C . LEU A 1 470 ? 6.767 -3.378 5.393 1.00 91.88 470 LEU A C 1
ATOM 3402 O O . LEU A 1 470 ? 7.039 -4.218 6.252 1.00 91.88 470 LEU A O 1
ATOM 3406 N N . GLY A 1 471 ? 5.746 -3.544 4.550 1.00 89.56 471 GLY A N 1
ATOM 3407 C CA . GLY A 1 471 ? 4.862 -4.707 4.565 1.00 89.56 471 GLY A CA 1
ATOM 3408 C C . GLY A 1 471 ? 5.545 -5.996 4.100 1.00 89.56 471 GLY A C 1
ATOM 3409 O O . GLY A 1 471 ? 5.553 -6.977 4.839 1.00 89.56 471 GLY A O 1
ATOM 3410 N N . ILE A 1 472 ? 6.118 -5.994 2.888 1.00 90.19 472 ILE A N 1
ATOM 3411 C CA . ILE A 1 472 ? 6.609 -7.211 2.202 1.00 90.19 472 ILE A CA 1
ATOM 3412 C C . ILE A 1 472 ? 8.082 -7.170 1.782 1.00 90.19 472 ILE A C 1
ATOM 3414 O O . ILE A 1 472 ? 8.599 -8.161 1.271 1.00 90.19 472 ILE A O 1
ATOM 3418 N N . GLY A 1 473 ? 8.782 -6.051 1.965 1.00 88.94 473 GLY A N 1
ATOM 3419 C CA . GLY A 1 473 ? 10.141 -5.845 1.452 1.00 88.94 473 GLY A CA 1
ATOM 3420 C C . GLY A 1 473 ? 11.203 -6.755 2.070 1.00 88.94 473 GLY A C 1
ATOM 3421 O O . GLY A 1 473 ? 12.206 -7.042 1.417 1.00 88.94 473 GLY A O 1
ATOM 3422 N N . MET A 1 474 ? 10.969 -7.258 3.287 1.00 86.06 474 MET A N 1
ATOM 3423 C CA . MET A 1 474 ? 11.850 -8.240 3.934 1.00 86.06 474 MET A CA 1
ATOM 3424 C C . MET A 1 474 ? 11.919 -9.565 3.166 1.00 86.06 474 MET A C 1
ATOM 3426 O O . MET A 1 474 ? 12.999 -10.146 3.057 1.00 86.06 474 MET A O 1
ATOM 3430 N N . ASP A 1 475 ? 10.795 -10.026 2.617 1.00 83.81 475 ASP A N 1
ATOM 3431 C CA . ASP A 1 475 ? 10.702 -11.293 1.881 1.00 83.81 475 ASP A CA 1
ATOM 3432 C C . ASP A 1 475 ? 10.804 -11.097 0.367 1.00 83.81 475 ASP A C 1
ATOM 3434 O O . ASP A 1 475 ? 11.379 -11.923 -0.344 1.00 83.81 475 ASP A O 1
ATOM 3438 N N . LEU A 1 476 ? 10.261 -9.986 -0.134 1.00 88.31 476 LEU A N 1
ATOM 3439 C CA . LEU A 1 476 ? 10.169 -9.649 -1.551 1.00 88.31 476 LEU A CA 1
ATOM 3440 C C . LEU A 1 476 ? 10.761 -8.255 -1.818 1.00 88.31 476 LEU A C 1
ATOM 3442 O O . LEU A 1 476 ? 10.041 -7.346 -2.245 1.00 88.31 476 LEU A O 1
ATOM 3446 N N . PRO A 1 477 ? 12.086 -8.063 -1.648 1.00 90.62 477 PRO A N 1
ATOM 3447 C CA . PRO A 1 477 ? 12.736 -6.767 -1.879 1.00 90.62 477 PRO A CA 1
ATOM 3448 C C . PRO A 1 477 ? 12.559 -6.265 -3.324 1.00 90.62 477 PRO A C 1
ATOM 3450 O O . PRO A 1 477 ? 12.536 -5.061 -3.585 1.00 90.62 477 PRO A O 1
ATOM 3453 N N . GLY A 1 478 ? 12.345 -7.191 -4.265 1.00 92.12 478 GLY A N 1
ATOM 3454 C CA . GLY A 1 478 ? 12.039 -6.911 -5.666 1.00 92.12 478 GLY A CA 1
ATOM 3455 C C . GLY A 1 478 ? 10.729 -6.152 -5.912 1.00 92.12 478 GLY A C 1
ATOM 3456 O O . GLY A 1 478 ? 10.542 -5.621 -7.008 1.00 92.12 478 GLY A O 1
ATOM 3457 N N . ALA A 1 479 ? 9.841 -6.031 -4.917 1.00 93.69 479 ALA A N 1
ATOM 3458 C CA . ALA A 1 479 ? 8.630 -5.214 -5.023 1.00 93.69 479 ALA A CA 1
ATOM 3459 C C . ALA A 1 479 ? 8.948 -3.747 -5.376 1.00 93.69 479 ALA A C 1
ATOM 3461 O O . ALA A 1 479 ? 8.238 -3.129 -6.172 1.00 93.69 479 ALA A O 1
ATOM 3462 N N . LEU A 1 480 ? 10.066 -3.203 -4.877 1.00 95.94 480 LEU A N 1
ATOM 3463 C CA . LEU A 1 480 ? 10.501 -1.848 -5.227 1.00 95.94 480 LEU A CA 1
ATOM 3464 C C . LEU A 1 480 ? 11.033 -1.737 -6.662 1.00 95.94 480 LEU A C 1
ATOM 3466 O O . LEU A 1 480 ? 10.915 -0.672 -7.265 1.00 95.94 480 LEU A O 1
ATOM 3470 N N . ALA A 1 481 ? 11.555 -2.816 -7.256 1.00 97.25 481 ALA A N 1
ATOM 3471 C CA . ALA A 1 481 ? 11.909 -2.813 -8.676 1.00 97.25 481 ALA A CA 1
ATOM 3472 C C . ALA A 1 481 ? 10.654 -2.676 -9.552 1.00 97.25 481 ALA A C 1
ATOM 3474 O O . ALA A 1 481 ? 10.668 -1.954 -10.543 1.00 97.25 481 ALA A O 1
ATOM 3475 N N . LEU A 1 482 ? 9.534 -3.288 -9.164 1.00 96.81 482 LEU A N 1
ATOM 3476 C CA . LEU A 1 482 ? 8.265 -3.119 -9.871 1.00 96.81 482 LEU A CA 1
ATOM 3477 C C . LEU A 1 482 ? 7.762 -1.667 -9.826 1.00 96.81 482 LEU A C 1
ATOM 3479 O O . LEU A 1 482 ? 7.378 -1.113 -10.854 1.00 96.81 482 LEU A O 1
ATOM 3483 N N . LEU A 1 483 ? 7.821 -1.025 -8.659 1.00 97.12 483 LEU A N 1
ATOM 3484 C CA . LEU A 1 483 ? 7.475 0.393 -8.504 1.00 97.12 483 LEU A CA 1
ATOM 3485 C C . LEU A 1 483 ? 8.456 1.301 -9.261 1.00 97.12 483 LEU A C 1
ATOM 3487 O O . LEU A 1 483 ? 8.049 2.270 -9.904 1.00 97.12 483 LEU A O 1
ATOM 3491 N N . GLY A 1 484 ? 9.736 0.925 -9.283 1.00 97.75 484 GLY A N 1
ATOM 3492 C CA . GLY A 1 484 ? 10.764 1.550 -10.108 1.00 97.75 484 GLY A CA 1
ATOM 3493 C C . GLY A 1 484 ? 10.456 1.494 -11.604 1.00 97.75 484 GLY A C 1
ATOM 3494 O O . GLY A 1 484 ? 10.728 2.465 -12.303 1.00 97.75 484 GLY A O 1
ATOM 3495 N N . LEU A 1 485 ? 9.831 0.418 -12.102 1.00 98.38 485 LEU A N 1
ATOM 3496 C CA . LEU A 1 485 ? 9.428 0.303 -13.510 1.00 98.38 485 LEU A CA 1
ATOM 3497 C C . LEU A 1 485 ? 8.331 1.319 -13.846 1.00 98.38 485 LEU A C 1
ATOM 3499 O O . LEU A 1 485 ? 8.369 1.941 -14.909 1.00 98.38 485 LEU A O 1
ATOM 3503 N N . LEU A 1 486 ? 7.370 1.506 -12.937 1.00 98.38 486 LEU A N 1
ATOM 3504 C CA . LEU A 1 486 ? 6.314 2.509 -13.093 1.00 98.38 486 LEU A CA 1
ATOM 3505 C C . LEU A 1 486 ? 6.904 3.923 -13.105 1.00 98.38 486 LEU A C 1
ATOM 3507 O O . LEU A 1 486 ? 6.551 4.725 -13.967 1.00 98.38 486 LEU A O 1
ATOM 3511 N N . GLY A 1 487 ? 7.860 4.201 -12.214 1.00 97.62 487 GLY A N 1
ATOM 3512 C CA . GLY A 1 487 ? 8.628 5.448 -12.225 1.00 97.62 487 GLY A CA 1
ATOM 3513 C C . GLY A 1 487 ? 9.404 5.645 -13.531 1.00 97.62 487 GLY A C 1
ATOM 3514 O O . GLY A 1 487 ? 9.282 6.690 -14.170 1.00 97.62 487 GLY A O 1
ATOM 3515 N N . LEU A 1 488 ? 10.139 4.620 -13.977 1.00 97.88 488 LEU A N 1
ATOM 3516 C CA . LEU A 1 488 ? 10.904 4.614 -15.228 1.00 97.88 488 LEU A CA 1
ATOM 3517 C C . LEU A 1 488 ? 10.018 4.927 -16.438 1.00 97.88 488 LEU A C 1
ATOM 3519 O O . LEU A 1 488 ? 10.398 5.741 -17.276 1.00 97.88 488 LEU A O 1
ATOM 3523 N N . MET A 1 489 ? 8.831 4.320 -16.522 1.00 98.12 489 MET A N 1
ATOM 3524 C CA . MET A 1 489 ? 7.852 4.585 -17.581 1.00 98.12 489 MET A CA 1
ATOM 3525 C C . MET A 1 489 ? 7.466 6.068 -17.653 1.00 98.12 489 MET A C 1
ATOM 3527 O O . MET A 1 489 ? 7.340 6.609 -18.752 1.00 98.12 489 MET A O 1
ATOM 3531 N N . LEU A 1 490 ? 7.287 6.725 -16.504 1.00 97.56 490 LEU A N 1
ATOM 3532 C CA . LEU A 1 490 ? 6.880 8.131 -16.432 1.00 97.56 490 LEU A CA 1
ATOM 3533 C C . LEU A 1 490 ? 8.006 9.086 -16.842 1.00 97.56 490 LEU A C 1
ATOM 3535 O O . LEU A 1 490 ? 7.746 10.085 -17.511 1.00 97.56 490 LEU A O 1
ATOM 3539 N N . VAL A 1 491 ? 9.252 8.780 -16.466 1.00 96.62 491 VAL A N 1
ATOM 3540 C CA . VAL A 1 491 ? 10.409 9.657 -16.726 1.00 96.62 491 VAL A CA 1
ATOM 3541 C C . VAL A 1 491 ? 11.131 9.354 -18.036 1.00 96.62 491 VAL A C 1
ATOM 3543 O O . VAL A 1 491 ? 11.887 10.196 -18.510 1.00 96.62 491 VAL A O 1
ATOM 3546 N N . ARG A 1 492 ? 10.902 8.188 -18.659 1.00 95.19 492 ARG A N 1
ATOM 3547 C CA . ARG A 1 492 ? 11.514 7.803 -19.943 1.00 95.19 492 ARG A CA 1
ATOM 3548 C C . ARG A 1 492 ? 11.485 8.899 -21.019 1.00 95.19 492 ARG A C 1
ATOM 3550 O O . ARG A 1 492 ? 12.532 9.125 -21.613 1.00 95.19 492 ARG A O 1
ATOM 3557 N N . PRO A 1 493 ? 10.363 9.584 -21.292 1.00 93.88 493 PRO A N 1
ATOM 3558 C CA . PRO A 1 493 ? 10.312 10.684 -22.266 1.00 93.88 493 PRO A CA 1
ATOM 3559 C C . PRO A 1 493 ? 11.200 11.895 -21.945 1.00 93.88 493 PRO A C 1
ATOM 3561 O O . PRO A 1 493 ? 11.415 12.722 -22.823 1.00 93.88 493 PRO A O 1
ATOM 3564 N N . LEU A 1 494 ? 11.697 12.021 -20.712 1.00 92.44 494 LEU A N 1
ATOM 3565 C CA . LEU A 1 494 ? 12.566 13.118 -20.277 1.00 92.44 494 LEU A CA 1
ATOM 3566 C C . LEU A 1 494 ? 14.059 12.803 -20.459 1.00 92.44 494 LEU A C 1
ATOM 3568 O O . LEU A 1 494 ? 14.900 13.647 -20.157 1.00 92.44 494 LEU A O 1
ATOM 3572 N N . SER A 1 495 ? 14.413 11.593 -20.908 1.00 86.62 495 SER A N 1
ATOM 3573 C CA . SER A 1 495 ? 15.812 11.245 -21.163 1.00 86.62 495 SER A CA 1
ATOM 3574 C C . SER A 1 495 ? 16.367 12.012 -22.366 1.00 86.62 495 SER A C 1
ATOM 3576 O O . SER A 1 495 ? 15.659 12.115 -23.370 1.00 86.62 495 SER A O 1
ATOM 3578 N N . PRO A 1 496 ? 17.638 12.443 -22.329 1.00 68.44 496 PRO A N 1
ATOM 3579 C CA . PRO A 1 496 ? 18.315 12.938 -23.523 1.00 68.44 496 PRO A CA 1
ATOM 3580 C C . PRO A 1 496 ? 18.448 11.820 -24.573 1.00 68.44 496 PRO A C 1
ATOM 3582 O O . PRO A 1 496 ? 18.595 10.649 -24.210 1.00 68.44 496 PRO A O 1
ATOM 3585 N N . GLU A 1 497 ? 18.392 12.177 -25.861 1.00 62.94 497 GLU A N 1
ATOM 3586 C CA . GLU A 1 497 ? 18.696 11.248 -26.967 1.00 62.94 497 GLU A CA 1
ATOM 3587 C C . GLU A 1 497 ? 20.185 10.868 -27.030 1.00 62.94 497 GLU A C 1
ATOM 3589 O O . GLU A 1 497 ? 21.058 11.726 -26.767 1.00 62.94 497 GLU A O 1
#

Sequence (497 aa):
TREGGAPAAANFSATNLIGVLPGANPALPAVALMAHYDTTPNSPGAADDSAGVAAVLETVRALRARGPSERTLVVLFTDGEELDLDGARVFWGGHPLRDRIGAVVNLEARGGGGRAMMFETGRGNSQTIALFGEAAVRATGGVTSNSLAVFVYETMPNGTDFTIPKARGVQGVNFAFIGRPEQYHAPGSTPEALDQGSVQHIGSQALETADALLRAPALPVATTNTVYADVFGQVILRYPPAMGWLLWGVAALLLGGAAALARRRAGLNFADLGRGMVDGLWFLTAGLVVTQVVRGLGGPMAGRIDSADAYYTLLARLPWLEAGIVLAVLALILAVLGGRARSDRRLTAGALAALTLLTVLFEGGLNPLILGAGVLATGLSLAPQLAAKTVWGGWTGLIALVLVFAAAAQGFAPETAFLFLWPALLAALVAVIAALFDPALLKPASLAPVAVTAAVVGAWLVGLSHPVFLGIGMDLPGALALLGLLGLMLVRPLSPE

Radius of gyration: 24.88 Å; Cα contacts (8 Å, |Δi|>4): 953; chains: 1; bounding box: 63×50×73 Å

Mean predicted aligned error: 5.12 Å

Secondary structure (DSSP, 8-state):
------HHHHT-----EEEEE--S-TTSPEEEEEEE----TT---TTTTHHHHHHHHHHHHHHHHT---SSPEEEEEES-STTTSHHHHHHHHH-GGGGGEEEEEEEEESSSBS--EEEEE-SSTHHHHHHHHHHHTTSTT---BBHHHHHHHHHSS---TTHHHHTTT-EEEEEEE-BSGGGTTSTT--TTTS-HHHHHHHHHHHHHHHHHHHH-SS--------EEEEETTTEEEEE-TTHHHHHHHHHHHHHHHHHHHHHHHH---HHHHHHHHHHHHHHHHHHHHHHHHHHHHTSS-SSSS-SHHHHHHHHHHHHHHHHHHHHHHHHHHHHHHT-GGGS-HHHHHHHHHHHHHHHHHHTTS--HHHHHHHHHHHHHHH-GGGS--SHHHHHHHHHHHHHHHHHHHHHH-GGGTHHHHHHHHHHHHHHHHHHHH-TT---HHHHHHHHHHHHHHHHHHHHHHHHHHHHHTTT-TTHHHHHHHHHHHHHGGGS--

pLDDT: mean 92.61, std 10.17, range [28.02, 98.88]